Protein AF-A0A7S2IIT9-F1 (afdb_monomer_lite)

Organism: NCBI:txid1333877

Secondary structure (DSSP, 8-state):
------------EEEEEEETTEEPPSBGGG----B-HHHHHHHHHT-TT--EEEEETT-TTSEEEES----EE-TTEEEEEEEEE-TTSPBPTTS----TTHHHHTTSTTEEEEE-TTS-EEEEEEE-SPPPHHHHHHHHHHTTTSEEEEEB-STTTTB-TTSPBPTHHHHSSEEEE--S-GGGTS-TTSEEEE-BGGGG-----PPP-TTSPPSEEEEEE--S--GGGTT-SHHHHHTTHHHHHHHHIIIIIIS---EEEET-B-TTSS-B----GGGTTTEEE--S--HHHHHHHHHTEEEEEE--SS-SS-HHHHHHHHTT--EEEETT-SS-GGG-STTTEEEE-SHHHHHHHHHHHHHHTT--GGGS--HHHHHHHH-SHHHH-

Structure (mmCIF, N/CA/C/O backbone):
data_AF-A0A7S2IIT9-F1
#
_entry.id   AF-A0A7S2IIT9-F1
#
loop_
_atom_site.group_PDB
_atom_site.id
_atom_site.type_symbol
_atom_site.label_atom_id
_atom_site.label_alt_id
_atom_site.label_comp_id
_atom_site.label_asym_id
_atom_site.label_entity_id
_atom_site.label_seq_id
_atom_site.pdbx_PDB_ins_code
_atom_site.Cartn_x
_atom_site.Cartn_y
_atom_site.Cartn_z
_atom_site.occupancy
_atom_site.B_iso_or_equiv
_atom_site.auth_seq_id
_atom_site.auth_comp_id
_atom_site.auth_asym_id
_atom_site.auth_atom_id
_atom_site.pdbx_PDB_model_num
ATOM 1 N N . SER A 1 1 ? -24.174 9.683 -38.893 1.00 39.22 1 SER A N 1
ATOM 2 C CA . SER A 1 1 ? -22.983 9.583 -39.756 1.00 39.22 1 SER A CA 1
ATOM 3 C C . SER A 1 1 ? -21.878 8.967 -38.926 1.00 39.22 1 SER A C 1
ATOM 5 O O . SER A 1 1 ? -21.317 9.638 -38.073 1.00 39.22 1 SER A O 1
ATOM 7 N N . GLY A 1 2 ? -21.692 7.654 -39.062 1.00 36.53 2 GLY A N 1
ATOM 8 C CA . GLY A 1 2 ? -20.633 6.929 -38.368 1.00 36.53 2 GLY A CA 1
ATOM 9 C C . GLY A 1 2 ? -19.337 7.020 -39.160 1.00 36.53 2 GLY A C 1
ATOM 10 O O . GLY A 1 2 ? -19.338 6.726 -40.352 1.00 36.53 2 GLY A O 1
ATOM 11 N N . GLU A 1 3 ? -18.256 7.409 -38.496 1.00 32.22 3 GLU A N 1
ATOM 12 C CA . GLU A 1 3 ? -16.897 7.224 -38.994 1.00 32.22 3 GLU A CA 1
ATOM 13 C C . GLU A 1 3 ? -16.236 6.127 -38.164 1.00 32.22 3 GLU A C 1
ATOM 15 O O . GLU A 1 3 ? -15.821 6.315 -37.023 1.00 32.22 3 GLU A O 1
ATOM 20 N N . SER A 1 4 ? -16.200 4.936 -38.753 1.00 33.31 4 SER A N 1
ATOM 21 C CA . SER A 1 4 ? -15.340 3.835 -38.351 1.00 33.31 4 SER A CA 1
ATOM 22 C C . SER A 1 4 ? -13.895 4.194 -38.702 1.00 33.31 4 SER A C 1
ATOM 24 O O . SER A 1 4 ? -13.511 4.159 -39.873 1.00 33.31 4 SER A O 1
ATOM 26 N N . GLY A 1 5 ? -13.094 4.544 -37.697 1.00 30.80 5 GLY A N 1
ATOM 27 C CA . GLY A 1 5 ? -11.648 4.679 -37.841 1.00 30.80 5 GLY A CA 1
ATOM 28 C C . GLY A 1 5 ? -11.019 3.313 -38.110 1.00 30.80 5 GLY A C 1
ATOM 29 O O . GLY A 1 5 ? -10.906 2.487 -37.208 1.00 30.80 5 GLY A O 1
ATOM 30 N N . ALA A 1 6 ? -10.624 3.069 -39.358 1.00 33.31 6 ALA A N 1
ATOM 31 C CA . ALA A 1 6 ? -9.808 1.924 -39.728 1.00 33.31 6 ALA A CA 1
ATOM 32 C C . ALA A 1 6 ? -8.413 2.086 -39.103 1.00 33.31 6 ALA A C 1
ATOM 34 O O . ALA A 1 6 ? -7.610 2.912 -39.537 1.00 33.31 6 ALA A O 1
ATOM 35 N N . GLY A 1 7 ? -8.136 1.309 -38.056 1.00 33.00 7 GLY A N 1
ATOM 36 C CA . GLY A 1 7 ? -6.795 1.171 -37.504 1.00 33.00 7 GLY A CA 1
ATOM 37 C C . GLY A 1 7 ? -5.874 0.559 -38.555 1.00 33.00 7 GLY A C 1
ATOM 38 O O . GLY A 1 7 ? -6.031 -0.599 -38.931 1.00 33.00 7 GLY A O 1
ATOM 39 N N . SER A 1 8 ? -4.914 1.343 -39.039 1.00 34.72 8 SER A N 1
ATOM 40 C CA . SER A 1 8 ? -3.815 0.856 -39.869 1.00 34.72 8 SER A CA 1
ATOM 41 C C . SER A 1 8 ? -2.976 -0.130 -39.050 1.00 34.72 8 SER A C 1
ATOM 43 O O . SER A 1 8 ? -2.085 0.288 -38.309 1.00 34.72 8 SER A O 1
ATOM 45 N N . GLN A 1 9 ? -3.248 -1.433 -39.174 1.00 39.06 9 GLN A N 1
ATOM 46 C CA . GLN A 1 9 ? -2.370 -2.489 -38.671 1.00 39.06 9 GLN A CA 1
ATOM 47 C C . GLN A 1 9 ? -0.992 -2.313 -39.319 1.00 39.06 9 GLN A C 1
ATOM 49 O O . GLN A 1 9 ? -0.809 -2.557 -40.510 1.00 39.06 9 GLN A O 1
ATOM 54 N N . ARG A 1 10 ? -0.014 -1.831 -38.545 1.00 48.97 10 ARG A N 1
ATOM 55 C CA . ARG A 1 10 ? 1.387 -1.844 -38.970 1.00 48.97 10 ARG A CA 1
ATOM 56 C C . ARG A 1 10 ? 1.799 -3.307 -39.098 1.00 48.97 10 ARG A C 1
ATOM 58 O O . ARG A 1 10 ? 1.790 -4.026 -38.105 1.00 48.97 10 ARG A O 1
ATOM 65 N N . SER A 1 11 ? 2.149 -3.743 -40.304 1.00 51.38 11 SER A N 1
ATOM 66 C CA . SER A 1 11 ? 2.723 -5.067 -40.532 1.00 51.38 11 SER A CA 1
ATOM 67 C C . SER A 1 11 ? 4.097 -5.130 -39.860 1.00 51.38 11 SER A C 1
ATOM 69 O O . SER A 1 11 ? 5.071 -4.579 -40.375 1.00 51.38 11 SER A O 1
ATOM 71 N N . VAL A 1 12 ? 4.167 -5.751 -38.687 1.00 62.94 12 VAL A N 1
ATOM 72 C CA . VAL A 1 12 ? 5.432 -6.060 -38.016 1.00 62.94 12 VAL A CA 1
ATOM 73 C C . VAL A 1 12 ? 6.016 -7.293 -38.702 1.00 62.94 12 VAL A C 1
ATOM 75 O O . VAL A 1 12 ? 5.330 -8.303 -38.845 1.00 62.94 12 VAL A O 1
ATOM 78 N N . SER A 1 13 ? 7.258 -7.204 -39.179 1.00 80.81 13 SER A N 1
ATOM 79 C CA . SER A 1 13 ? 7.958 -8.357 -39.761 1.00 80.81 13 SER A CA 1
ATOM 80 C C . SER A 1 13 ? 8.847 -9.004 -38.703 1.00 80.81 13 SER A C 1
ATOM 82 O O . SER A 1 13 ? 9.400 -8.304 -37.863 1.00 80.81 13 SER A O 1
ATOM 84 N N . VAL A 1 14 ? 8.961 -10.333 -38.698 1.00 85.19 14 VAL A N 1
ATOM 85 C CA . VAL A 1 14 ? 9.677 -11.083 -37.651 1.00 85.19 14 VAL A CA 1
ATOM 86 C C . VAL A 1 14 ? 10.821 -11.880 -38.259 1.00 85.19 14 VAL A C 1
ATOM 88 O O . VAL A 1 14 ? 10.680 -12.486 -39.321 1.00 85.19 14 VAL A O 1
ATOM 91 N N . THR A 1 15 ? 11.956 -11.902 -37.566 1.00 90.19 15 THR A N 1
ATOM 92 C CA . THR A 1 15 ? 13.111 -12.749 -37.883 1.00 90.19 15 THR A CA 1
ATOM 93 C C . THR A 1 15 ? 13.515 -13.586 -36.677 1.00 90.19 15 THR A C 1
ATOM 95 O O . THR A 1 15 ? 13.170 -13.267 -35.542 1.00 90.19 15 THR A O 1
ATOM 98 N N . TRP A 1 16 ? 14.241 -14.675 -36.924 1.00 91.31 16 TRP A N 1
ATOM 99 C CA . TRP A 1 16 ? 14.645 -15.626 -35.890 1.00 91.31 16 TRP A CA 1
ATOM 100 C C . TRP A 1 16 ? 16.160 -15.684 -35.794 1.00 91.31 16 TRP A C 1
ATOM 102 O O . TRP A 1 16 ? 16.838 -16.061 -36.753 1.00 91.31 16 TRP A O 1
ATOM 112 N N . LYS A 1 17 ? 16.700 -15.315 -34.633 1.00 92.25 17 LYS A N 1
ATOM 113 C CA . LYS A 1 17 ? 18.136 -15.349 -34.370 1.00 92.25 17 LYS A CA 1
ATOM 114 C C . LYS A 1 17 ? 18.502 -16.629 -33.630 1.00 92.25 17 LYS A C 1
ATOM 116 O O . LYS A 1 17 ? 18.032 -16.867 -32.524 1.00 92.25 17 LYS A O 1
ATOM 121 N N . VAL A 1 18 ? 19.377 -17.431 -34.230 1.00 94.31 18 VAL A N 1
ATOM 122 C CA . VAL A 1 18 ? 19.814 -18.711 -33.657 1.00 94.31 18 VAL A CA 1
ATOM 123 C C . VAL A 1 18 ? 21.018 -18.515 -32.740 1.00 94.31 18 VAL A C 1
ATOM 125 O O . VAL A 1 18 ? 22.019 -17.908 -33.126 1.00 94.31 18 VAL A O 1
ATOM 128 N N . HIS A 1 19 ? 20.948 -19.096 -31.548 1.00 93.19 19 HIS A N 1
ATOM 129 C CA . HIS A 1 19 ? 22.005 -19.145 -30.548 1.00 93.19 19 HIS A CA 1
ATOM 130 C C . HIS A 1 19 ? 22.301 -20.609 -30.218 1.00 93.19 19 HIS A C 1
ATOM 132 O O . HIS A 1 19 ? 21.546 -21.260 -29.501 1.00 93.19 19 HIS A O 1
ATOM 138 N N . ARG A 1 20 ? 23.398 -21.138 -30.765 1.00 95.25 20 ARG A N 1
ATOM 139 C CA . ARG A 1 20 ? 23.754 -22.555 -30.607 1.00 95.25 20 ARG A CA 1
ATOM 140 C C . ARG A 1 20 ? 24.315 -22.870 -29.224 1.00 95.25 20 ARG A C 1
ATOM 142 O O . ARG A 1 20 ? 25.096 -22.076 -28.693 1.00 95.25 20 ARG A O 1
ATOM 149 N N . GLY A 1 21 ? 23.959 -24.031 -28.678 1.00 93.56 21 GLY A N 1
ATOM 150 C CA . GLY A 1 21 ? 24.374 -24.463 -27.338 1.00 93.56 21 GLY A CA 1
ATOM 151 C C . GLY A 1 21 ? 23.861 -23.534 -26.232 1.00 93.56 21 GLY A C 1
ATOM 152 O O . GLY A 1 21 ? 24.549 -23.300 -25.228 1.00 93.56 21 GLY A O 1
ATOM 153 N N . LYS A 1 22 ? 22.689 -22.933 -26.457 1.00 94.06 22 LYS A N 1
ATOM 154 C CA . LYS A 1 22 ? 22.029 -21.997 -25.552 1.00 94.06 22 LYS A CA 1
ATOM 155 C C . LYS A 1 22 ? 20.587 -22.410 -25.342 1.00 94.06 22 LYS A C 1
ATOM 157 O O . LYS A 1 22 ? 19.857 -22.608 -26.305 1.00 94.06 22 LYS A O 1
ATOM 162 N N . SER A 1 23 ? 20.163 -22.390 -24.086 1.00 91.44 23 SER A N 1
ATOM 163 C CA . SER A 1 23 ? 18.772 -22.606 -23.715 1.00 91.44 23 SER A CA 1
ATOM 164 C C . SER A 1 23 ? 18.020 -21.282 -23.565 1.00 91.44 23 SER A C 1
ATOM 166 O O . SER A 1 23 ? 18.549 -20.343 -22.962 1.00 91.44 23 SER A O 1
ATOM 168 N N . CYS A 1 24 ? 16.796 -21.220 -24.101 1.00 84.00 24 CYS A N 1
ATOM 169 C CA . CYS A 1 24 ? 15.788 -20.214 -23.757 1.00 84.00 24 CYS A CA 1
ATOM 170 C C . CYS A 1 24 ? 14.823 -20.842 -22.746 1.00 84.00 24 CYS A C 1
ATOM 172 O O . CYS A 1 24 ? 14.320 -21.941 -22.942 1.00 84.00 24 CYS A O 1
ATOM 174 N N . GLN A 1 25 ? 14.623 -20.186 -21.609 1.00 84.94 25 GLN A N 1
ATOM 175 C CA . GLN A 1 25 ? 14.023 -20.805 -20.424 1.00 84.94 25 GLN A CA 1
ATOM 176 C C . GLN A 1 25 ? 12.520 -20.514 -20.307 1.00 84.94 25 GLN A C 1
ATOM 178 O O . GLN A 1 25 ? 12.052 -19.448 -20.702 1.00 84.94 25 GLN A O 1
ATOM 183 N N . GLY A 1 26 ? 11.788 -21.432 -19.667 1.00 86.00 26 GLY A N 1
ATOM 184 C CA . GLY A 1 26 ? 10.365 -21.290 -19.329 1.00 86.00 26 GLY A CA 1
ATOM 185 C C . GLY A 1 26 ? 9.434 -21.506 -20.523 1.00 86.00 26 GLY A C 1
ATOM 186 O O . GLY A 1 26 ? 9.627 -20.895 -21.565 1.00 86.00 26 GLY A O 1
ATOM 187 N N . TYR A 1 27 ? 8.432 -22.376 -20.390 1.00 91.94 27 TYR A N 1
ATOM 188 C CA . TYR A 1 27 ? 7.437 -22.617 -21.443 1.00 91.94 27 TYR A CA 1
ATOM 189 C C . TYR A 1 27 ? 6.502 -21.410 -21.611 1.00 91.94 27 TYR A C 1
ATOM 191 O O . TYR A 1 27 ? 6.022 -20.875 -20.612 1.00 91.94 27 TYR A O 1
ATOM 199 N N . ALA A 1 28 ? 6.247 -20.991 -22.853 1.00 88.19 28 ALA A N 1
ATOM 200 C CA . ALA A 1 28 ? 5.294 -19.915 -23.156 1.00 88.19 28 ALA A CA 1
ATOM 201 C C . ALA A 1 28 ? 3.867 -20.362 -22.814 1.00 88.19 28 ALA A C 1
ATOM 203 O O . ALA A 1 28 ? 3.408 -21.363 -23.353 1.00 88.19 28 ALA A O 1
ATOM 204 N N . ASP A 1 29 ? 3.195 -19.678 -21.882 1.00 87.44 29 ASP A N 1
ATOM 205 C CA . ASP A 1 29 ? 1.868 -20.054 -21.354 1.00 87.44 29 ASP A CA 1
ATOM 206 C C . ASP A 1 29 ? 1.747 -21.527 -20.917 1.00 87.44 29 ASP A C 1
ATOM 208 O O . ASP A 1 29 ? 0.698 -22.158 -21.026 1.00 87.44 29 ASP A O 1
ATOM 212 N N . GLY A 1 30 ? 2.850 -22.108 -20.428 1.00 87.75 30 GLY A N 1
ATOM 213 C CA . GLY A 1 30 ? 2.897 -23.521 -20.041 1.00 87.75 30 GLY A CA 1
ATOM 214 C C . GLY A 1 30 ? 2.878 -24.510 -21.214 1.00 87.75 30 GLY A C 1
ATOM 215 O O . GLY A 1 30 ? 2.828 -25.717 -20.979 1.00 87.75 30 GLY A O 1
ATOM 216 N N . ASP A 1 31 ? 2.957 -24.039 -22.461 1.00 91.25 31 ASP A N 1
ATOM 217 C CA . ASP A 1 31 ? 2.977 -24.884 -23.651 1.00 91.25 31 ASP A CA 1
ATOM 218 C C . ASP A 1 31 ? 4.313 -25.625 -23.800 1.00 91.25 31 ASP A C 1
ATOM 220 O O . ASP A 1 31 ? 5.301 -25.109 -24.329 1.00 91.25 31 ASP A O 1
ATOM 224 N N . ALA A 1 32 ? 4.315 -26.875 -23.341 1.00 94.06 32 ALA A N 1
ATOM 225 C CA . ALA A 1 32 ? 5.429 -27.808 -23.466 1.00 94.06 32 ALA A CA 1
ATOM 226 C C . ALA A 1 32 ? 5.328 -28.737 -24.685 1.00 94.06 32 ALA A C 1
ATOM 228 O O . ALA A 1 32 ? 6.062 -29.719 -24.769 1.00 94.06 32 ALA A O 1
ATOM 229 N N . THR A 1 33 ? 4.419 -28.458 -25.620 1.00 96.50 33 THR A N 1
ATOM 230 C CA . THR A 1 33 ? 4.207 -29.317 -26.786 1.00 96.50 33 THR A CA 1
ATOM 231 C C . THR A 1 33 ? 5.420 -29.261 -27.710 1.00 96.50 33 THR A C 1
ATOM 233 O O . THR A 1 33 ? 5.814 -28.187 -28.174 1.00 96.50 33 THR A O 1
ATOM 236 N N . GLU A 1 34 ? 5.988 -30.425 -28.017 1.00 96.38 34 GLU A N 1
ATOM 237 C CA . GLU A 1 34 ? 7.067 -30.548 -28.993 1.00 96.38 34 GLU A CA 1
ATOM 238 C C . GLU A 1 34 ? 6.521 -30.484 -30.419 1.00 96.38 34 GLU A C 1
ATOM 240 O O . GLU A 1 34 ? 5.543 -31.145 -30.777 1.00 96.38 34 GLU A O 1
ATOM 245 N N . ARG A 1 35 ? 7.161 -29.662 -31.248 1.00 97.19 35 ARG A N 1
ATOM 246 C CA . ARG A 1 35 ? 6.818 -29.458 -32.656 1.00 97.19 35 ARG A CA 1
ATOM 247 C C . ARG A 1 35 ? 8.090 -29.360 -33.489 1.00 97.19 35 ARG A C 1
ATOM 249 O O . ARG A 1 35 ? 9.187 -29.208 -32.957 1.00 97.19 35 ARG A O 1
ATOM 256 N N . THR A 1 36 ? 7.948 -29.382 -34.809 1.00 97.81 36 THR A N 1
ATOM 257 C CA . THR A 1 36 ? 9.045 -28.954 -35.686 1.00 97.81 36 THR A CA 1
ATOM 258 C C . THR A 1 36 ? 9.337 -27.468 -35.481 1.00 97.81 36 THR A C 1
ATOM 260 O O . THR A 1 36 ? 8.460 -26.722 -35.049 1.00 97.81 36 THR A O 1
ATOM 263 N N . LEU A 1 37 ? 10.541 -27.011 -35.825 1.00 96.94 37 LEU A N 1
ATOM 264 C CA . LEU A 1 37 ? 10.923 -25.604 -35.731 1.00 96.94 37 LEU A CA 1
ATOM 265 C C . LEU A 1 37 ? 9.920 -24.713 -36.469 1.00 96.94 37 LEU A C 1
ATOM 267 O O . LEU A 1 37 ? 9.484 -23.713 -35.912 1.00 96.94 37 LEU A O 1
ATOM 271 N N . GLU A 1 38 ? 9.479 -25.108 -37.665 1.00 96.81 38 GLU A N 1
ATOM 272 C CA . GLU A 1 38 ? 8.562 -24.277 -38.455 1.00 96.81 38 GLU A CA 1
ATOM 273 C C . GLU A 1 38 ? 7.149 -24.248 -37.881 1.00 96.81 38 GLU A C 1
ATOM 275 O O . GLU A 1 38 ? 6.517 -23.192 -37.864 1.00 96.81 38 GLU A O 1
ATOM 280 N N . ALA A 1 39 ? 6.682 -25.363 -37.315 1.00 96.75 39 ALA A N 1
ATOM 281 C CA . ALA A 1 39 ? 5.427 -25.385 -36.574 1.00 96.75 39 ALA A CA 1
ATOM 282 C C . ALA A 1 39 ? 5.524 -24.577 -35.269 1.00 96.75 39 ALA A C 1
ATOM 284 O O . ALA A 1 39 ? 4.575 -23.886 -34.912 1.00 96.75 39 ALA A O 1
ATOM 285 N N . SER A 1 40 ? 6.669 -24.606 -34.583 1.00 97.38 40 SER A N 1
ATOM 286 C CA . SER A 1 40 ? 6.926 -23.772 -33.407 1.00 97.38 40 SER A CA 1
ATOM 287 C C . SER A 1 40 ? 7.010 -22.289 -33.761 1.00 97.38 40 SER A C 1
ATOM 289 O O . SER A 1 40 ? 6.484 -21.476 -33.014 1.00 97.38 40 SER A O 1
ATOM 291 N N . LYS A 1 41 ? 7.597 -21.906 -34.903 1.00 96.19 41 LYS A N 1
ATOM 292 C CA . LYS A 1 41 ? 7.591 -20.509 -35.371 1.00 96.19 41 LYS A CA 1
ATOM 293 C C . LYS A 1 41 ? 6.172 -20.022 -35.608 1.00 96.19 41 LYS A C 1
ATOM 295 O O . LYS A 1 41 ? 5.834 -18.954 -35.115 1.00 96.19 41 LYS A O 1
ATOM 300 N N . ALA A 1 42 ? 5.347 -20.810 -36.298 1.00 95.38 42 ALA A N 1
ATOM 301 C CA . ALA A 1 42 ? 3.937 -20.483 -36.497 1.00 95.38 42 ALA A CA 1
ATOM 302 C C . ALA A 1 42 ? 3.192 -20.371 -35.155 1.00 95.38 42 ALA A C 1
ATOM 304 O O . ALA A 1 42 ? 2.608 -19.334 -34.869 1.00 95.38 42 ALA A O 1
ATOM 305 N N . ALA A 1 43 ? 3.315 -21.376 -34.284 1.00 94.81 43 ALA A N 1
ATOM 306 C CA . ALA A 1 43 ? 2.659 -21.376 -32.976 1.00 94.81 43 ALA A CA 1
ATOM 307 C C . ALA A 1 43 ? 3.126 -20.224 -32.068 1.00 94.81 43 ALA A C 1
ATOM 309 O O . ALA A 1 43 ? 2.336 -19.688 -31.302 1.00 94.81 43 ALA A O 1
ATOM 310 N N . CYS A 1 44 ? 4.392 -19.811 -32.166 1.00 92.88 44 CYS A N 1
ATOM 311 C CA . CYS A 1 44 ? 4.915 -18.661 -31.434 1.00 92.88 44 CYS A CA 1
ATOM 312 C C . CYS A 1 44 ? 4.335 -17.330 -31.926 1.00 92.88 44 CYS A C 1
ATOM 314 O O . CYS A 1 44 ? 4.194 -16.399 -31.142 1.00 92.88 44 CYS A O 1
ATOM 316 N N . MET A 1 45 ? 4.001 -17.218 -33.216 1.00 90.25 45 MET A N 1
ATOM 317 C CA . MET A 1 45 ? 3.331 -16.025 -33.743 1.00 90.25 45 MET A CA 1
ATOM 318 C C . MET A 1 45 ? 1.898 -15.894 -33.215 1.00 90.25 45 MET A C 1
ATOM 320 O O . MET A 1 45 ? 1.425 -14.772 -33.056 1.00 90.25 45 MET A O 1
ATOM 324 N N . ASP A 1 46 ? 1.259 -17.022 -32.896 1.00 90.62 46 ASP A N 1
ATOM 325 C CA . ASP A 1 46 ? -0.096 -17.095 -32.339 1.00 90.62 46 ASP A CA 1
ATOM 326 C C . ASP A 1 46 ? -0.121 -17.098 -30.795 1.00 90.62 46 ASP A C 1
ATOM 328 O O . ASP A 1 46 ? -1.192 -17.119 -30.189 1.00 90.62 46 ASP A O 1
ATOM 332 N N . ASN A 1 47 ? 1.047 -17.087 -30.144 1.00 83.38 47 ASN A N 1
ATOM 333 C CA . ASN A 1 47 ? 1.199 -17.108 -28.691 1.00 83.38 47 ASN A CA 1
ATOM 334 C C . ASN A 1 47 ? 1.917 -15.833 -28.224 1.00 83.38 47 ASN A C 1
ATOM 336 O O . ASN A 1 47 ? 3.126 -15.686 -28.401 1.00 83.38 47 ASN A O 1
ATOM 340 N N . GLU A 1 48 ? 1.180 -14.913 -27.598 1.00 81.62 48 GLU A N 1
ATOM 341 C CA . GLU A 1 48 ? 1.718 -13.618 -27.153 1.00 81.62 48 GLU A CA 1
ATOM 342 C C . GLU A 1 48 ? 2.802 -13.741 -26.068 1.00 81.62 48 GLU A C 1
ATOM 344 O O . GLU A 1 48 ? 3.660 -12.865 -25.949 1.00 81.62 48 GLU A O 1
ATOM 349 N N . ALA A 1 49 ? 2.818 -14.832 -25.296 1.00 80.75 49 ALA A N 1
ATOM 350 C CA . ALA A 1 49 ? 3.871 -15.101 -24.321 1.00 80.75 49 ALA A CA 1
ATOM 351 C C . ALA A 1 49 ? 5.157 -15.646 -24.959 1.00 80.75 49 ALA A C 1
ATOM 353 O O . ALA A 1 49 ? 6.192 -15.701 -24.292 1.00 80.75 49 ALA A O 1
ATOM 354 N N . CYS A 1 50 ? 5.128 -16.060 -26.225 1.00 88.56 50 CYS A N 1
ATOM 355 C CA . CYS A 1 50 ? 6.265 -16.681 -26.878 1.00 88.56 50 CYS A CA 1
ATOM 356 C C . CYS A 1 50 ? 7.246 -15.650 -27.463 1.00 88.56 50 CYS A C 1
ATOM 358 O O . CYS A 1 50 ? 6.931 -14.874 -28.366 1.00 88.56 50 CYS A O 1
ATOM 360 N N . VAL A 1 51 ? 8.487 -15.695 -26.973 1.00 86.94 51 VAL A N 1
ATOM 361 C CA . VAL A 1 51 ? 9.595 -14.808 -27.394 1.00 86.94 51 VAL A CA 1
ATOM 362 C C . VAL A 1 51 ? 10.823 -15.567 -27.884 1.00 86.94 51 VAL A C 1
ATOM 364 O O . VAL A 1 51 ? 11.767 -14.976 -28.410 1.00 86.94 51 VAL A O 1
ATOM 367 N N . ALA A 1 52 ? 10.842 -16.885 -27.716 1.00 92.50 52 ALA A N 1
ATOM 368 C CA . ALA A 1 52 ? 11.878 -17.744 -28.257 1.00 92.50 52 ALA A CA 1
ATOM 369 C C . ALA A 1 52 ? 11.342 -19.161 -28.479 1.00 92.50 52 ALA A C 1
ATOM 371 O O . ALA A 1 52 ? 10.280 -19.533 -27.984 1.00 92.50 52 ALA A O 1
ATOM 372 N N . ILE A 1 53 ? 12.096 -19.961 -29.220 1.00 96.31 53 ILE A N 1
ATOM 373 C CA . ILE A 1 53 ? 11.849 -21.386 -29.419 1.00 96.31 53 ILE A CA 1
ATOM 374 C C . ILE A 1 53 ? 13.113 -22.124 -29.020 1.00 96.31 53 ILE A C 1
ATOM 376 O O . ILE A 1 53 ? 14.208 -21.768 -29.455 1.00 96.31 53 ILE A O 1
ATOM 380 N N . GLU A 1 54 ? 12.968 -23.160 -28.210 1.00 96.75 54 GLU A N 1
ATOM 381 C CA . GLU A 1 54 ? 14.077 -24.045 -27.884 1.00 96.75 54 GLU A CA 1
ATOM 382 C C . GLU A 1 54 ? 13.942 -25.341 -28.658 1.00 96.75 54 GLU A C 1
ATOM 384 O O . GLU A 1 54 ? 12.896 -25.979 -28.581 1.00 96.75 54 GLU A O 1
ATOM 389 N N . CYS A 1 55 ? 15.006 -25.744 -29.342 1.00 97.38 55 CYS A N 1
ATOM 390 C CA . CYS A 1 55 ? 15.102 -27.033 -30.014 1.00 97.38 55 CYS A CA 1
ATOM 391 C C . CYS A 1 55 ? 16.285 -27.825 -29.462 1.00 97.38 55 CYS A C 1
ATOM 393 O O . CYS A 1 55 ? 17.270 -27.237 -29.012 1.00 97.38 55 CYS A O 1
ATOM 395 N N . ALA A 1 56 ? 16.239 -29.153 -29.547 1.00 94.81 56 ALA A N 1
ATOM 396 C CA . ALA A 1 56 ? 17.441 -29.955 -29.335 1.00 94.81 56 ALA A CA 1
ATOM 397 C C . ALA A 1 56 ? 18.539 -29.549 -30.343 1.00 94.81 56 ALA A C 1
ATOM 399 O O . ALA A 1 56 ? 18.266 -29.255 -31.509 1.00 94.81 56 ALA A O 1
ATOM 400 N N . THR A 1 57 ? 19.793 -29.490 -29.893 1.00 91.19 57 THR A N 1
ATOM 401 C CA . THR A 1 57 ? 20.911 -29.040 -30.730 1.00 91.19 57 THR A CA 1
ATOM 402 C C . THR A 1 57 ? 21.036 -29.926 -31.967 1.00 91.19 57 THR A C 1
ATOM 404 O O . THR A 1 57 ? 21.068 -31.152 -31.873 1.00 91.19 57 THR A O 1
ATOM 407 N N . HIS A 1 58 ? 21.093 -29.289 -33.139 1.00 84.38 58 HIS A N 1
ATOM 408 C CA . HIS A 1 58 ? 21.072 -29.944 -34.456 1.00 84.38 58 HIS A CA 1
ATOM 409 C C . HIS A 1 58 ? 19.792 -30.735 -34.801 1.00 84.38 58 HIS A C 1
ATOM 411 O O . HIS A 1 58 ? 19.799 -31.485 -35.777 1.00 84.38 58 HIS A O 1
ATOM 417 N N . ALA A 1 59 ? 18.693 -30.552 -34.063 1.00 90.31 59 ALA A N 1
ATOM 418 C CA . ALA A 1 59 ? 17.423 -31.232 -34.303 1.00 90.31 59 ALA A CA 1
ATOM 419 C C . ALA A 1 59 ? 16.254 -30.234 -34.358 1.00 90.31 59 ALA A C 1
ATOM 421 O O . ALA A 1 59 ? 15.783 -29.728 -33.346 1.00 90.31 59 ALA A O 1
ATOM 422 N N . GLU A 1 60 ? 15.745 -29.978 -35.564 1.00 91.69 60 GLU A N 1
ATOM 423 C CA . GLU A 1 60 ? 14.630 -29.045 -35.807 1.00 91.69 60 GLU A CA 1
ATOM 424 C C . GLU A 1 60 ? 13.251 -29.723 -35.759 1.00 91.69 60 GLU A C 1
ATOM 426 O O . GLU A 1 60 ? 12.247 -29.141 -36.155 1.00 91.69 60 GLU A O 1
ATOM 431 N N . ASN A 1 61 ? 13.174 -30.974 -35.307 1.00 94.69 61 ASN A N 1
ATOM 432 C CA . ASN A 1 61 ? 11.933 -31.746 -35.206 1.00 94.69 61 ASN A CA 1
ATOM 433 C C . ASN A 1 61 ? 11.367 -31.825 -33.779 1.00 94.69 61 ASN A C 1
ATOM 435 O O . ASN A 1 61 ? 10.275 -32.357 -33.608 1.00 94.69 61 ASN A O 1
ATOM 439 N N . SER A 1 62 ? 12.096 -31.310 -32.786 1.00 94.25 62 SER A N 1
ATOM 440 C CA . SER A 1 62 ? 11.752 -31.396 -31.365 1.00 94.25 62 SER A CA 1
ATOM 441 C C . SER A 1 62 ? 11.994 -30.047 -30.695 1.00 94.25 62 SER A C 1
ATOM 443 O O . SER A 1 62 ? 13.039 -29.809 -30.087 1.00 94.25 62 SER A O 1
ATOM 445 N N . CYS A 1 63 ? 11.042 -29.137 -30.883 1.00 97.44 63 CYS A N 1
ATOM 446 C CA . CYS A 1 63 ? 11.115 -27.752 -30.443 1.00 97.44 63 CYS A CA 1
ATOM 447 C C . CYS A 1 63 ? 9.903 -27.368 -29.589 1.00 97.44 63 CYS A C 1
ATOM 449 O O . CYS A 1 63 ? 8.787 -27.781 -29.890 1.00 97.44 63 CYS A O 1
ATOM 451 N N . SER A 1 64 ? 10.093 -26.513 -28.587 1.00 96.62 64 SER A N 1
ATOM 452 C CA . SER A 1 64 ? 9.022 -26.005 -27.716 1.00 96.62 64 SER A CA 1
ATOM 453 C C . SER A 1 64 ? 9.063 -24.480 -27.600 1.00 96.62 64 SER A C 1
ATOM 455 O O . SER A 1 64 ? 10.104 -23.857 -27.830 1.00 96.62 64 SER A O 1
ATOM 457 N N . LEU A 1 65 ? 7.921 -23.870 -27.273 1.00 95.88 65 LEU A N 1
ATOM 458 C CA . LEU A 1 65 ? 7.788 -22.416 -27.162 1.00 95.88 65 LEU A CA 1
ATOM 459 C C . LEU A 1 65 ? 8.339 -21.923 -25.826 1.00 95.88 65 LEU A C 1
ATOM 461 O O . LEU A 1 65 ? 8.116 -22.545 -24.784 1.00 95.88 65 LEU A O 1
ATOM 465 N N . ARG A 1 66 ? 9.034 -20.785 -25.840 1.00 92.50 66 ARG A N 1
ATOM 466 C CA . ARG A 1 66 ? 9.685 -20.225 -24.656 1.00 92.50 66 ARG A CA 1
ATOM 467 C C . ARG A 1 66 ? 9.218 -18.813 -24.339 1.00 92.50 66 ARG A C 1
ATOM 469 O O . ARG A 1 66 ? 9.172 -17.946 -25.210 1.00 92.50 66 ARG A O 1
ATOM 476 N N . ALA A 1 67 ? 8.943 -18.597 -23.056 1.00 84.56 67 ALA A N 1
ATOM 477 C CA . ALA A 1 67 ? 8.542 -17.319 -22.483 1.00 84.56 67 ALA A CA 1
ATOM 478 C C . ALA A 1 67 ? 9.721 -16.376 -22.223 1.00 84.56 67 ALA A C 1
ATOM 480 O O . ALA A 1 67 ? 9.508 -15.211 -21.921 1.00 84.56 67 ALA A O 1
ATOM 481 N N . ASN A 1 68 ? 10.968 -16.853 -22.301 1.00 77.81 68 ASN A N 1
ATOM 482 C CA . ASN A 1 68 ? 12.143 -16.013 -22.087 1.00 77.81 68 ASN A CA 1
ATOM 483 C C . ASN A 1 68 ? 13.215 -16.287 -23.137 1.00 77.81 68 ASN A C 1
ATOM 485 O O . ASN A 1 68 ? 13.570 -17.437 -23.381 1.00 77.81 68 ASN A O 1
ATOM 489 N N . SER A 1 69 ? 13.844 -15.231 -23.648 1.00 78.50 69 SER A N 1
ATOM 490 C CA . SER A 1 69 ? 15.062 -15.319 -24.465 1.00 78.50 69 SER A CA 1
ATOM 491 C C . SER A 1 69 ? 16.350 -15.222 -23.629 1.00 78.50 69 SER A C 1
ATOM 493 O O . SER A 1 69 ? 17.431 -14.962 -24.155 1.00 78.50 69 SER A O 1
ATOM 495 N N . ASN A 1 70 ? 16.271 -15.457 -22.312 1.00 76.88 70 ASN A N 1
ATOM 496 C CA . ASN A 1 70 ? 17.434 -15.487 -21.421 1.00 76.88 70 ASN A CA 1
ATOM 497 C C . ASN A 1 70 ? 18.382 -16.630 -21.811 1.00 76.88 70 ASN A C 1
ATOM 499 O O . ASN A 1 70 ? 18.129 -17.788 -21.495 1.00 76.88 70 ASN A O 1
ATOM 503 N N . LEU A 1 71 ? 19.482 -16.288 -22.485 1.00 82.62 71 LEU A N 1
ATOM 504 C CA . LEU A 1 71 ? 20.426 -17.247 -23.060 1.00 82.62 71 LEU A CA 1
ATOM 505 C C . LEU A 1 71 ? 21.324 -17.885 -21.992 1.00 82.62 71 LEU A C 1
ATOM 507 O O . LEU A 1 71 ? 22.390 -17.355 -21.656 1.00 82.62 71 LEU A O 1
ATOM 511 N N . VAL A 1 72 ? 20.939 -19.062 -21.507 1.00 84.31 72 VAL A N 1
ATOM 512 C CA . VAL A 1 72 ? 21.757 -19.872 -20.589 1.00 84.31 72 VAL A CA 1
ATOM 513 C C . VAL A 1 72 ? 22.686 -20.778 -21.395 1.00 84.31 72 VAL A C 1
ATOM 515 O O . VAL A 1 72 ? 22.277 -21.334 -22.406 1.00 84.31 72 VAL A O 1
ATOM 518 N N . GLN A 1 73 ? 23.949 -20.930 -20.979 1.00 91.00 73 GLN A N 1
ATOM 519 C CA . GLN A 1 73 ? 24.848 -21.920 -21.591 1.00 91.00 73 GLN A CA 1
ATOM 520 C C . GLN A 1 73 ? 24.300 -23.331 -21.354 1.00 91.00 73 GLN A C 1
ATOM 522 O O . GLN A 1 73 ? 24.260 -23.779 -20.210 1.00 91.00 73 GLN A O 1
ATOM 527 N N . TYR A 1 74 ? 23.899 -24.023 -22.419 1.00 92.88 74 TYR A N 1
ATOM 528 C CA . TYR A 1 74 ? 23.366 -25.378 -22.338 1.00 92.88 74 TYR A CA 1
ATOM 529 C C . TYR A 1 74 ? 23.573 -26.092 -23.677 1.00 92.88 74 TYR A C 1
ATOM 531 O O . TYR A 1 74 ? 22.828 -25.893 -24.627 1.00 92.88 74 TYR A O 1
ATOM 539 N N . GLN A 1 75 ? 24.631 -26.903 -23.756 1.00 92.88 75 GLN A N 1
ATOM 540 C CA . GLN A 1 75 ? 25.057 -27.578 -24.991 1.00 92.88 75 GLN A CA 1
ATOM 541 C C . GLN A 1 75 ? 23.999 -28.473 -25.667 1.00 92.88 75 GLN A C 1
ATOM 543 O O . GLN A 1 75 ? 24.088 -28.612 -26.880 1.00 92.88 75 GLN A O 1
ATOM 548 N N . PRO A 1 76 ? 23.040 -29.095 -24.951 1.00 95.94 76 PRO A N 1
ATOM 549 C CA . PRO A 1 76 ? 22.038 -29.945 -25.596 1.00 95.94 76 PRO A CA 1
ATOM 550 C C . PRO A 1 76 ? 20.944 -29.221 -26.391 1.00 95.94 76 PRO A C 1
ATOM 552 O O . PRO A 1 76 ? 20.194 -29.907 -27.086 1.00 95.94 76 PRO A O 1
ATOM 555 N N . THR A 1 77 ? 20.794 -27.895 -26.276 1.00 95.50 77 THR A N 1
ATOM 556 C CA . THR A 1 77 ? 19.745 -27.153 -26.997 1.00 95.50 77 THR A CA 1
ATOM 557 C C . THR A 1 77 ? 20.263 -25.925 -27.741 1.00 95.50 77 THR A C 1
ATOM 559 O O . THR A 1 77 ? 21.270 -25.310 -27.380 1.00 95.50 77 THR A O 1
ATOM 562 N N . ASP A 1 78 ? 19.547 -25.565 -28.805 1.00 96.06 78 ASP A N 1
ATOM 563 C CA . ASP A 1 78 ? 19.720 -24.329 -29.557 1.00 96.06 78 ASP A CA 1
ATOM 564 C C . ASP A 1 78 ? 18.496 -23.424 -29.319 1.00 96.06 78 ASP A C 1
ATOM 566 O O . ASP A 1 78 ? 17.345 -23.867 -29.373 1.00 96.06 78 ASP A O 1
ATOM 570 N N . CYS A 1 79 ? 18.749 -22.139 -29.064 1.00 94.56 79 CYS A N 1
ATOM 571 C CA . CYS A 1 79 ? 17.726 -21.126 -28.823 1.00 94.56 79 CYS A CA 1
ATOM 572 C C . CYS A 1 79 ? 17.498 -20.296 -30.088 1.00 94.56 79 CYS A C 1
ATOM 574 O O . CYS A 1 79 ? 18.430 -19.697 -30.623 1.00 94.56 79 CYS A O 1
ATOM 576 N N . TYR A 1 80 ? 16.252 -20.219 -30.535 1.00 94.62 80 TYR A N 1
ATOM 577 C CA . TYR A 1 80 ? 15.800 -19.394 -31.645 1.00 94.62 80 TYR A CA 1
ATOM 578 C C . TYR A 1 80 ? 15.033 -18.210 -31.059 1.00 94.62 80 TYR A C 1
ATOM 580 O O . TYR A 1 80 ? 13.859 -18.316 -30.722 1.00 94.62 80 TYR A O 1
ATOM 588 N N . GLU A 1 81 ? 15.715 -17.085 -30.894 1.00 91.12 81 GLU A N 1
ATOM 589 C CA . GLU A 1 81 ? 15.148 -15.850 -30.355 1.00 91.12 81 GLU A CA 1
ATOM 590 C C . GLU A 1 81 ? 14.297 -15.149 -31.417 1.00 91.12 81 GLU A C 1
ATOM 592 O O . GLU A 1 81 ? 14.748 -14.956 -32.553 1.00 91.12 81 GLU A O 1
ATOM 597 N N . ARG A 1 82 ? 13.082 -14.749 -31.039 1.00 88.38 82 ARG A N 1
ATOM 598 C CA . ARG A 1 82 ? 12.203 -13.934 -31.874 1.00 88.38 82 ARG A CA 1
ATOM 599 C C . ARG A 1 82 ? 12.711 -12.491 -31.885 1.00 88.38 82 ARG A C 1
ATOM 601 O O . ARG A 1 82 ? 12.921 -11.889 -30.836 1.00 88.38 82 ARG A O 1
ATOM 608 N N . VAL A 1 83 ? 12.908 -11.936 -33.078 1.00 84.62 83 VAL A N 1
ATOM 609 C CA . VAL A 1 83 ? 13.359 -10.557 -33.290 1.00 84.62 83 VAL A CA 1
ATOM 610 C C . VAL A 1 83 ? 12.369 -9.858 -34.209 1.00 84.62 83 VAL A C 1
ATOM 612 O O . VAL A 1 83 ? 12.378 -10.081 -35.424 1.00 84.62 83 VAL A O 1
ATOM 615 N N . ASP A 1 84 ? 11.519 -9.006 -33.644 1.00 80.75 84 ASP A N 1
ATOM 616 C CA . ASP A 1 84 ? 10.601 -8.202 -34.447 1.00 80.75 84 ASP A CA 1
ATOM 617 C C . ASP A 1 84 ? 11.347 -7.022 -35.092 1.00 80.75 84 ASP A C 1
ATOM 619 O O . ASP A 1 84 ? 12.233 -6.411 -34.489 1.00 80.75 84 ASP A O 1
ATOM 623 N N . LEU A 1 85 ? 10.992 -6.686 -36.327 1.00 77.88 85 LEU A N 1
ATOM 624 C CA . LEU A 1 85 ? 11.595 -5.628 -37.130 1.00 77.88 85 LEU A CA 1
ATOM 625 C C . LEU A 1 85 ? 10.601 -4.483 -37.362 1.00 77.88 85 LEU A C 1
ATOM 627 O O . LEU A 1 85 ? 9.399 -4.702 -37.537 1.00 77.88 85 LEU A O 1
ATOM 631 N N . ASP A 1 86 ? 11.115 -3.255 -37.418 1.00 74.31 86 ASP A N 1
ATOM 632 C CA . ASP A 1 86 ? 10.332 -2.073 -37.765 1.00 74.31 86 ASP A CA 1
ATOM 633 C C . ASP A 1 86 ? 10.053 -2.004 -39.276 1.00 74.31 86 ASP A C 1
ATOM 635 O O . ASP A 1 86 ? 10.519 -2.823 -40.071 1.00 74.31 86 ASP A O 1
ATOM 639 N N . ALA A 1 87 ? 9.306 -0.980 -39.696 1.00 75.44 87 ALA A N 1
ATOM 640 C CA . ALA A 1 87 ? 8.989 -0.740 -41.105 1.00 75.44 87 ALA A CA 1
ATOM 641 C C . ALA A 1 87 ? 10.230 -0.485 -41.992 1.00 75.44 87 ALA A C 1
ATOM 643 O O . ALA A 1 87 ? 10.121 -0.533 -43.214 1.00 75.44 87 ALA A O 1
ATOM 644 N N . SER A 1 88 ? 11.399 -0.213 -41.400 1.00 77.69 88 SER A N 1
ATOM 645 C CA . SER A 1 88 ? 12.680 -0.058 -42.099 1.00 77.69 88 SER A CA 1
ATOM 646 C C . SER A 1 88 ? 13.524 -1.341 -42.115 1.00 77.69 88 SER A C 1
ATOM 648 O O . SER A 1 88 ? 14.643 -1.332 -42.626 1.00 77.69 88 SER A O 1
ATOM 650 N N . GLY A 1 89 ? 12.999 -2.444 -41.566 1.00 74.56 89 GLY A N 1
ATOM 651 C CA . GLY A 1 89 ? 13.691 -3.727 -41.455 1.00 74.56 89 GLY A CA 1
ATOM 652 C C . GLY A 1 89 ? 14.747 -3.771 -40.348 1.00 74.56 89 GLY A C 1
ATOM 653 O O . GLY A 1 89 ? 15.559 -4.696 -40.320 1.00 74.56 89 GLY A O 1
ATOM 654 N N . LYS A 1 90 ? 14.776 -2.788 -39.439 1.00 73.00 90 LYS A N 1
ATOM 655 C CA . LYS A 1 90 ? 15.700 -2.790 -38.299 1.00 73.00 90 LYS A CA 1
ATOM 656 C C . LYS A 1 90 ? 15.086 -3.536 -37.118 1.00 73.00 90 LYS A C 1
ATOM 658 O O . LYS A 1 90 ? 13.892 -3.369 -36.878 1.00 73.00 90 LYS A O 1
ATOM 663 N N . PRO A 1 91 ? 15.878 -4.305 -36.344 1.00 64.25 91 PRO A N 1
ATOM 664 C CA . PRO A 1 91 ? 15.414 -4.894 -35.096 1.00 64.25 91 PRO A CA 1
ATOM 665 C C . PRO A 1 91 ? 14.785 -3.835 -34.196 1.00 64.25 91 PRO A C 1
ATOM 667 O O . PRO A 1 91 ? 15.440 -2.876 -33.786 1.00 64.25 91 PRO A O 1
ATOM 670 N N . THR A 1 92 ? 13.507 -4.015 -33.900 1.00 59.50 92 THR A N 1
ATOM 671 C CA . THR A 1 92 ? 12.846 -3.305 -32.812 1.00 59.50 92 THR A CA 1
ATOM 672 C C . THR A 1 92 ? 13.309 -3.934 -31.506 1.00 59.50 92 THR A C 1
ATOM 674 O O . THR A 1 92 ? 13.610 -5.127 -31.448 1.00 59.50 92 THR A O 1
ATOM 677 N N . ALA A 1 93 ? 13.344 -3.159 -30.426 1.00 54.25 93 ALA A N 1
ATOM 678 C CA . ALA A 1 93 ? 13.625 -3.664 -29.079 1.00 54.25 93 ALA A CA 1
ATOM 679 C C . ALA A 1 93 ? 12.495 -4.571 -28.520 1.00 54.25 93 ALA A C 1
ATOM 681 O O . ALA A 1 93 ? 12.272 -4.613 -27.315 1.00 54.25 93 ALA A O 1
ATOM 682 N N . SER A 1 94 ? 11.762 -5.254 -29.403 1.00 46.97 94 SER A N 1
ATOM 683 C CA . SER A 1 94 ? 10.587 -6.083 -29.132 1.00 46.97 94 SER A CA 1
ATOM 684 C C . SER A 1 94 ? 10.944 -7.554 -28.862 1.00 46.97 94 SER A C 1
ATOM 686 O O . SER A 1 94 ? 10.136 -8.296 -28.323 1.00 46.97 94 SER A O 1
ATOM 688 N N . GLY A 1 95 ? 12.198 -7.961 -29.094 1.00 50.66 95 GLY A N 1
ATOM 689 C CA . GLY A 1 95 ? 12.792 -9.080 -28.359 1.00 50.66 95 GLY A CA 1
ATOM 690 C C . GLY A 1 95 ? 13.384 -8.533 -27.063 1.00 50.66 95 GLY A C 1
ATOM 691 O O . GLY A 1 95 ? 14.504 -8.024 -27.078 1.00 50.66 95 GLY A O 1
ATOM 692 N N . THR A 1 96 ? 12.621 -8.549 -25.968 1.00 55.66 96 THR A N 1
ATOM 693 C CA . THR A 1 96 ? 12.930 -7.977 -24.640 1.00 55.66 96 THR A CA 1
ATOM 694 C C . THR A 1 96 ? 14.123 -8.657 -23.968 1.00 55.66 96 THR A C 1
ATOM 696 O O . THR A 1 96 ? 14.028 -9.262 -22.901 1.00 55.66 96 THR A O 1
ATOM 699 N N . ARG A 1 97 ? 15.318 -8.521 -24.547 1.00 64.94 97 ARG A N 1
ATOM 700 C CA . ARG A 1 97 ? 16.537 -8.798 -23.804 1.00 64.94 97 ARG A CA 1
ATOM 701 C C . ARG A 1 97 ? 16.689 -7.701 -22.760 1.00 64.94 97 ARG A C 1
ATOM 703 O O . ARG A 1 97 ? 17.135 -6.588 -23.054 1.00 64.94 97 ARG A O 1
ATOM 710 N N . VAL A 1 98 ? 16.303 -8.026 -21.531 1.00 80.38 98 VAL A N 1
ATOM 711 C CA . VAL A 1 98 ? 16.599 -7.183 -20.378 1.00 80.38 98 VAL A CA 1
ATOM 712 C C . VAL A 1 98 ? 18.096 -6.899 -20.335 1.00 80.38 98 VAL A C 1
ATOM 714 O O . VAL A 1 98 ? 18.936 -7.756 -20.638 1.00 80.38 98 VAL A O 1
ATOM 717 N N . HIS A 1 99 ? 18.435 -5.661 -20.001 1.00 86.25 99 HIS A N 1
ATOM 718 C CA . HIS A 1 99 ? 19.805 -5.207 -19.903 1.00 86.25 99 HIS A CA 1
ATOM 719 C C . HIS A 1 99 ? 20.582 -6.158 -18.969 1.00 86.25 99 HIS A C 1
ATOM 721 O O . HIS A 1 99 ? 20.048 -6.538 -17.924 1.00 86.25 99 HIS A O 1
ATOM 727 N N . PRO A 1 100 ? 21.841 -6.543 -19.266 1.00 86.56 100 PRO A N 1
ATOM 728 C CA . PRO A 1 100 ? 22.562 -7.557 -18.485 1.00 86.56 100 PRO A CA 1
ATOM 729 C C . PRO A 1 100 ? 22.679 -7.259 -16.982 1.00 86.56 100 PRO A C 1
ATOM 731 O O . PRO A 1 100 ? 22.882 -8.163 -16.177 1.00 86.56 100 PRO A O 1
ATOM 734 N N . MET A 1 101 ? 22.557 -5.987 -16.597 1.00 91.19 101 MET A N 1
ATOM 735 C CA . MET A 1 101 ? 22.602 -5.550 -15.200 1.00 91.19 101 MET A CA 1
ATOM 736 C C . MET A 1 101 ? 21.240 -5.539 -14.501 1.00 91.19 101 MET A C 1
ATOM 738 O O . MET A 1 101 ? 21.209 -5.352 -13.288 1.00 91.19 101 MET A O 1
ATOM 742 N N . TYR A 1 102 ? 20.136 -5.751 -15.221 1.00 90.69 102 TYR A N 1
ATOM 743 C CA . TYR A 1 102 ? 18.772 -5.637 -14.701 1.00 90.69 102 TYR A CA 1
ATOM 744 C C . TYR A 1 102 ? 18.559 -6.516 -13.466 1.00 90.69 102 TYR A C 1
ATOM 746 O O . TYR A 1 102 ? 18.209 -6.013 -12.401 1.00 90.69 102 TYR A O 1
ATOM 754 N N . THR A 1 103 ? 18.900 -7.806 -13.560 1.00 89.06 103 THR A N 1
ATOM 755 C CA . THR A 1 103 ? 18.769 -8.765 -12.451 1.00 89.06 103 THR A CA 1
ATOM 756 C C . THR A 1 103 ? 19.582 -8.364 -11.221 1.00 89.06 103 THR A C 1
ATOM 758 O O . THR A 1 103 ? 19.164 -8.632 -10.101 1.00 89.06 103 THR A O 1
ATOM 761 N N . LYS A 1 104 ? 20.733 -7.703 -11.404 1.00 92.94 104 LYS A N 1
ATOM 762 C CA . LYS A 1 104 ? 21.534 -7.198 -10.283 1.00 92.94 104 LYS A CA 1
ATOM 763 C C . LYS A 1 104 ? 20.902 -5.953 -9.663 1.00 92.94 104 LYS A C 1
ATOM 765 O O . LYS A 1 104 ? 20.917 -5.812 -8.449 1.00 92.94 104 LYS A O 1
ATOM 770 N N . LEU A 1 105 ? 20.357 -5.055 -10.482 1.00 96.50 105 LEU A N 1
ATOM 771 C CA . LEU A 1 105 ? 19.724 -3.826 -10.003 1.00 96.50 105 LEU A CA 1
ATOM 772 C C . LEU A 1 105 ? 18.502 -4.140 -9.140 1.00 96.50 105 LEU A C 1
ATOM 774 O O . LEU A 1 105 ? 18.399 -3.619 -8.039 1.00 96.50 105 LEU A O 1
ATOM 778 N N . ILE A 1 106 ? 17.627 -5.049 -9.565 1.00 96.19 106 ILE A N 1
ATOM 779 C CA . ILE A 1 106 ? 16.404 -5.383 -8.812 1.00 96.19 106 ILE A CA 1
ATOM 780 C C . ILE A 1 106 ? 16.655 -6.134 -7.486 1.00 96.19 106 ILE A C 1
ATOM 782 O O . ILE A 1 106 ? 15.709 -6.430 -6.762 1.00 96.19 106 ILE A O 1
ATOM 786 N N . GLN A 1 107 ? 17.914 -6.451 -7.153 1.00 95.38 107 GLN A N 1
ATOM 787 C CA . GLN A 1 107 ? 18.301 -6.923 -5.815 1.00 95.38 107 GLN A CA 1
ATOM 788 C C . GLN A 1 107 ? 18.413 -5.769 -4.805 1.00 95.38 107 GLN A C 1
ATOM 790 O O . GLN A 1 107 ? 18.385 -6.000 -3.597 1.00 95.38 107 GLN A O 1
ATOM 795 N N . GLU A 1 108 ? 18.529 -4.528 -5.281 1.00 97.81 108 GLU A N 1
ATOM 796 C CA . GLU A 1 108 ? 18.549 -3.331 -4.447 1.00 97.81 108 GLU A CA 1
ATOM 797 C C . GLU A 1 108 ? 17.131 -2.964 -4.002 1.00 97.81 108 GLU A C 1
ATOM 799 O O . GLU A 1 108 ? 16.216 -2.851 -4.815 1.00 97.81 108 GLU A O 1
ATOM 804 N N . TYR A 1 109 ? 16.955 -2.695 -2.706 1.00 96.19 109 TYR A N 1
ATOM 805 C CA . TYR A 1 109 ? 15.645 -2.392 -2.116 1.00 96.19 109 TYR A CA 1
ATOM 806 C C . TYR A 1 109 ? 14.805 -1.334 -2.872 1.00 96.19 109 TYR A C 1
ATOM 808 O O . TYR A 1 109 ? 13.597 -1.548 -3.012 1.00 96.19 109 TYR A O 1
ATOM 816 N N . PRO A 1 110 ? 15.374 -0.209 -3.363 1.00 97.75 110 PRO A N 1
ATOM 817 C CA . PRO A 1 110 ? 14.592 0.804 -4.065 1.00 97.75 110 PRO A CA 1
ATOM 818 C C . PRO A 1 110 ? 14.093 0.367 -5.443 1.00 97.75 110 PRO A C 1
ATOM 820 O O . PRO A 1 110 ? 13.123 0.941 -5.923 1.00 97.75 110 PRO A O 1
ATOM 823 N N . PHE A 1 111 ? 14.742 -0.596 -6.097 1.00 98.00 111 PHE A N 1
ATOM 824 C CA . PHE A 1 111 ? 14.490 -0.941 -7.494 1.00 98.00 111 PHE A CA 1
ATOM 825 C C . PHE A 1 111 ? 13.533 -2.121 -7.566 1.00 98.00 111 PHE A C 1
ATOM 827 O O . PHE A 1 111 ? 13.849 -3.202 -7.078 1.00 98.00 111 PHE A O 1
ATOM 834 N N . GLN A 1 112 ? 12.338 -1.926 -8.124 1.00 96.25 112 GLN A N 1
ATOM 835 C CA . GLN A 1 112 ? 11.387 -3.021 -8.325 1.00 96.25 112 GLN A CA 1
ATOM 836 C C . GLN A 1 112 ? 11.209 -3.313 -9.814 1.00 96.25 112 GLN A C 1
ATOM 838 O O . GLN A 1 112 ? 11.186 -2.378 -10.623 1.00 96.25 112 GLN A O 1
ATOM 843 N N . PRO A 1 113 ? 11.102 -4.601 -10.173 1.00 94.69 113 PRO A N 1
ATOM 844 C CA . PRO A 1 113 ? 10.905 -4.996 -11.552 1.00 94.69 113 PRO A CA 1
ATOM 845 C C . PRO A 1 113 ? 9.501 -4.636 -12.039 1.00 94.69 113 PRO A C 1
ATOM 847 O O . PRO A 1 113 ? 8.552 -4.586 -11.255 1.00 94.69 113 PRO A O 1
ATOM 850 N N . VAL A 1 114 ? 9.383 -4.463 -13.351 1.00 92.12 114 VAL A N 1
ATOM 851 C CA . VAL A 1 114 ? 8.109 -4.392 -14.072 1.00 92.12 114 VAL A CA 1
ATOM 852 C C . VAL A 1 114 ? 8.031 -5.604 -14.989 1.00 92.12 114 VAL A C 1
ATOM 854 O O . VAL A 1 114 ? 9.035 -5.981 -15.603 1.00 92.12 114 VAL A O 1
ATOM 857 N N . HIS A 1 115 ? 6.849 -6.212 -15.061 1.00 86.00 115 HIS A N 1
ATOM 858 C CA . HIS A 1 115 ? 6.596 -7.373 -15.901 1.00 86.00 115 HIS A CA 1
ATOM 859 C C . HIS A 1 115 ? 5.502 -7.065 -16.925 1.00 86.00 115 HIS A C 1
ATOM 861 O O . HIS A 1 115 ? 4.637 -6.230 -16.678 1.00 86.00 115 HIS A O 1
ATOM 867 N N . THR A 1 116 ? 5.551 -7.737 -18.071 1.00 81.25 116 THR A N 1
ATOM 868 C CA . THR A 1 116 ? 4.435 -7.810 -19.018 1.00 81.25 116 THR A CA 1
ATOM 869 C C . THR A 1 116 ? 3.291 -8.644 -18.435 1.00 81.25 116 THR A C 1
ATOM 871 O O . THR A 1 116 ? 3.462 -9.344 -17.435 1.00 81.25 116 THR A O 1
ATOM 874 N N . GLN A 1 117 ? 2.145 -8.654 -19.120 1.00 72.88 117 GLN A N 1
ATOM 875 C CA . GLN A 1 117 ? 1.020 -9.541 -18.796 1.00 72.88 117 GLN A CA 1
ATOM 876 C C . GLN A 1 117 ? 1.410 -11.030 -18.822 1.00 72.88 117 GLN A C 1
ATOM 878 O O . GLN A 1 117 ? 0.929 -11.806 -18.005 1.00 72.88 117 GLN A O 1
ATOM 883 N N . SER A 1 118 ? 2.345 -11.414 -19.697 1.00 70.19 118 SER A N 1
ATOM 884 C CA . SER A 1 118 ? 2.918 -12.766 -19.767 1.00 70.19 118 SER A CA 1
ATOM 885 C C . SER A 1 118 ? 3.980 -13.058 -18.691 1.00 70.19 118 SER A C 1
ATOM 887 O O . SER A 1 118 ? 4.597 -14.122 -18.697 1.00 70.19 118 SER A O 1
ATOM 889 N N . GLY A 1 119 ? 4.228 -12.125 -17.764 1.00 70.69 119 GLY A N 1
ATOM 890 C CA . GLY A 1 119 ? 5.190 -12.280 -16.669 1.00 70.69 119 GLY A CA 1
ATOM 891 C C . GLY A 1 119 ? 6.650 -12.024 -17.054 1.00 70.69 119 GLY A C 1
ATOM 892 O O . GLY A 1 119 ? 7.548 -12.285 -16.252 1.00 70.69 119 GLY A O 1
ATOM 893 N N . GLN A 1 120 ? 6.921 -11.500 -18.252 1.00 74.25 120 GLN A N 1
ATOM 894 C CA . GLN A 1 120 ? 8.283 -11.229 -18.715 1.00 74.25 120 GLN A CA 1
ATOM 895 C C . GLN A 1 120 ? 8.806 -9.907 -18.171 1.00 74.25 120 GLN A C 1
ATOM 897 O O . GLN A 1 120 ? 8.107 -8.900 -18.192 1.00 74.25 120 GLN A O 1
ATOM 902 N N . GLN A 1 121 ? 10.063 -9.879 -17.736 1.00 83.94 121 GLN A N 1
ATOM 903 C CA . GLN A 1 121 ? 10.709 -8.634 -17.321 1.00 83.94 121 GLN A CA 1
ATOM 904 C C . GLN A 1 121 ? 10.979 -7.720 -18.519 1.00 83.94 121 GLN A C 1
ATOM 906 O O . GLN A 1 121 ? 11.386 -8.173 -19.588 1.00 83.94 121 GLN A O 1
ATOM 911 N N . VAL A 1 122 ? 10.815 -6.416 -18.307 1.00 88.25 122 VAL A N 1
ATOM 912 C CA . VAL A 1 122 ? 11.108 -5.375 -19.303 1.00 88.25 122 VAL A CA 1
ATOM 913 C C . VAL A 1 122 ? 12.186 -4.422 -18.787 1.00 88.25 122 VAL A C 1
ATOM 915 O O . VAL A 1 122 ? 12.421 -4.354 -17.584 1.00 88.25 122 VAL A O 1
ATOM 918 N N . ASN A 1 123 ? 12.830 -3.643 -19.667 1.00 91.50 123 ASN A N 1
ATOM 919 C CA . ASN A 1 123 ? 13.831 -2.620 -19.299 1.00 91.50 123 ASN A CA 1
ATOM 920 C C . ASN A 1 123 ? 13.207 -1.377 -18.635 1.00 91.50 123 ASN A C 1
ATOM 922 O O . ASN A 1 123 ? 13.524 -0.241 -18.981 1.00 91.50 123 ASN A O 1
ATOM 926 N N . ILE A 1 124 ? 12.317 -1.607 -17.671 1.00 95.25 124 ILE A N 1
ATOM 927 C CA . ILE A 1 124 ? 11.682 -0.602 -16.830 1.00 95.25 124 ILE A CA 1
ATOM 928 C C . ILE A 1 124 ? 11.902 -1.007 -15.372 1.00 95.25 124 ILE A C 1
ATOM 930 O O . ILE A 1 124 ? 11.665 -2.158 -14.998 1.00 95.25 124 ILE A O 1
ATOM 934 N N . ILE A 1 125 ? 12.364 -0.068 -14.552 1.00 97.75 125 ILE A N 1
ATOM 935 C CA . ILE A 1 125 ? 12.499 -0.221 -13.102 1.00 97.75 125 ILE A CA 1
ATOM 936 C C . ILE A 1 125 ? 11.695 0.886 -12.429 1.00 97.75 125 ILE A C 1
ATOM 938 O O . ILE A 1 125 ? 11.900 2.070 -12.695 1.00 97.75 125 ILE A O 1
ATOM 942 N N . VAL A 1 126 ? 10.812 0.510 -11.508 1.00 97.44 126 VAL A N 1
ATOM 943 C CA . VAL A 1 126 ? 10.141 1.476 -10.629 1.00 97.44 126 VAL A CA 1
ATOM 944 C C . VAL A 1 126 ? 10.980 1.704 -9.363 1.00 97.44 126 VAL A C 1
ATOM 946 O O . VAL A 1 126 ? 11.452 0.756 -8.728 1.00 97.44 126 VAL A O 1
ATOM 949 N N . VAL A 1 127 ? 11.176 2.964 -8.977 1.00 98.25 127 VAL A N 1
ATOM 950 C CA . VAL A 1 127 ? 11.955 3.368 -7.800 1.00 98.25 127 VAL A CA 1
ATOM 951 C C . VAL A 1 127 ? 11.006 3.705 -6.653 1.00 98.25 127 VAL A C 1
ATOM 953 O O . VAL A 1 127 ? 10.272 4.687 -6.719 1.00 98.25 127 VAL A O 1
ATOM 956 N N . ARG A 1 128 ? 10.997 2.873 -5.605 1.00 96.62 128 ARG A N 1
ATOM 957 C CA . ARG A 1 128 ? 9.988 2.903 -4.521 1.00 96.62 128 ARG A CA 1
ATOM 958 C C . ARG A 1 128 ? 10.415 3.628 -3.241 1.00 96.62 128 ARG A C 1
ATOM 960 O O . ARG A 1 128 ? 9.636 3.732 -2.294 1.00 96.62 128 ARG A O 1
ATOM 967 N N . SER A 1 129 ? 11.674 4.039 -3.148 1.00 96.81 129 SER A N 1
ATOM 968 C CA . SER A 1 129 ? 12.230 4.660 -1.945 1.00 96.81 129 SER A CA 1
ATOM 969 C C . SER A 1 129 ? 13.423 5.552 -2.281 1.00 96.81 129 SER A C 1
ATOM 971 O O . SER A 1 129 ? 13.995 5.422 -3.367 1.00 96.81 129 SER A O 1
ATOM 973 N N . PRO A 1 130 ? 13.870 6.406 -1.341 1.00 96.81 130 PRO A N 1
ATOM 974 C CA . PRO A 1 130 ? 15.136 7.106 -1.485 1.00 96.81 130 PRO A CA 1
ATOM 975 C C . PRO A 1 130 ? 16.292 6.136 -1.753 1.00 96.81 130 PRO A C 1
ATOM 977 O O . PRO A 1 130 ? 16.359 5.050 -1.171 1.00 96.81 130 PRO A O 1
ATOM 980 N N . MET A 1 131 ? 17.201 6.546 -2.633 1.00 97.38 131 MET A N 1
ATOM 981 C CA . MET A 1 131 ? 18.418 5.808 -2.962 1.00 97.38 131 MET A CA 1
ATOM 982 C C . MET A 1 131 ? 19.584 6.260 -2.079 1.00 97.38 131 MET A C 1
ATOM 984 O O . MET A 1 131 ? 19.800 7.458 -1.893 1.00 97.38 131 MET A O 1
ATOM 988 N N . SER A 1 132 ? 20.380 5.306 -1.599 1.00 97.06 132 SER A N 1
ATOM 989 C CA . SER A 1 132 ? 21.707 5.580 -1.038 1.00 97.06 132 SER A CA 1
ATOM 990 C C . SER A 1 132 ? 22.670 6.101 -2.112 1.00 97.06 132 SER A C 1
ATOM 992 O O . SER A 1 132 ? 22.434 5.933 -3.309 1.00 97.06 132 SER A O 1
ATOM 994 N N . ALA A 1 133 ? 23.815 6.657 -1.706 1.00 97.25 133 ALA A N 1
ATOM 995 C CA . ALA A 1 133 ? 24.834 7.132 -2.646 1.00 97.25 133 ALA A CA 1
ATOM 996 C C . ALA A 1 133 ? 25.320 6.038 -3.622 1.00 97.25 133 ALA A C 1
ATOM 998 O O . ALA A 1 133 ? 25.622 6.323 -4.779 1.00 97.25 133 ALA A O 1
ATOM 999 N N . GLY A 1 134 ? 25.384 4.776 -3.177 1.00 97.81 134 GLY A N 1
ATOM 1000 C CA . GLY A 1 134 ? 25.735 3.646 -4.043 1.00 97.81 134 GLY A CA 1
ATOM 1001 C C . GLY A 1 134 ? 24.662 3.369 -5.097 1.00 97.81 134 GLY A C 1
ATOM 1002 O O . GLY A 1 134 ? 24.980 3.228 -6.274 1.00 97.81 134 GLY A O 1
ATOM 1003 N N . GLN A 1 135 ? 23.394 3.365 -4.689 1.00 98.00 135 GLN A N 1
ATOM 1004 C CA . GLN A 1 135 ? 22.251 3.137 -5.580 1.00 98.00 135 GLN A CA 1
ATOM 1005 C C . GLN A 1 135 ? 22.055 4.291 -6.570 1.00 98.00 135 GLN A C 1
ATOM 1007 O O . GLN A 1 135 ? 21.774 4.039 -7.736 1.00 98.00 135 GLN A O 1
ATOM 1012 N N . GLN A 1 136 ? 22.307 5.540 -6.160 1.00 97.81 136 GLN A N 1
ATOM 1013 C CA . GLN A 1 136 ? 22.314 6.688 -7.074 1.00 97.81 136 GLN A CA 1
ATOM 1014 C C . GLN A 1 136 ? 23.366 6.525 -8.176 1.00 97.81 136 GLN A C 1
ATOM 1016 O O . GLN A 1 136 ? 23.059 6.724 -9.344 1.00 97.81 136 GLN A O 1
ATOM 1021 N N . LYS A 1 137 ? 24.584 6.075 -7.840 1.00 98.06 137 LYS A N 1
ATOM 1022 C CA . LYS A 1 137 ? 25.610 5.775 -8.856 1.00 98.06 137 LYS A CA 1
ATOM 1023 C C . LYS A 1 137 ? 25.177 4.667 -9.816 1.00 98.06 137 LYS A C 1
ATOM 1025 O O . LYS A 1 137 ? 25.565 4.696 -10.980 1.00 98.06 137 LYS A O 1
ATOM 1030 N N . MET A 1 138 ? 24.410 3.681 -9.342 1.00 97.88 138 MET A N 1
ATOM 1031 C CA . MET A 1 138 ? 23.852 2.649 -10.219 1.00 97.88 138 MET A CA 1
ATOM 1032 C C . MET A 1 138 ? 22.801 3.231 -11.163 1.00 97.88 138 MET A C 1
ATOM 1034 O O . MET A 1 138 ? 22.879 2.974 -12.359 1.00 97.88 138 MET A O 1
ATOM 1038 N N . TYR A 1 139 ? 21.870 4.034 -10.642 1.00 97.81 139 TYR A N 1
ATOM 1039 C CA . TYR A 1 139 ? 20.880 4.749 -11.446 1.00 97.81 139 TYR A CA 1
ATOM 1040 C C . TYR A 1 139 ? 21.559 5.593 -12.532 1.00 97.81 139 TYR A C 1
ATOM 1042 O O . TYR A 1 139 ? 21.325 5.357 -13.712 1.00 97.81 139 TYR A O 1
ATOM 1050 N N . GLU A 1 140 ? 22.480 6.484 -12.156 1.00 97.94 140 GLU A N 1
ATOM 1051 C CA . GLU A 1 140 ? 23.164 7.373 -13.106 1.00 97.94 140 GLU A CA 1
ATOM 1052 C C . GLU A 1 140 ? 23.905 6.612 -14.205 1.00 97.94 140 GLU A C 1
ATOM 1054 O O . GLU A 1 140 ? 23.967 7.059 -15.346 1.00 97.94 140 GLU A O 1
ATOM 1059 N N . LYS A 1 141 ? 24.452 5.438 -13.877 1.00 98.12 141 LYS A N 1
ATOM 1060 C CA . LYS A 1 141 ? 25.175 4.611 -14.839 1.00 98.12 141 LYS A CA 1
ATOM 1061 C C . LYS A 1 141 ? 24.263 3.949 -15.880 1.00 98.12 141 LYS A C 1
ATOM 1063 O O . LYS A 1 141 ? 24.737 3.706 -16.982 1.00 98.12 141 LYS A O 1
ATOM 1068 N N . TYR A 1 142 ? 23.022 3.605 -15.530 1.00 97.31 142 TYR A N 1
ATOM 1069 C CA . TYR A 1 142 ? 22.145 2.782 -16.381 1.00 97.31 142 TYR A CA 1
ATOM 1070 C C . TYR A 1 142 ? 20.852 3.479 -16.818 1.00 97.31 142 TYR A C 1
ATOM 1072 O O . TYR A 1 142 ? 20.071 2.875 -17.546 1.00 97.31 142 TYR A O 1
ATOM 1080 N N . LYS A 1 143 ? 20.603 4.723 -16.396 1.00 95.25 143 LYS A N 1
ATOM 1081 C CA . LYS A 1 143 ? 19.369 5.468 -16.704 1.00 95.25 143 LYS A CA 1
ATOM 1082 C C . LYS A 1 143 ? 19.119 5.708 -18.197 1.00 95.25 143 LYS A C 1
ATOM 1084 O O . LYS A 1 143 ? 17.983 5.965 -18.575 1.00 95.25 143 LYS A O 1
ATOM 1089 N N . ASP A 1 144 ? 20.164 5.635 -19.020 1.00 93.06 144 ASP A N 1
ATOM 1090 C CA . ASP A 1 144 ? 20.058 5.822 -20.470 1.00 93.06 144 ASP A CA 1
ATOM 1091 C C . ASP A 1 144 ? 19.768 4.488 -21.203 1.00 93.06 144 ASP A C 1
ATOM 1093 O O . ASP A 1 144 ? 19.290 4.506 -22.335 1.00 93.06 144 ASP A O 1
ATOM 1097 N N . ASP A 1 145 ? 19.987 3.339 -20.542 1.00 91.62 145 ASP A N 1
ATOM 1098 C CA . ASP A 1 145 ? 19.745 1.984 -21.077 1.00 91.62 145 ASP A CA 1
ATOM 1099 C C . ASP A 1 145 ? 18.481 1.318 -20.496 1.00 91.62 145 ASP A C 1
ATOM 1101 O O . ASP A 1 145 ? 17.902 0.411 -21.098 1.00 91.62 145 ASP A O 1
ATOM 1105 N N . ILE A 1 146 ? 18.073 1.727 -19.292 1.00 95.25 146 ILE A N 1
ATOM 1106 C CA . ILE A 1 146 ? 16.918 1.211 -18.551 1.00 95.25 146 ILE A CA 1
ATOM 1107 C C . ILE A 1 146 ? 16.052 2.401 -18.154 1.00 95.25 146 ILE A C 1
ATOM 1109 O O . ILE A 1 146 ? 16.538 3.349 -17.538 1.00 95.25 146 ILE A O 1
ATOM 1113 N N . LEU A 1 147 ? 14.754 2.331 -18.440 1.00 96.69 147 LEU A N 1
ATOM 1114 C CA . LEU A 1 147 ? 13.815 3.364 -18.025 1.00 96.69 147 LEU A CA 1
ATOM 1115 C C . LEU A 1 147 ? 13.548 3.253 -16.521 1.00 96.69 147 LEU A C 1
ATOM 1117 O O . LEU A 1 147 ? 12.916 2.305 -16.058 1.00 96.69 147 LEU A O 1
ATOM 1121 N N . PHE A 1 148 ? 13.983 4.247 -15.754 1.00 98.38 148 PHE A N 1
ATOM 1122 C CA . PHE A 1 148 ? 13.594 4.381 -14.353 1.00 98.38 148 PHE A CA 1
ATOM 1123 C C . PHE A 1 148 ? 12.415 5.341 -14.225 1.00 98.38 148 PHE A C 1
ATOM 1125 O O . PHE A 1 148 ? 12.460 6.456 -14.743 1.00 98.38 148 PHE A O 1
ATOM 1132 N N . ILE A 1 149 ? 11.384 4.931 -13.492 1.00 98.19 149 ILE A N 1
ATOM 1133 C CA . ILE A 1 149 ? 10.258 5.790 -13.100 1.00 98.19 149 ILE A CA 1
ATOM 1134 C C . ILE A 1 149 ? 10.062 5.721 -11.587 1.00 98.19 149 ILE A C 1
ATOM 1136 O O . ILE A 1 149 ? 10.411 4.726 -10.959 1.00 98.19 149 ILE A O 1
ATOM 1140 N N . GLY A 1 150 ? 9.523 6.766 -10.970 1.00 97.94 150 GLY A N 1
ATOM 1141 C CA . GLY A 1 150 ? 9.257 6.755 -9.531 1.00 97.94 150 GLY A CA 1
ATOM 1142 C C . GLY A 1 150 ? 7.907 6.127 -9.176 1.00 97.94 150 GLY A C 1
ATOM 1143 O O . GLY A 1 150 ? 6.977 6.157 -9.980 1.00 97.94 150 GLY A O 1
ATOM 1144 N N . ILE A 1 151 ? 7.783 5.577 -7.964 1.00 97.38 151 ILE A N 1
ATOM 1145 C CA . ILE A 1 151 ? 6.504 5.112 -7.403 1.00 97.38 151 ILE A CA 1
ATOM 1146 C C . ILE A 1 151 ? 6.378 5.441 -5.911 1.00 97.38 151 ILE A C 1
ATOM 1148 O O . ILE A 1 151 ? 7.274 5.158 -5.113 1.00 97.38 151 ILE A O 1
ATOM 1152 N N . SER A 1 152 ? 5.236 5.999 -5.506 1.00 95.19 152 SER A N 1
ATOM 1153 C CA . SER A 1 152 ? 4.893 6.209 -4.096 1.00 95.19 152 SER A CA 1
ATOM 1154 C C . SER A 1 152 ? 4.786 4.865 -3.364 1.00 95.19 152 SER A C 1
ATOM 1156 O O . SER A 1 152 ? 4.012 3.987 -3.755 1.00 95.19 152 SER A O 1
ATOM 1158 N N . SER A 1 153 ? 5.576 4.691 -2.297 1.00 92.69 153 SER A N 1
ATOM 1159 C CA . SER A 1 153 ? 5.627 3.438 -1.527 1.00 92.69 153 SER A CA 1
ATOM 1160 C C . SER A 1 153 ? 6.128 3.622 -0.093 1.00 92.69 153 SER A C 1
ATOM 1162 O O . SER A 1 153 ? 5.438 3.249 0.853 1.00 92.69 153 SER A O 1
ATOM 1164 N N . PHE A 1 154 ? 7.322 4.191 0.089 1.00 91.56 154 PHE A N 1
ATOM 1165 C CA . PHE A 1 154 ? 7.990 4.246 1.391 1.00 91.56 154 PHE A CA 1
ATOM 1166 C C . PHE A 1 154 ? 7.723 5.555 2.152 1.00 91.56 154 PHE A C 1
ATOM 1168 O O . PHE A 1 154 ? 8.255 6.595 1.769 1.00 91.56 154 PHE A O 1
ATOM 1175 N N . ASN A 1 155 ? 6.989 5.494 3.272 1.00 92.31 155 ASN A N 1
ATOM 1176 C CA . ASN A 1 155 ? 6.638 6.657 4.106 1.00 92.31 155 ASN A CA 1
ATOM 1177 C C . ASN A 1 155 ? 6.145 7.831 3.246 1.00 92.31 155 ASN A C 1
ATOM 1179 O O . ASN A 1 155 ? 5.186 7.656 2.512 1.00 92.31 155 ASN A O 1
ATOM 1183 N N . ASP A 1 156 ? 6.803 8.990 3.287 1.00 93.94 156 ASP A N 1
ATOM 1184 C CA . ASP A 1 156 ? 6.429 10.188 2.530 1.00 93.94 156 ASP A CA 1
ATOM 1185 C C . ASP A 1 156 ? 7.000 10.240 1.098 1.00 93.94 156 ASP A C 1
ATOM 1187 O O . ASP A 1 156 ? 6.728 11.187 0.368 1.00 93.94 156 ASP A O 1
ATOM 1191 N N . TYR A 1 157 ? 7.776 9.240 0.656 1.00 95.25 157 TYR A N 1
ATOM 1192 C CA . TYR A 1 157 ? 8.438 9.256 -0.654 1.00 95.25 157 TYR A CA 1
ATOM 1193 C C . TYR A 1 157 ? 7.443 9.484 -1.817 1.00 95.25 157 TYR A C 1
ATOM 1195 O O . TYR A 1 157 ? 6.441 8.761 -1.918 1.00 95.25 157 TYR A O 1
ATOM 1203 N N . PRO A 1 158 ? 7.721 10.436 -2.736 1.00 95.56 158 PRO A N 1
ATOM 1204 C CA . PRO A 1 158 ? 8.990 11.156 -2.959 1.00 95.56 158 PRO A CA 1
ATOM 1205 C C . PRO A 1 158 ? 9.142 12.494 -2.216 1.00 95.56 158 PRO A C 1
ATOM 1207 O O . PRO A 1 158 ? 10.088 13.234 -2.493 1.00 95.56 158 PRO A O 1
ATOM 1210 N N . LEU A 1 159 ? 8.225 12.831 -1.318 1.00 95.00 159 LEU A N 1
ATOM 1211 C CA . LEU A 1 159 ? 8.289 14.034 -0.494 1.00 95.00 159 LEU A CA 1
ATOM 1212 C C . LEU A 1 159 ? 9.134 13.792 0.760 1.00 95.00 159 LEU A C 1
ATOM 1214 O O . LEU A 1 159 ? 9.555 12.669 1.058 1.00 95.00 159 LEU A O 1
ATOM 1218 N N . ASP A 1 160 ? 9.393 14.869 1.492 1.00 92.50 160 ASP A N 1
ATOM 1219 C CA . ASP A 1 160 ? 9.887 14.784 2.860 1.00 92.50 160 ASP A CA 1
ATOM 1220 C C . ASP A 1 160 ? 8.735 14.678 3.882 1.00 92.50 160 ASP A C 1
ATOM 1222 O O . ASP A 1 160 ? 7.551 14.737 3.549 1.00 92.50 160 ASP A O 1
ATOM 1226 N N . ALA A 1 161 ? 9.085 14.551 5.163 1.00 88.69 161 ALA A N 1
ATOM 1227 C CA . ALA A 1 161 ? 8.122 14.464 6.264 1.00 88.69 161 ALA A CA 1
ATOM 1228 C C . ALA A 1 161 ? 7.228 15.712 6.430 1.00 88.69 161 ALA A C 1
ATOM 1230 O O . ALA A 1 161 ? 6.234 15.660 7.153 1.00 88.69 161 ALA A O 1
ATOM 1231 N N . LYS A 1 162 ? 7.580 16.840 5.802 1.00 89.19 162 LYS A N 1
ATOM 1232 C CA . LYS A 1 162 ? 6.788 18.077 5.783 1.00 89.19 162 LYS A CA 1
ATOM 1233 C C . LYS A 1 162 ? 5.919 18.177 4.529 1.00 89.19 162 LYS A C 1
ATOM 1235 O O . LYS A 1 162 ? 5.239 19.179 4.347 1.00 89.19 162 LYS A O 1
ATOM 1240 N N . SER A 1 163 ? 5.876 17.122 3.712 1.00 88.75 163 SER A N 1
ATOM 1241 C CA . SER A 1 163 ? 5.194 17.089 2.416 1.00 88.75 163 SER A CA 1
ATOM 1242 C C . SER A 1 163 ? 5.792 18.057 1.392 1.00 88.75 163 SER A C 1
ATOM 1244 O O . SER A 1 163 ? 5.091 18.499 0.475 1.00 88.75 163 SER A O 1
ATOM 1246 N N . GLU A 1 164 ? 7.077 18.389 1.521 1.00 92.81 164 GLU A N 1
ATOM 1247 C CA . GLU A 1 164 ? 7.781 19.233 0.560 1.00 92.81 164 GLU A CA 1
ATOM 1248 C C . GLU A 1 164 ? 8.447 18.396 -0.543 1.00 92.81 164 GLU A C 1
ATOM 1250 O O . GLU A 1 164 ? 8.949 17.296 -0.271 1.00 92.81 164 GLU A O 1
ATOM 1255 N N . PRO A 1 165 ? 8.448 18.877 -1.804 1.00 94.38 165 PRO A N 1
ATOM 1256 C CA . PRO A 1 165 ? 9.117 18.191 -2.901 1.00 94.38 165 PRO A CA 1
ATOM 1257 C C . PRO A 1 165 ? 10.606 17.996 -2.627 1.00 94.38 165 PRO A C 1
ATOM 1259 O O . PRO A 1 165 ? 11.324 18.927 -2.264 1.00 94.38 165 PRO A O 1
ATOM 1262 N N . THR A 1 166 ? 11.094 16.784 -2.870 1.00 96.12 166 THR A N 1
ATOM 1263 C CA . THR A 1 166 ? 12.532 16.497 -2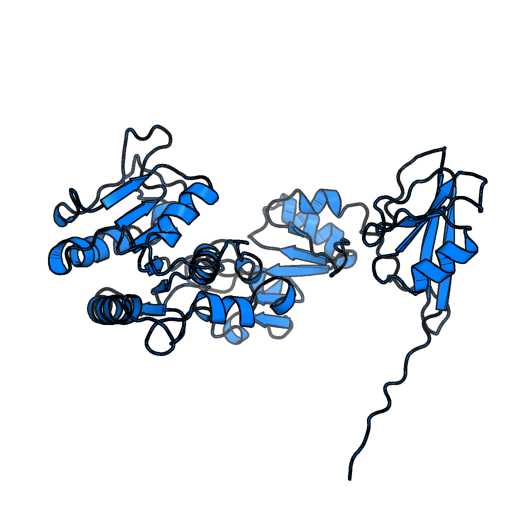.887 1.00 96.12 166 THR A CA 1
ATOM 1264 C C . THR A 1 166 ? 13.040 16.407 -4.325 1.00 96.12 166 THR A C 1
ATOM 1266 O O . THR A 1 166 ? 12.257 16.369 -5.277 1.00 96.12 166 THR A O 1
ATOM 1269 N N . HIS A 1 167 ? 14.360 16.291 -4.506 1.00 95.62 167 HIS A N 1
ATOM 1270 C CA . HIS A 1 167 ? 14.955 16.077 -5.831 1.00 95.62 167 HIS A CA 1
ATOM 1271 C C . HIS A 1 167 ? 14.385 14.846 -6.567 1.00 95.62 167 HIS A C 1
ATOM 1273 O O . HIS A 1 167 ? 14.350 14.845 -7.794 1.00 95.62 167 HIS A O 1
ATOM 1279 N N . PHE A 1 168 ? 13.869 13.834 -5.850 1.00 96.88 168 PHE A N 1
ATOM 1280 C CA . PHE A 1 168 ? 13.236 12.658 -6.461 1.00 96.88 168 PHE A CA 1
ATOM 1281 C C . PHE A 1 168 ? 11.975 12.992 -7.266 1.00 96.88 168 PHE A C 1
ATOM 1283 O O . PHE A 1 168 ? 11.641 12.243 -8.180 1.00 96.88 168 PHE A O 1
ATOM 1290 N N . CYS A 1 169 ? 11.298 14.109 -6.975 1.00 96.38 169 CYS A N 1
ATOM 1291 C CA . CYS A 1 169 ? 10.127 14.538 -7.742 1.00 96.38 169 CYS A CA 1
ATOM 1292 C C . CYS A 1 169 ? 10.491 14.931 -9.179 1.00 96.38 169 CYS A C 1
ATOM 1294 O O . CYS A 1 169 ? 9.665 14.780 -10.062 1.00 96.38 169 CYS A O 1
ATOM 1296 N N . GLY A 1 170 ? 11.711 15.418 -9.430 1.00 96.69 170 GLY A N 1
ATOM 1297 C CA . GLY A 1 170 ? 12.168 15.816 -10.769 1.00 96.69 170 GLY A CA 1
ATOM 1298 C C . GLY A 1 170 ? 13.160 14.853 -11.418 1.00 96.69 170 GLY A C 1
ATOM 1299 O O . GLY A 1 170 ? 13.574 15.102 -12.549 1.00 96.69 170 GLY A O 1
ATOM 1300 N N . LEU A 1 171 ? 13.569 13.799 -10.700 1.00 97.31 171 LEU A N 1
ATOM 1301 C CA . LEU A 1 171 ? 14.673 12.923 -11.100 1.00 97.31 171 LEU A CA 1
ATOM 1302 C C . LEU A 1 171 ? 14.314 12.000 -12.269 1.00 97.31 171 LEU A C 1
ATOM 1304 O O . LEU A 1 171 ? 15.180 11.689 -13.081 1.00 97.31 171 LEU A O 1
ATOM 1308 N N . PHE A 1 172 ? 13.057 11.562 -12.343 1.00 97.50 172 PHE A N 1
ATOM 1309 C CA . PHE A 1 172 ? 12.585 10.586 -13.322 1.00 97.50 172 PHE A CA 1
ATOM 1310 C C . PHE A 1 172 ? 11.654 11.238 -14.349 1.00 97.50 172 PHE A C 1
ATOM 1312 O O . PHE A 1 172 ? 10.937 12.177 -14.001 1.00 97.50 172 PHE A O 1
ATOM 1319 N N . PRO A 1 173 ? 11.591 10.722 -15.589 1.00 97.06 173 PRO A N 1
ATOM 1320 C CA . PRO A 1 173 ? 10.663 11.221 -16.606 1.00 97.06 173 PRO A CA 1
ATOM 1321 C C . PRO A 1 173 ? 9.189 10.929 -16.280 1.00 97.06 173 PRO A C 1
ATOM 1323 O O . PRO A 1 173 ? 8.300 11.565 -16.843 1.00 97.06 173 PRO A O 1
ATOM 1326 N N . GLY A 1 174 ? 8.914 9.981 -15.377 1.00 98.12 174 GLY A N 1
ATOM 1327 C CA . GLY A 1 174 ? 7.562 9.642 -14.948 1.00 98.12 174 GLY A CA 1
ATOM 1328 C C . GLY A 1 174 ? 7.480 9.229 -13.480 1.00 98.12 174 GLY A C 1
ATOM 1329 O O . GLY A 1 174 ? 8.450 8.714 -12.914 1.00 98.12 174 GLY A O 1
ATOM 1330 N N . PHE A 1 175 ? 6.316 9.452 -12.866 1.00 98.19 175 PHE A N 1
ATOM 1331 C CA . PHE A 1 175 ? 6.059 9.132 -11.466 1.00 98.19 175 PHE A CA 1
ATOM 1332 C C . PHE A 1 175 ? 4.629 8.625 -11.220 1.00 98.19 175 PHE A C 1
ATOM 1334 O O . PHE A 1 175 ? 3.637 9.294 -11.518 1.00 98.19 175 PHE A O 1
ATOM 1341 N N . LEU A 1 176 ? 4.533 7.452 -10.598 1.00 97.31 176 LEU A N 1
ATOM 1342 C CA . LEU A 1 176 ? 3.300 6.855 -10.092 1.00 97.31 176 LEU A CA 1
ATOM 1343 C C . LEU A 1 176 ? 3.049 7.382 -8.667 1.00 97.31 176 LEU A C 1
ATOM 1345 O O . LEU A 1 176 ? 3.761 7.012 -7.729 1.00 97.31 176 LEU A O 1
ATOM 1349 N N . HIS A 1 177 ? 2.111 8.315 -8.503 1.00 95.44 177 HIS A N 1
ATOM 1350 C CA . HIS A 1 177 ? 1.932 9.089 -7.268 1.00 95.44 177 HIS A CA 1
ATOM 1351 C C . HIS A 1 177 ? 0.638 8.764 -6.517 1.00 95.44 177 HIS A C 1
ATOM 1353 O O . HIS A 1 177 ? -0.316 8.214 -7.063 1.00 95.44 177 HIS A O 1
ATOM 1359 N N . MET A 1 178 ? 0.579 9.215 -5.259 1.00 92.94 178 MET A N 1
ATOM 1360 C CA . MET A 1 178 ? -0.644 9.234 -4.439 1.00 92.94 178 MET A CA 1
ATOM 1361 C C . MET A 1 178 ? -1.026 10.629 -3.937 1.00 92.94 178 MET A C 1
ATOM 1363 O O . MET A 1 178 ? -1.892 10.767 -3.083 1.00 92.94 178 MET A O 1
ATOM 1367 N N . MET A 1 179 ? -0.405 11.679 -4.470 1.00 91.88 179 MET A N 1
ATOM 1368 C CA . MET A 1 179 ? -0.702 13.062 -4.087 1.00 91.88 179 MET A CA 1
ATOM 1369 C C . MET A 1 179 ? -2.062 13.520 -4.624 1.00 91.88 179 MET A C 1
ATOM 1371 O O . MET A 1 179 ? -2.438 13.151 -5.735 1.00 91.88 179 MET A O 1
ATOM 1375 N N . ARG A 1 180 ? -2.770 14.351 -3.849 1.00 92.06 180 ARG A N 1
ATOM 1376 C CA . ARG A 1 180 ? -4.033 14.989 -4.267 1.00 92.06 180 ARG A CA 1
ATOM 1377 C C . ARG A 1 180 ? -3.831 16.087 -5.315 1.00 92.06 180 ARG A C 1
ATOM 1379 O O . ARG A 1 180 ? -4.702 16.280 -6.148 1.00 92.06 180 ARG A O 1
ATOM 1386 N N . GLU A 1 181 ? -2.693 16.776 -5.252 1.00 93.00 181 GLU A N 1
ATOM 1387 C CA . GLU A 1 181 ? -2.341 17.922 -6.107 1.00 93.00 181 GLU A CA 1
ATOM 1388 C C . GLU A 1 181 ? -0.929 17.711 -6.695 1.00 93.00 181 GLU A C 1
ATOM 1390 O O . GLU A 1 181 ? 0.026 18.387 -6.290 1.00 93.00 181 GLU A O 1
ATOM 1395 N N . PRO A 1 182 ? -0.732 16.690 -7.556 1.00 94.94 182 PRO A N 1
ATOM 1396 C CA . PRO A 1 182 ? 0.585 16.332 -8.089 1.00 94.94 182 PRO A CA 1
ATOM 1397 C C . PRO A 1 182 ? 1.257 17.483 -8.849 1.00 94.94 182 PRO A C 1
ATOM 1399 O O . PRO A 1 182 ? 2.467 17.654 -8.747 1.00 94.94 182 PRO A O 1
ATOM 1402 N N . GLU A 1 183 ? 0.495 18.321 -9.544 1.00 95.19 183 GLU A N 1
ATOM 1403 C CA . GLU A 1 183 ? 0.981 19.468 -10.318 1.00 95.19 183 GLU A CA 1
ATOM 1404 C C . GLU A 1 183 ? 1.669 20.543 -9.465 1.00 95.19 183 GLU A C 1
ATOM 1406 O O . GLU A 1 183 ? 2.478 21.315 -9.974 1.00 95.19 183 GLU A O 1
ATOM 1411 N N . LYS A 1 184 ? 1.391 20.583 -8.155 1.00 95.31 184 LYS A N 1
ATOM 1412 C CA . LYS A 1 184 ? 2.080 21.476 -7.209 1.00 95.31 184 LYS A CA 1
ATOM 1413 C C . LYS A 1 184 ? 3.410 20.913 -6.711 1.00 95.31 184 LYS A C 1
ATOM 1415 O O . LYS A 1 184 ? 4.171 21.631 -6.065 1.00 95.31 184 LYS A O 1
ATOM 1420 N N . LYS A 1 185 ? 3.653 19.618 -6.917 1.00 95.19 185 LYS A N 1
ATOM 1421 C CA . LYS A 1 185 ? 4.769 18.876 -6.314 1.00 95.19 185 LYS A CA 1
ATOM 1422 C C . LYS A 1 185 ? 5.761 18.373 -7.357 1.00 95.19 185 LYS A C 1
ATOM 1424 O O . LYS A 1 185 ? 6.961 18.354 -7.095 1.00 95.19 185 LYS A O 1
ATOM 1429 N N . PHE A 1 186 ? 5.267 17.994 -8.529 1.00 97.19 186 PHE A N 1
ATOM 1430 C CA . PHE A 1 186 ? 6.067 17.515 -9.643 1.00 97.19 186 PHE A CA 1
ATOM 1431 C C . PHE A 1 186 ? 6.348 18.641 -10.645 1.00 97.19 186 PHE A C 1
ATOM 1433 O O . PHE A 1 186 ? 5.444 19.409 -10.976 1.00 97.19 186 PHE A O 1
ATOM 1440 N N . PRO A 1 187 ? 7.583 18.745 -11.161 1.00 97.12 187 PRO A N 1
ATOM 1441 C CA . PRO A 1 187 ? 7.878 19.602 -12.303 1.00 97.12 187 PRO A CA 1
ATOM 1442 C C . PRO A 1 187 ? 7.054 19.214 -13.539 1.00 97.12 187 PRO A C 1
ATOM 1444 O O . PRO A 1 187 ? 6.728 18.045 -13.736 1.00 97.12 187 PRO A O 1
ATOM 1447 N N . SER A 1 188 ? 6.791 20.176 -14.426 1.00 96.62 188 SER A N 1
ATOM 1448 C CA . SER A 1 188 ? 5.955 19.970 -15.620 1.00 96.62 188 SER A CA 1
ATOM 1449 C C . SER A 1 188 ? 6.514 18.967 -16.633 1.00 96.62 188 SER A C 1
ATOM 1451 O O . SER A 1 188 ? 5.762 18.470 -17.468 1.00 96.62 188 SER A O 1
ATOM 1453 N N . HIS A 1 189 ? 7.816 18.660 -16.583 1.00 96.12 189 HIS A N 1
ATOM 1454 C CA . HIS A 1 189 ? 8.440 17.657 -17.451 1.00 96.12 189 HIS A CA 1
ATOM 1455 C C . HIS A 1 189 ? 8.211 16.214 -16.987 1.00 96.12 189 HIS A C 1
ATOM 1457 O O . HIS A 1 189 ? 8.573 15.291 -17.712 1.00 96.12 189 HIS A O 1
ATOM 1463 N N . VAL A 1 190 ? 7.652 16.007 -15.792 1.00 98.06 190 VAL A N 1
ATOM 1464 C CA . VAL A 1 190 ? 7.429 14.677 -15.220 1.00 98.06 190 VAL A CA 1
ATOM 1465 C C . VAL A 1 190 ? 6.005 14.228 -15.513 1.00 98.06 190 VAL A C 1
ATOM 1467 O O . VAL A 1 190 ? 5.039 14.831 -15.046 1.00 98.06 190 VAL A O 1
ATOM 1470 N N . ALA A 1 191 ? 5.867 13.135 -16.262 1.00 97.94 191 ALA A N 1
ATOM 1471 C CA . ALA A 1 191 ? 4.572 12.507 -16.481 1.00 97.94 191 ALA A CA 1
ATOM 1472 C C . ALA A 1 191 ? 4.068 11.885 -15.171 1.00 97.94 191 ALA A C 1
ATOM 1474 O O . ALA A 1 191 ? 4.779 11.115 -14.527 1.00 97.94 191 ALA A O 1
ATOM 1475 N N . THR A 1 192 ? 2.841 12.196 -14.766 1.00 97.50 192 THR A N 1
ATOM 1476 C CA . THR A 1 192 ? 2.277 11.710 -13.502 1.00 97.50 192 THR A CA 1
ATOM 1477 C C . THR A 1 192 ? 1.059 10.829 -13.739 1.00 97.50 192 THR A C 1
ATOM 1479 O O . THR A 1 192 ? 0.271 11.058 -14.655 1.00 97.50 192 THR A O 1
ATOM 1482 N N . MET A 1 193 ? 0.917 9.794 -12.912 1.00 96.31 193 MET A N 1
ATOM 1483 C CA . MET A 1 193 ? -0.252 8.917 -12.896 1.00 96.31 193 MET A CA 1
ATOM 1484 C C . MET A 1 193 ? -0.620 8.573 -11.453 1.00 96.31 193 MET A C 1
ATOM 1486 O O . MET A 1 193 ? 0.256 8.234 -10.656 1.00 96.31 193 MET A O 1
ATOM 1490 N N . LEU A 1 194 ? -1.912 8.642 -11.116 1.00 95.81 194 LEU A N 1
ATOM 1491 C CA . LEU A 1 194 ? -2.416 8.332 -9.777 1.00 95.81 194 LEU A CA 1
ATOM 1492 C C . LEU A 1 194 ? -2.406 6.813 -9.528 1.00 95.81 194 LEU A C 1
ATOM 1494 O O . LEU A 1 194 ? -3.427 6.132 -9.639 1.00 95.81 194 LEU A O 1
ATOM 1498 N N . MET A 1 195 ? -1.246 6.281 -9.155 1.00 95.12 195 MET A N 1
ATOM 1499 C CA . MET A 1 195 ? -0.984 4.854 -8.980 1.00 95.12 195 MET A CA 1
ATOM 1500 C C . MET A 1 195 ? 0.052 4.619 -7.878 1.00 95.12 195 MET A C 1
ATOM 1502 O O . MET A 1 195 ? 0.978 5.409 -7.708 1.00 95.12 195 MET A O 1
ATOM 1506 N N . SER A 1 196 ? -0.081 3.534 -7.114 1.00 93.50 196 SER A N 1
ATOM 1507 C CA . SER A 1 196 ? 0.918 3.165 -6.102 1.00 93.50 196 SER A CA 1
ATOM 1508 C C . SER A 1 196 ? 1.098 1.670 -5.955 1.00 93.50 196 SER A C 1
ATOM 1510 O O . SER A 1 196 ? 0.297 0.878 -6.435 1.00 93.50 196 SER A O 1
ATOM 1512 N N . GLN A 1 197 ? 2.110 1.271 -5.186 1.00 92.00 197 GLN A N 1
ATOM 1513 C CA . GLN A 1 197 ? 2.384 -0.143 -4.941 1.00 92.00 197 GLN A CA 1
ATOM 1514 C C . GLN A 1 197 ? 1.212 -0.891 -4.270 1.00 92.00 197 GLN A C 1
ATOM 1516 O O . GLN A 1 197 ? 1.076 -2.106 -4.412 1.00 92.00 197 GLN A O 1
ATOM 1521 N N . SER A 1 198 ? 0.354 -0.180 -3.539 1.00 95.12 198 SER A N 1
ATOM 1522 C CA . SER A 1 198 ? -0.827 -0.748 -2.885 1.00 95.12 198 SER A CA 1
ATOM 1523 C C . SER A 1 198 ? -1.906 -1.184 -3.872 1.00 95.12 198 SER A C 1
ATOM 1525 O O . SER A 1 198 ? -2.680 -2.078 -3.528 1.00 95.12 198 SER A O 1
ATOM 1527 N N . ASP A 1 199 ? -1.909 -0.638 -5.094 1.00 95.31 199 ASP A N 1
ATOM 1528 C CA . ASP A 1 199 ? -2.824 -1.036 -6.172 1.00 95.31 199 ASP A CA 1
ATOM 1529 C C . ASP A 1 199 ? -2.608 -2.503 -6.589 1.00 95.31 199 ASP A C 1
ATOM 1531 O O . ASP A 1 199 ? -3.541 -3.161 -7.030 1.00 95.31 199 ASP A O 1
ATOM 1535 N N . PHE A 1 200 ? -1.408 -3.047 -6.354 1.00 92.62 200 PHE A N 1
ATOM 1536 C CA . PHE A 1 200 ? -1.005 -4.418 -6.699 1.00 92.62 200 PHE A CA 1
ATOM 1537 C C . PHE A 1 200 ? -0.964 -5.362 -5.485 1.00 92.62 200 PHE A C 1
ATOM 1539 O O . PHE A 1 200 ? -0.385 -6.442 -5.534 1.00 92.62 200 PHE A O 1
ATOM 1546 N N . SER A 1 201 ? -1.507 -4.938 -4.337 1.00 92.81 201 SER A N 1
ATOM 1547 C CA . SER A 1 201 ? -1.371 -5.658 -3.057 1.00 92.81 201 SER A CA 1
ATOM 1548 C C . SER A 1 201 ? -2.645 -6.391 -2.622 1.00 92.81 201 SER A C 1
ATOM 1550 O O . SER A 1 201 ? -2.826 -6.638 -1.426 1.00 92.81 201 SER A O 1
ATOM 1552 N N . LEU A 1 202 ? -3.534 -6.718 -3.565 1.00 95.19 202 LEU A N 1
ATOM 1553 C CA . LEU A 1 202 ? -4.814 -7.359 -3.277 1.00 95.19 202 LEU A CA 1
ATOM 1554 C C . LEU A 1 202 ? -4.593 -8.848 -2.957 1.00 95.19 202 LEU A C 1
ATOM 1556 O O . LEU A 1 202 ? -4.064 -9.580 -3.789 1.00 95.19 202 LEU A O 1
ATOM 1560 N N . PRO A 1 203 ? -4.971 -9.317 -1.759 1.00 94.19 203 PRO A N 1
ATOM 1561 C CA . PRO A 1 203 ? -4.794 -10.703 -1.370 1.00 94.19 203 PRO A CA 1
ATOM 1562 C C . PRO A 1 203 ? -5.861 -11.608 -2.001 1.00 94.19 203 PRO A C 1
ATOM 1564 O O . PRO A 1 203 ? -7.057 -11.307 -1.968 1.00 94.19 203 PRO A O 1
ATOM 1567 N N . GLU A 1 204 ? -5.438 -12.773 -2.486 1.00 90.75 204 GLU A N 1
ATOM 1568 C CA . GLU A 1 204 ? -6.341 -13.838 -2.926 1.00 90.75 204 GLU A CA 1
ATOM 1569 C C . GLU A 1 204 ? -6.929 -14.569 -1.715 1.00 90.75 204 GLU A C 1
ATOM 1571 O O . GLU A 1 204 ? -6.298 -15.425 -1.099 1.00 90.75 204 GLU A O 1
ATOM 1576 N N . PHE A 1 205 ? -8.150 -14.201 -1.328 1.00 89.69 205 PHE A N 1
ATOM 1577 C CA . PHE A 1 205 ? -8.856 -14.799 -0.192 1.00 89.69 205 PHE A CA 1
ATOM 1578 C C . PHE A 1 205 ? -10.302 -15.114 -0.547 1.00 89.69 205 PHE A C 1
ATOM 1580 O O . PHE A 1 205 ? -10.905 -14.350 -1.303 1.00 89.69 205 PHE A O 1
ATOM 1587 N N . PRO A 1 206 ? -10.916 -16.156 0.044 1.00 90.56 206 PRO A N 1
ATOM 1588 C CA . PRO A 1 206 ? -12.330 -16.430 -0.165 1.00 90.56 206 PRO A CA 1
ATOM 1589 C C . PRO A 1 206 ? -13.202 -15.260 0.328 1.00 90.56 206 PRO A C 1
ATOM 1591 O O . PRO A 1 206 ? -12.810 -14.564 1.277 1.00 90.56 206 PRO A O 1
ATOM 1594 N N . PRO A 1 207 ? -14.387 -15.050 -0.279 1.00 91.44 207 PRO A N 1
ATOM 1595 C CA . PRO A 1 207 ? -15.360 -14.070 0.191 1.00 91.44 207 PRO A CA 1
ATOM 1596 C C . PRO A 1 207 ? -15.684 -14.218 1.684 1.00 91.44 207 PRO A C 1
ATOM 1598 O O . PRO A 1 207 ? -15.492 -15.274 2.296 1.00 91.44 207 PRO A O 1
ATOM 1601 N N . ARG A 1 208 ? -16.171 -13.134 2.293 1.00 90.44 208 ARG A N 1
ATOM 1602 C CA . ARG A 1 208 ? -16.632 -13.151 3.683 1.00 90.44 208 ARG A CA 1
ATOM 1603 C C . ARG A 1 208 ? -17.848 -14.069 3.826 1.00 90.44 208 ARG A C 1
ATOM 1605 O O . ARG A 1 208 ? -18.812 -13.945 3.080 1.00 90.44 208 ARG A O 1
ATOM 1612 N N . ASP A 1 209 ? -17.816 -14.919 4.846 1.00 89.88 209 ASP A N 1
ATOM 1613 C CA . ASP A 1 209 ? -19.003 -15.609 5.343 1.00 89.88 209 ASP A CA 1
ATOM 1614 C C . ASP A 1 209 ? -19.748 -14.678 6.311 1.00 89.88 209 ASP A C 1
ATOM 1616 O O . ASP A 1 209 ? -19.257 -14.374 7.400 1.00 89.88 209 ASP A O 1
ATOM 1620 N N . TYR A 1 210 ? -20.911 -14.169 5.900 1.00 88.88 210 TYR A N 1
ATOM 1621 C CA . TYR A 1 210 ? -21.713 -13.247 6.714 1.00 88.88 210 TYR A CA 1
ATOM 1622 C C . TYR A 1 210 ? -22.464 -13.940 7.858 1.00 88.88 210 TYR A C 1
ATOM 1624 O O . TYR A 1 210 ? -22.968 -13.243 8.739 1.00 88.88 210 TYR A O 1
ATOM 1632 N N . ASN A 1 211 ? -22.489 -15.277 7.896 1.00 89.56 211 ASN A N 1
ATOM 1633 C CA . ASN A 1 211 ? -23.028 -16.025 9.033 1.00 89.56 211 ASN A CA 1
ATOM 1634 C C . ASN A 1 211 ? -22.055 -16.054 10.217 1.00 89.56 211 ASN A C 1
ATOM 1636 O O . ASN A 1 211 ? -22.459 -16.344 11.343 1.00 89.56 211 ASN A O 1
ATOM 1640 N N . GLN A 1 212 ? -20.777 -15.739 9.985 1.00 88.19 212 GLN A N 1
ATOM 1641 C CA . GLN A 1 212 ? -19.782 -15.649 11.044 1.00 88.19 212 GLN A CA 1
ATOM 1642 C C . GLN A 1 212 ? -19.747 -14.227 11.620 1.00 88.19 212 GLN A C 1
ATOM 1644 O O . GLN A 1 212 ? -19.472 -13.262 10.890 1.00 88.19 212 GLN A O 1
ATOM 1649 N N . PRO A 1 213 ? -20.016 -14.060 12.928 1.00 91.19 213 PRO A N 1
ATOM 1650 C CA . PRO A 1 213 ? -19.922 -12.757 13.562 1.00 91.19 213 PRO A CA 1
ATOM 1651 C C . PRO A 1 213 ? -18.467 -12.283 13.598 1.00 91.19 213 PRO A C 1
ATOM 1653 O O . PRO A 1 213 ? -17.530 -13.070 13.733 1.00 91.19 213 PRO A O 1
ATOM 1656 N N . LYS A 1 214 ? -18.277 -10.965 13.518 1.00 94.75 214 LYS A N 1
ATOM 1657 C CA . LYS A 1 214 ? -16.970 -10.346 13.761 1.00 94.75 214 LYS A CA 1
ATOM 1658 C C . LYS A 1 214 ? -16.630 -10.470 15.249 1.00 94.75 214 LYS A C 1
ATOM 1660 O O . LYS A 1 214 ? -17.484 -10.211 16.093 1.00 94.75 214 LYS A O 1
ATOM 1665 N N . LEU A 1 215 ? -15.393 -10.855 15.553 1.00 97.25 215 LEU A N 1
ATOM 1666 C CA . LEU A 1 215 ? -14.902 -11.050 16.923 1.00 97.25 215 LEU A CA 1
ATOM 1667 C C . LEU A 1 215 ? -14.384 -9.755 17.555 1.00 97.25 215 LEU A C 1
ATOM 1669 O O . LEU A 1 215 ? -14.325 -9.651 18.776 1.00 97.25 215 LEU A O 1
ATOM 1673 N N . TYR A 1 216 ? -13.998 -8.789 16.723 1.00 98.38 216 TYR A N 1
ATOM 1674 C CA . TYR A 1 216 ? -13.428 -7.517 17.146 1.00 98.38 216 TYR A CA 1
ATOM 1675 C C . TYR A 1 216 ? -14.140 -6.364 16.443 1.00 98.38 216 TYR A C 1
ATOM 1677 O O . TYR A 1 216 ? -14.639 -6.504 15.322 1.00 98.38 216 TYR A O 1
ATOM 1685 N N . ASP A 1 217 ? -14.146 -5.188 17.062 1.00 98.62 217 ASP A N 1
ATOM 1686 C CA . ASP A 1 217 ? -14.633 -3.990 16.388 1.00 98.62 217 ASP A CA 1
ATOM 1687 C C . ASP A 1 217 ? -13.591 -3.462 15.401 1.00 98.62 217 ASP A C 1
ATOM 1689 O O . ASP A 1 217 ? -13.944 -3.128 14.271 1.00 98.62 217 ASP A O 1
ATOM 1693 N N . PHE A 1 218 ? -12.308 -3.456 15.773 1.00 98.81 218 PHE A N 1
ATOM 1694 C CA . PHE A 1 218 ? -11.260 -2.907 14.914 1.00 98.81 218 PHE A CA 1
ATOM 1695 C C . PHE A 1 218 ? -9.926 -3.654 14.958 1.00 98.81 218 PHE A C 1
ATOM 1697 O O . PHE A 1 218 ? -9.544 -4.253 15.965 1.00 98.81 218 PHE A O 1
ATOM 1704 N N . THR A 1 219 ? -9.164 -3.534 13.870 1.00 98.81 219 THR A N 1
ATOM 1705 C CA . THR A 1 219 ? -7.737 -3.882 13.828 1.00 98.81 219 THR A CA 1
ATOM 1706 C C . THR A 1 219 ? -6.907 -2.657 13.472 1.00 98.81 219 THR A C 1
ATOM 1708 O O . THR A 1 219 ? -7.255 -1.908 12.564 1.00 98.81 219 THR A O 1
ATOM 1711 N N . PHE A 1 220 ? -5.787 -2.480 14.165 1.00 98.38 220 PHE A N 1
ATOM 1712 C CA . PHE A 1 220 ? -4.729 -1.533 13.827 1.00 98.38 220 PHE A CA 1
ATOM 1713 C C . PHE A 1 220 ? -3.436 -2.308 13.567 1.00 98.38 220 PHE A C 1
ATOM 1715 O O . PHE A 1 220 ? -3.053 -3.169 14.365 1.00 98.38 220 PHE A O 1
ATOM 1722 N N . SER A 1 221 ? -2.762 -1.999 12.457 1.00 95.50 221 SER A N 1
ATOM 1723 C CA . SER A 1 221 ? -1.469 -2.596 12.121 1.00 95.50 221 SER A CA 1
ATOM 1724 C C . SER A 1 221 ? -0.341 -1.623 12.403 1.00 95.50 221 SER A C 1
ATOM 1726 O O . SER A 1 221 ? -0.149 -0.657 11.661 1.00 95.50 221 SER A O 1
ATOM 1728 N N . ASN A 1 222 ? 0.452 -1.928 13.427 1.00 90.69 222 ASN A N 1
ATOM 1729 C CA . ASN A 1 222 ? 1.741 -1.283 13.603 1.00 90.69 222 ASN A CA 1
ATOM 1730 C C . ASN A 1 222 ? 2.820 -1.946 12.719 1.00 90.69 222 ASN A C 1
ATOM 1732 O O . ASN A 1 222 ? 2.518 -2.836 11.918 1.00 90.69 222 ASN A O 1
ATOM 1736 N N . SER A 1 223 ? 4.072 -1.501 12.846 1.00 84.25 223 SER A N 1
ATOM 1737 C CA . SER A 1 223 ? 5.261 -2.169 12.286 1.00 84.25 223 SER A CA 1
ATOM 1738 C C . SER A 1 223 ? 6.140 -2.745 13.411 1.00 84.25 223 SER A C 1
ATOM 1740 O O . SER A 1 223 ? 5.705 -2.795 14.558 1.00 84.25 223 SER A O 1
ATOM 1742 N N . ASP A 1 224 ? 7.364 -3.192 13.110 1.00 78.56 224 ASP A N 1
ATOM 1743 C CA . ASP A 1 224 ? 8.366 -3.604 14.113 1.00 78.56 224 ASP A CA 1
ATOM 1744 C C . ASP A 1 224 ? 8.791 -2.381 14.952 1.00 78.56 224 ASP A C 1
ATOM 1746 O O . ASP A 1 224 ? 9.732 -1.656 14.624 1.00 78.56 224 ASP A O 1
ATOM 1750 N N . CYS A 1 225 ? 7.992 -2.074 15.973 1.00 81.00 225 CYS A N 1
ATOM 1751 C CA . CYS A 1 225 ? 8.099 -0.874 16.790 1.00 81.00 225 CYS A CA 1
ATOM 1752 C C . CYS A 1 225 ? 9.081 -1.043 17.950 1.00 81.00 225 CYS A C 1
ATOM 1754 O O . CYS A 1 225 ? 9.252 -2.135 18.491 1.00 81.00 225 CYS A O 1
ATOM 1756 N N . ASP A 1 226 ? 9.669 0.069 18.399 1.00 86.88 226 ASP A N 1
ATOM 1757 C CA . ASP A 1 226 ? 10.472 0.087 19.621 1.00 86.88 226 ASP A CA 1
ATOM 1758 C C . ASP A 1 226 ? 9.564 0.015 20.856 1.00 86.88 226 ASP A C 1
ATOM 1760 O O . ASP A 1 226 ? 9.175 1.016 21.458 1.00 86.88 226 ASP A O 1
ATOM 1764 N N . VAL A 1 227 ? 9.202 -1.210 21.222 1.00 92.06 227 VAL A N 1
ATOM 1765 C CA . VAL A 1 227 ? 8.361 -1.504 22.385 1.00 92.06 227 VAL A CA 1
ATOM 1766 C C . VAL A 1 227 ? 9.056 -1.131 23.697 1.00 92.06 227 VAL A C 1
ATOM 1768 O O . VAL A 1 227 ? 8.380 -0.841 24.684 1.00 92.06 227 VAL A O 1
ATOM 1771 N N . HIS A 1 228 ? 10.392 -1.088 23.726 1.00 89.81 228 HIS A N 1
ATOM 1772 C CA . HIS A 1 228 ? 11.137 -0.696 24.924 1.00 89.81 228 HIS A CA 1
ATOM 1773 C C . HIS A 1 228 ? 10.988 0.792 25.227 1.00 89.81 228 HIS A C 1
ATOM 1775 O O . HIS A 1 228 ? 11.039 1.171 26.395 1.00 89.81 228 HIS A O 1
ATOM 1781 N N . ASN A 1 229 ? 10.734 1.600 24.199 1.00 92.12 229 ASN A N 1
ATOM 1782 C CA . ASN A 1 229 ? 10.431 3.015 24.328 1.00 92.12 229 ASN A CA 1
ATOM 1783 C C . ASN A 1 229 ? 8.931 3.319 24.160 1.00 92.12 229 ASN A C 1
ATOM 1785 O O . ASN A 1 229 ? 8.571 4.376 23.655 1.00 92.12 229 ASN A O 1
ATOM 1789 N N . ASP A 1 230 ? 8.032 2.406 24.548 1.00 93.06 230 ASP A N 1
ATOM 1790 C CA . ASP A 1 230 ? 6.572 2.602 24.455 1.00 93.06 230 ASP A CA 1
ATOM 1791 C C . ASP A 1 230 ? 6.073 2.895 23.023 1.00 93.06 230 ASP A C 1
ATOM 1793 O O . ASP A 1 230 ? 5.192 3.726 22.793 1.0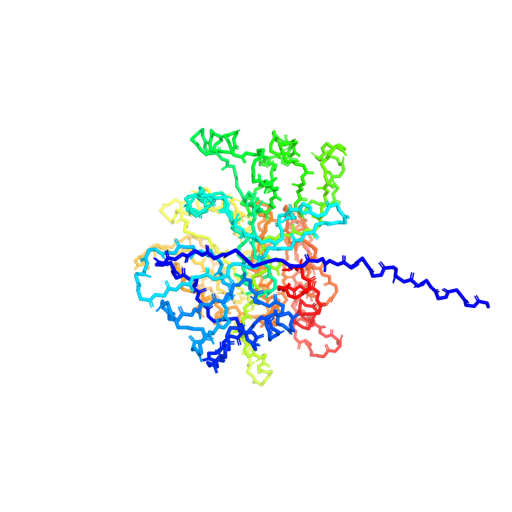0 93.06 230 ASP A O 1
ATOM 1797 N N . CYS A 1 231 ? 6.672 2.231 22.031 1.00 92.38 231 CYS A N 1
ATOM 1798 C CA . CYS A 1 231 ? 6.464 2.504 20.609 1.00 92.38 231 CYS A CA 1
ATOM 1799 C C . CYS A 1 231 ? 6.845 3.945 20.202 1.00 92.38 231 CYS A C 1
ATOM 1801 O O . CYS A 1 231 ? 6.522 4.358 19.091 1.00 92.38 231 CYS A O 1
ATOM 1803 N N . ASN A 1 232 ? 7.548 4.722 21.034 1.00 88.12 232 ASN A N 1
ATOM 1804 C CA . ASN A 1 232 ? 8.055 6.040 20.659 1.00 88.12 232 ASN A CA 1
ATOM 1805 C C . ASN A 1 232 ? 9.340 5.865 19.834 1.00 88.12 232 ASN A C 1
ATOM 1807 O O . ASN A 1 232 ? 10.370 5.410 20.324 1.00 88.12 232 ASN A O 1
ATOM 1811 N N . GLY A 1 233 ? 9.276 6.199 18.550 1.00 89.69 233 GLY A N 1
ATOM 1812 C CA . GLY A 1 233 ? 10.372 6.026 17.600 1.00 89.69 233 GLY A CA 1
ATOM 1813 C C . GLY A 1 233 ? 9.866 6.142 16.168 1.00 89.69 233 GLY A C 1
ATOM 1814 O O . GLY A 1 233 ? 8.728 6.555 15.948 1.00 89.69 233 GLY A O 1
ATOM 1815 N N . TRP A 1 234 ? 10.682 5.739 15.192 1.00 89.75 234 TRP A N 1
ATOM 1816 C CA . TRP A 1 234 ? 10.319 5.831 13.772 1.00 89.75 234 TRP A CA 1
ATOM 1817 C C . TRP A 1 234 ? 8.983 5.144 13.453 1.00 89.75 234 TRP A C 1
ATOM 1819 O O . TRP A 1 234 ? 8.138 5.724 12.781 1.00 89.75 234 TRP A O 1
ATOM 1829 N N . CYS A 1 235 ? 8.767 3.938 13.981 1.00 89.00 235 CYS A N 1
ATOM 1830 C CA . CYS A 1 235 ? 7.537 3.180 13.759 1.00 89.00 235 CYS A CA 1
ATOM 1831 C C . CYS A 1 235 ? 6.305 3.857 14.390 1.00 89.00 235 CYS A C 1
ATOM 1833 O O . CYS A 1 235 ? 5.269 3.978 13.742 1.00 89.00 235 CYS A O 1
ATOM 1835 N N . GLY A 1 236 ? 6.410 4.364 15.624 1.00 92.12 236 GLY A N 1
ATOM 1836 C CA . GLY A 1 236 ? 5.304 5.094 16.250 1.00 92.12 236 GLY A CA 1
ATOM 1837 C C . GLY A 1 236 ? 5.013 6.431 15.584 1.00 92.12 236 GLY A C 1
ATOM 1838 O O . GLY A 1 236 ? 3.853 6.816 15.487 1.00 92.12 236 GLY A O 1
ATOM 1839 N N . TRP A 1 237 ? 6.040 7.120 15.087 1.00 92.81 237 TRP A N 1
ATOM 1840 C CA . TRP A 1 237 ? 5.871 8.316 14.270 1.00 92.81 237 TRP A CA 1
ATOM 1841 C C . TRP A 1 237 ? 5.152 7.987 12.955 1.00 92.81 237 TRP A C 1
ATOM 1843 O O . TRP A 1 237 ? 4.124 8.593 12.657 1.00 92.81 237 TRP A O 1
ATOM 1853 N N . SER A 1 238 ? 5.610 6.971 12.214 1.00 91.56 238 SER A N 1
ATOM 1854 C CA . SER A 1 238 ? 5.020 6.620 10.917 1.00 91.56 238 SER A CA 1
ATOM 1855 C C . SER A 1 238 ? 3.594 6.089 11.044 1.00 91.56 238 SER A C 1
ATOM 1857 O O . SER A 1 238 ? 2.744 6.410 10.218 1.00 91.56 238 SER A O 1
ATOM 1859 N N . LYS A 1 239 ? 3.291 5.332 12.106 1.00 94.12 239 LYS A N 1
ATOM 1860 C CA . LYS A 1 239 ? 1.952 4.784 12.381 1.00 94.12 239 LYS A CA 1
ATOM 1861 C C . LYS A 1 239 ? 1.082 5.650 13.294 1.00 94.12 239 LYS A C 1
ATOM 1863 O O . LYS A 1 239 ? -0.005 5.222 13.673 1.00 94.12 239 LYS A O 1
ATOM 1868 N N . ASN A 1 240 ? 1.528 6.869 13.605 1.00 96.19 240 ASN A N 1
ATOM 1869 C CA . ASN A 1 240 ? 0.808 7.863 14.406 1.00 96.19 240 ASN A CA 1
ATOM 1870 C C . ASN A 1 240 ? 0.339 7.332 15.780 1.00 96.19 240 ASN A C 1
ATOM 1872 O O . ASN A 1 240 ? -0.810 7.490 16.194 1.00 96.19 240 ASN A O 1
ATOM 1876 N N . TRP A 1 241 ? 1.244 6.663 16.498 1.00 96.56 241 TRP A N 1
ATOM 1877 C CA . TRP A 1 241 ? 0.966 5.991 17.770 1.00 96.56 241 TRP A CA 1
ATOM 1878 C C . TRP A 1 241 ? 0.479 6.940 18.873 1.00 96.56 241 TRP A C 1
ATOM 1880 O O . TRP A 1 241 ? -0.351 6.566 19.703 1.00 96.56 241 TRP A O 1
ATOM 1890 N N . SER A 1 242 ? 0.946 8.190 18.873 1.00 95.56 242 SER A N 1
ATOM 1891 C CA . SER A 1 242 ? 0.457 9.218 19.797 1.00 95.56 242 SER A CA 1
ATOM 1892 C C . SER A 1 242 ? -1.043 9.468 19.615 1.00 95.56 242 SER A C 1
ATOM 1894 O O . SER A 1 242 ? -1.773 9.490 20.607 1.00 95.56 242 SER A O 1
ATOM 1896 N N . PHE A 1 243 ? -1.519 9.575 18.370 1.00 97.75 243 PHE A N 1
ATOM 1897 C CA . PHE A 1 243 ? -2.944 9.679 18.066 1.00 97.75 243 PHE A CA 1
ATOM 1898 C C . PHE A 1 243 ? -3.689 8.381 18.377 1.00 97.75 243 PHE A C 1
ATOM 1900 O O . PHE A 1 243 ? -4.769 8.435 18.959 1.00 97.75 243 PHE A O 1
ATOM 1907 N N . VAL A 1 244 ? -3.109 7.212 18.070 1.00 98.00 244 VAL A N 1
ATOM 1908 C CA . VAL A 1 244 ? -3.712 5.910 18.422 1.00 98.00 244 VAL A CA 1
ATOM 1909 C C . VAL A 1 244 ? -4.058 5.868 19.909 1.00 98.00 244 VAL A C 1
ATOM 1911 O O . VAL A 1 244 ? -5.184 5.524 20.256 1.00 98.00 244 VAL A O 1
ATOM 1914 N N . LYS A 1 245 ? -3.142 6.280 20.796 1.00 97.50 245 LYS A N 1
ATOM 1915 C CA . LYS A 1 245 ? -3.410 6.318 22.243 1.00 97.50 245 LYS A CA 1
ATOM 1916 C C . LYS A 1 245 ? -4.580 7.242 22.604 1.00 97.50 245 LYS A C 1
ATOM 1918 O O . LYS A 1 245 ? -5.367 6.878 23.474 1.00 97.50 245 LYS A O 1
ATOM 1923 N N . GLN A 1 246 ? -4.733 8.385 21.933 1.00 98.00 246 GLN A N 1
ATOM 1924 C CA . GLN A 1 246 ? -5.870 9.294 22.140 1.00 98.00 246 GLN A CA 1
ATOM 1925 C C . GLN A 1 246 ? -7.184 8.678 21.646 1.00 98.00 246 GLN A C 1
ATOM 1927 O O . GLN A 1 246 ? -8.156 8.609 22.399 1.00 98.00 246 GLN A O 1
ATOM 1932 N N . ALA A 1 247 ? -7.196 8.151 20.421 1.00 98.62 247 ALA A N 1
ATOM 1933 C CA . ALA A 1 247 ? -8.352 7.484 19.833 1.00 98.62 247 ALA A CA 1
ATOM 1934 C C . ALA A 1 247 ? -8.813 6.290 20.684 1.00 98.62 247 ALA A C 1
ATOM 1936 O O . ALA A 1 247 ? -10.010 6.118 20.915 1.00 98.62 247 ALA A O 1
ATOM 1937 N N . LEU A 1 248 ? -7.874 5.511 21.232 1.00 98.62 248 LEU A N 1
ATOM 1938 C CA . LEU A 1 248 ? -8.155 4.381 22.119 1.00 98.62 248 LEU A CA 1
ATOM 1939 C C . LEU A 1 248 ? -8.906 4.784 23.396 1.00 98.62 248 LEU A C 1
ATOM 1941 O O . LEU A 1 248 ? -9.746 4.012 23.862 1.00 98.62 248 LEU A O 1
ATOM 1945 N N . VAL A 1 249 ? -8.670 5.983 23.945 1.00 98.19 249 VAL A N 1
ATOM 1946 C CA . VAL A 1 249 ? -9.455 6.491 25.087 1.00 98.19 249 VAL A CA 1
ATOM 1947 C C . VAL A 1 249 ? -10.929 6.587 24.705 1.00 98.19 249 VAL A C 1
ATOM 1949 O O . VAL A 1 249 ? -11.776 6.082 25.435 1.00 98.19 249 VAL A O 1
ATOM 1952 N N . THR A 1 250 ? -11.244 7.152 23.541 1.00 98.50 250 THR A N 1
ATOM 1953 C CA . THR A 1 250 ? -12.623 7.244 23.045 1.00 98.50 250 THR A CA 1
ATOM 1954 C C . THR A 1 250 ? -13.187 5.872 22.679 1.00 98.50 250 THR A C 1
ATOM 1956 O O . THR A 1 250 ? -14.259 5.499 23.155 1.00 98.50 250 THR A O 1
ATOM 1959 N N . MET A 1 251 ? -12.461 5.085 21.882 1.00 98.69 251 MET A N 1
ATOM 1960 C CA . MET A 1 251 ? -12.916 3.782 21.386 1.00 98.69 251 MET A CA 1
ATOM 1961 C C . MET A 1 251 ? -13.197 2.803 22.531 1.00 98.69 251 MET A C 1
ATOM 1963 O O . MET A 1 251 ? -14.291 2.254 22.621 1.00 98.69 251 MET A O 1
ATOM 1967 N N . CYS A 1 252 ? -12.247 2.603 23.446 1.00 98.69 252 CYS A N 1
ATOM 1968 C CA . CYS A 1 252 ? -12.421 1.681 24.567 1.00 98.69 252 CYS A CA 1
ATOM 1969 C C . CYS A 1 252 ? -13.221 2.298 25.721 1.00 98.69 252 CYS A C 1
ATOM 1971 O O . CYS A 1 252 ? -13.937 1.587 26.431 1.00 98.69 252 CYS A O 1
ATOM 1973 N N . GLY A 1 253 ? -13.043 3.594 25.980 1.00 97.62 253 GLY A N 1
ATOM 1974 C CA . GLY A 1 253 ? -13.633 4.286 27.121 1.00 97.62 253 GLY A CA 1
ATOM 1975 C C . GLY A 1 253 ? -15.103 4.575 26.908 1.00 97.62 253 GLY A C 1
ATOM 1976 O O . GLY A 1 253 ? -15.921 4.078 27.678 1.00 97.62 253 GLY A O 1
ATOM 1977 N N . ASP A 1 254 ? -15.443 5.300 25.852 1.00 97.94 254 ASP A N 1
ATOM 1978 C CA . ASP A 1 254 ? -16.809 5.780 25.641 1.00 97.94 254 ASP A CA 1
ATOM 1979 C C . ASP A 1 254 ? -17.642 4.738 24.898 1.00 97.94 254 ASP A C 1
ATOM 1981 O O . ASP A 1 254 ? -18.722 4.365 25.348 1.00 97.94 254 ASP A O 1
ATOM 1985 N N . TYR A 1 255 ? -17.088 4.190 23.813 1.00 98.44 255 TYR A N 1
ATOM 1986 C CA . TYR A 1 255 ? -17.787 3.240 22.939 1.00 98.44 255 TYR A CA 1
ATOM 1987 C C . TYR A 1 255 ? -17.613 1.776 23.347 1.00 98.44 255 TYR A C 1
ATOM 1989 O O . TYR A 1 255 ? -18.259 0.900 22.777 1.00 98.44 255 TYR A O 1
ATOM 1997 N N . LYS A 1 256 ? -16.750 1.500 24.334 1.00 98.38 256 LYS A N 1
ATOM 1998 C CA . LYS A 1 256 ? -16.469 0.148 24.851 1.00 98.38 256 LYS A CA 1
ATOM 1999 C C . LYS A 1 256 ? -16.017 -0.852 23.776 1.00 98.38 256 LYS A C 1
ATOM 2001 O O . LYS A 1 256 ? -16.191 -2.051 23.964 1.00 98.38 256 LYS A O 1
ATOM 2006 N N . LEU A 1 257 ? -15.405 -0.369 22.695 1.00 98.62 257 LEU A N 1
ATOM 2007 C CA . LEU A 1 257 ? -14.963 -1.200 21.580 1.00 98.62 257 LEU A CA 1
ATOM 2008 C C . LEU A 1 257 ? -13.857 -2.169 21.998 1.00 98.62 257 LEU A C 1
ATOM 2010 O O . LEU A 1 257 ? -12.997 -1.850 22.825 1.00 98.62 257 LEU A O 1
ATOM 2014 N N . THR A 1 258 ? -13.869 -3.330 21.356 1.00 98.69 258 THR A N 1
ATOM 2015 C CA . THR A 1 258 ? -12.814 -4.340 21.415 1.00 98.69 258 THR A CA 1
ATOM 2016 C C . THR A 1 258 ? -11.962 -4.287 20.155 1.00 98.69 258 THR A C 1
ATOM 2018 O O . THR A 1 258 ? -12.450 -3.971 19.069 1.00 98.69 258 THR A O 1
ATOM 2021 N N . GLY A 1 259 ? -10.673 -4.588 20.264 1.00 98.50 259 GLY A N 1
ATOM 2022 C CA . GLY A 1 259 ? -9.792 -4.446 19.110 1.00 98.50 259 GLY A CA 1
ATOM 2023 C C . GLY A 1 259 ? -8.488 -5.208 19.195 1.00 98.50 259 GLY A C 1
ATOM 2024 O O . GLY A 1 259 ? -8.112 -5.748 20.236 1.00 98.50 259 GLY A O 1
ATOM 2025 N N . VAL A 1 260 ? -7.789 -5.231 18.065 1.00 98.69 260 VAL A N 1
ATOM 2026 C CA . VAL A 1 260 ? -6.495 -5.893 17.905 1.00 98.69 260 VAL A CA 1
ATOM 2027 C C . VAL A 1 260 ? -5.449 -4.862 17.508 1.00 98.69 260 VAL A C 1
ATOM 2029 O O . VAL A 1 260 ? -5.593 -4.196 16.483 1.00 98.69 260 VAL A O 1
ATOM 2032 N N . LEU A 1 261 ? -4.385 -4.753 18.302 1.00 98.06 261 LEU A N 1
ATOM 2033 C CA . LEU A 1 261 ? -3.209 -3.948 17.986 1.00 98.06 261 LEU A CA 1
ATOM 2034 C C . LEU A 1 261 ? -2.069 -4.888 17.596 1.00 98.06 261 LEU A C 1
ATOM 2036 O O . LEU A 1 261 ? -1.521 -5.622 18.426 1.00 98.06 261 LEU A O 1
ATOM 2040 N N . VAL A 1 262 ? -1.744 -4.891 16.309 1.00 97.12 262 VAL A N 1
ATOM 2041 C CA . VAL A 1 262 ? -0.743 -5.790 15.738 1.00 97.12 262 VAL A CA 1
ATOM 2042 C C . VAL A 1 262 ? 0.641 -5.167 15.852 1.00 97.12 262 VAL A C 1
ATOM 2044 O O . VAL A 1 262 ? 0.790 -3.968 15.629 1.00 97.12 262 VAL A O 1
ATOM 2047 N N . ALA A 1 263 ? 1.645 -5.983 16.183 1.00 95.50 263 ALA A N 1
ATOM 2048 C CA . ALA A 1 263 ? 3.041 -5.569 16.350 1.00 95.50 263 ALA A CA 1
ATOM 2049 C C . ALA A 1 263 ? 3.256 -4.479 17.424 1.00 95.50 263 ALA A C 1
ATOM 2051 O O . ALA A 1 263 ? 4.098 -3.597 17.292 1.00 95.50 263 ALA A O 1
ATOM 2052 N N . THR A 1 264 ? 2.507 -4.558 18.527 1.00 96.19 264 THR A N 1
ATOM 2053 C CA . THR A 1 264 ? 2.705 -3.700 19.712 1.00 96.19 264 THR A CA 1
ATOM 2054 C C . THR A 1 264 ? 3.308 -4.456 20.895 1.00 96.19 264 THR A C 1
ATOM 2056 O O . THR A 1 264 ? 3.247 -3.974 22.024 1.00 96.19 264 THR A O 1
ATOM 2059 N N . LYS A 1 265 ? 3.836 -5.661 20.660 1.00 95.62 265 LYS A N 1
ATOM 2060 C CA . LYS A 1 265 ? 4.644 -6.436 21.604 1.00 95.62 265 LYS A CA 1
ATOM 2061 C C . LYS A 1 265 ? 6.018 -6.718 21.024 1.00 95.62 265 LYS A C 1
ATOM 2063 O O . LYS A 1 265 ? 6.162 -6.812 19.805 1.00 95.62 265 LYS A O 1
ATOM 2068 N N . ASP A 1 266 ? 7.000 -6.878 21.906 1.00 93.75 266 ASP A N 1
ATOM 2069 C CA . ASP A 1 266 ? 8.329 -7.331 21.501 1.00 93.75 266 ASP A CA 1
ATOM 2070 C C . ASP A 1 266 ? 8.256 -8.731 20.863 1.00 93.75 266 ASP A C 1
ATOM 2072 O O . ASP A 1 266 ? 7.256 -9.443 20.976 1.00 93.75 266 ASP A O 1
ATOM 2076 N N . LYS A 1 267 ? 9.319 -9.150 20.173 1.00 91.25 267 LYS A N 1
ATOM 2077 C CA . LYS A 1 267 ? 9.335 -10.426 19.431 1.00 91.25 267 LYS A CA 1
ATOM 2078 C C . LYS A 1 267 ? 9.139 -11.646 20.336 1.00 91.25 267 LYS A C 1
ATOM 2080 O O . LYS A 1 267 ? 8.732 -12.699 19.858 1.00 91.25 267 LYS A O 1
ATOM 2085 N N . GLN A 1 268 ? 9.417 -11.508 21.632 1.00 92.62 268 GLN A N 1
ATOM 2086 C CA . GLN A 1 268 ? 9.256 -12.558 22.636 1.00 92.62 268 GLN A CA 1
ATOM 2087 C C . GLN A 1 268 ? 7.877 -12.531 23.318 1.00 92.62 268 GLN A C 1
ATOM 2089 O O . GLN A 1 268 ? 7.583 -13.419 24.116 1.00 92.62 268 GLN A O 1
ATOM 2094 N N . GLY A 1 269 ? 7.041 -11.526 23.041 1.00 93.56 269 GLY A N 1
ATOM 2095 C CA . GLY A 1 269 ? 5.738 -11.323 23.668 1.00 93.56 269 GLY A CA 1
ATOM 2096 C C . GLY A 1 269 ? 5.786 -10.920 25.148 1.00 93.56 269 GLY A C 1
ATOM 2097 O O . GLY A 1 269 ? 4.758 -11.008 25.820 1.00 93.56 269 GLY A O 1
ATOM 2098 N N . LYS A 1 270 ? 6.947 -10.505 25.669 1.00 93.62 270 LYS A N 1
ATOM 2099 C CA . LYS A 1 270 ? 7.184 -10.218 27.096 1.00 93.62 270 LYS A CA 1
ATOM 2100 C C . LYS A 1 270 ? 6.883 -8.772 27.471 1.00 93.62 270 LYS A C 1
ATOM 2102 O O . LYS A 1 270 ? 6.474 -8.513 28.600 1.00 93.62 270 LYS A O 1
ATOM 2107 N N . ARG A 1 271 ? 7.093 -7.836 26.548 1.00 94.81 271 ARG A N 1
ATOM 2108 C CA . ARG A 1 271 ? 6.776 -6.413 26.722 1.00 94.81 271 ARG A CA 1
ATOM 2109 C C . ARG A 1 271 ? 5.766 -5.960 25.686 1.00 94.81 271 ARG A C 1
ATOM 2111 O O . ARG A 1 271 ? 5.689 -6.526 24.597 1.00 94.81 271 ARG A O 1
ATOM 2118 N N . ALA A 1 272 ? 5.006 -4.931 26.036 1.00 95.81 272 ALA A N 1
ATOM 2119 C CA . ALA A 1 272 ? 3.995 -4.331 25.183 1.00 95.81 272 ALA A CA 1
ATOM 2120 C C . ALA A 1 272 ? 4.061 -2.806 25.273 1.00 95.81 272 ALA A C 1
ATOM 2122 O O . ALA A 1 272 ? 4.394 -2.267 26.329 1.00 95.81 272 ALA A O 1
ATOM 2123 N N . CYS A 1 273 ? 3.708 -2.126 24.184 1.00 96.06 273 CYS A N 1
ATOM 2124 C CA . CYS A 1 273 ? 3.445 -0.693 24.228 1.00 96.06 273 CYS A CA 1
ATOM 2125 C C . CYS A 1 273 ? 2.220 -0.443 25.107 1.00 96.06 273 CYS A C 1
ATOM 2127 O O . CYS A 1 273 ? 1.260 -1.219 25.088 1.00 96.06 273 CYS A O 1
ATOM 2129 N N . SER A 1 274 ? 2.269 0.622 25.891 1.00 96.50 274 SER A N 1
ATOM 2130 C CA . SER A 1 274 ? 1.214 1.007 26.812 1.00 96.50 274 SER A CA 1
ATOM 2131 C C . SER A 1 274 ? -0.074 1.333 26.066 1.00 96.50 274 SER A C 1
ATOM 2133 O O . SER A 1 274 ? -0.080 1.906 24.974 1.00 96.50 274 SER A O 1
ATOM 2135 N N . ILE A 1 275 ? -1.189 0.967 26.686 1.00 97.75 275 ILE A N 1
ATOM 2136 C CA . ILE A 1 275 ? -2.532 1.309 26.228 1.00 97.75 275 ILE A CA 1
ATOM 2137 C C . ILE A 1 275 ? -3.266 2.036 27.357 1.00 97.75 275 ILE A C 1
ATOM 2139 O O . ILE A 1 275 ? -2.941 1.828 28.529 1.00 97.75 275 ILE A O 1
ATOM 2143 N N . PRO A 1 276 ? -4.258 2.886 27.044 1.00 97.94 276 PRO A N 1
ATOM 2144 C CA . PRO A 1 276 ? -5.040 3.552 28.077 1.00 97.94 276 PRO A CA 1
ATOM 2145 C C . PRO A 1 276 ? -5.713 2.545 29.027 1.00 97.94 276 PRO A C 1
ATOM 2147 O O . PRO A 1 276 ? -6.217 1.523 28.551 1.00 97.94 276 PRO A O 1
ATOM 2150 N N . PRO A 1 277 ? -5.840 2.839 30.338 1.00 97.94 277 PRO A N 1
ATOM 2151 C CA . PRO A 1 277 ? -6.481 1.929 31.296 1.00 97.94 277 PRO A CA 1
ATOM 2152 C C . PRO A 1 277 ? -7.899 1.499 30.896 1.00 97.94 277 PRO A C 1
ATOM 2154 O O . PRO A 1 277 ? -8.301 0.362 31.128 1.00 97.94 277 PRO A O 1
ATOM 2157 N N . ALA A 1 278 ? -8.644 2.380 30.218 1.00 97.00 278 ALA A N 1
ATOM 2158 C CA . ALA A 1 278 ? -9.983 2.097 29.701 1.00 97.00 278 ALA A CA 1
ATOM 2159 C C . ALA A 1 278 ? -10.039 0.935 28.681 1.00 97.00 278 ALA A C 1
ATOM 2161 O O . ALA A 1 278 ? -11.120 0.380 28.443 1.00 97.00 278 ALA A O 1
ATOM 2162 N N . CYS A 1 279 ? -8.896 0.577 28.088 1.00 98.19 279 CYS A N 1
ATOM 2163 C CA . CYS A 1 279 ? -8.722 -0.518 27.136 1.00 98.19 279 CYS A CA 1
ATOM 2164 C C . CYS A 1 279 ? -8.302 -1.850 27.773 1.00 98.19 279 CYS A C 1
ATOM 2166 O O . CYS A 1 279 ? -8.271 -2.865 27.071 1.00 98.19 279 CYS A O 1
ATOM 2168 N N . HIS A 1 280 ? -7.977 -1.888 29.069 1.00 97.44 280 HIS A N 1
ATOM 2169 C CA . HIS A 1 280 ? -7.618 -3.139 29.737 1.00 97.44 280 HIS A CA 1
ATOM 2170 C C . HIS A 1 280 ? -8.768 -4.152 29.629 1.00 97.44 280 HIS A C 1
ATOM 2172 O O . HIS A 1 280 ? -9.925 -3.831 29.899 1.00 97.44 280 HIS A O 1
ATOM 2178 N N . GLY A 1 281 ? -8.451 -5.367 29.173 1.00 97.25 281 GLY A N 1
ATOM 2179 C CA . GLY A 1 281 ? -9.434 -6.427 28.919 1.00 97.25 281 GLY A CA 1
ATOM 2180 C C . GLY A 1 281 ? -10.233 -6.297 27.613 1.00 97.25 281 GLY A C 1
ATOM 2181 O O . GLY A 1 281 ? -11.020 -7.187 27.316 1.00 97.25 281 GLY A O 1
ATOM 2182 N N . LYS A 1 282 ? -10.033 -5.236 26.816 1.00 98.38 282 LYS A N 1
ATOM 2183 C CA . LYS A 1 282 ? -10.725 -5.029 25.523 1.00 98.38 282 LYS A CA 1
ATOM 2184 C C . LYS A 1 282 ? -9.812 -5.155 24.309 1.00 98.38 282 LYS A C 1
ATOM 2186 O O . LYS A 1 282 ? -10.291 -5.308 23.188 1.00 98.38 282 LYS A O 1
ATOM 2191 N N . ILE A 1 283 ? -8.503 -5.056 24.524 1.00 98.44 283 ILE A N 1
ATOM 2192 C CA . ILE A 1 283 ? -7.514 -5.025 23.454 1.00 98.44 283 ILE A CA 1
ATOM 2193 C C . ILE A 1 283 ? -6.650 -6.281 23.470 1.00 98.44 283 ILE A C 1
ATOM 2195 O O . ILE A 1 283 ? -6.043 -6.628 24.482 1.00 98.44 283 ILE A O 1
ATOM 2199 N N . THR A 1 284 ? -6.539 -6.912 22.305 1.00 98.25 284 THR A N 1
ATOM 2200 C CA . THR A 1 284 ? -5.544 -7.948 22.026 1.00 98.25 284 THR A CA 1
ATOM 2201 C C . THR A 1 284 ? -4.308 -7.297 21.414 1.00 98.25 284 THR A C 1
ATOM 2203 O O . THR A 1 284 ? -4.367 -6.762 20.312 1.00 98.25 284 THR A O 1
ATOM 2206 N N . GLN A 1 285 ? -3.174 -7.350 22.112 1.00 97.62 285 GLN A N 1
ATOM 2207 C CA . GLN A 1 285 ? -1.879 -6.911 21.580 1.00 97.62 285 GLN A CA 1
ATOM 2208 C C . GLN A 1 285 ? -1.057 -8.116 21.116 1.00 97.62 285 GLN A C 1
ATOM 2210 O O . GLN A 1 285 ? -0.905 -9.087 21.870 1.00 97.62 285 GLN A O 1
ATOM 2215 N N . THR A 1 286 ? -0.482 -8.040 19.915 1.00 97.31 286 THR A N 1
ATOM 2216 C CA . THR A 1 286 ? 0.318 -9.126 19.323 1.00 97.31 286 THR A CA 1
ATOM 2217 C C . THR A 1 286 ? 1.768 -8.711 19.084 1.00 97.31 286 THR A C 1
ATOM 2219 O O . THR A 1 286 ? 2.096 -7.524 19.035 1.00 97.31 286 THR A O 1
ATOM 2222 N N . THR A 1 287 ? 2.636 -9.704 18.889 1.00 95.75 287 THR A N 1
ATOM 2223 C CA . THR A 1 287 ? 3.951 -9.514 18.259 1.00 95.75 287 THR A CA 1
ATOM 2224 C C . THR A 1 287 ? 3.776 -9.190 16.771 1.00 95.75 287 THR A C 1
ATOM 2226 O O . THR A 1 287 ? 2.646 -9.132 16.269 1.00 95.75 287 THR A O 1
ATOM 2229 N N . PHE A 1 288 ? 4.879 -9.022 16.040 1.00 94.25 288 PHE A N 1
ATOM 2230 C CA . PHE A 1 288 ? 4.836 -9.089 14.579 1.00 94.25 288 PHE A CA 1
ATOM 2231 C C . PHE A 1 288 ? 4.204 -10.420 14.129 1.00 94.25 288 PHE A C 1
ATOM 2233 O O . PHE A 1 288 ? 4.463 -11.464 14.737 1.00 94.25 288 PHE A O 1
ATOM 2240 N N . LEU A 1 289 ? 3.348 -10.370 13.107 1.00 95.00 289 LEU A N 1
ATOM 2241 C CA . LEU A 1 289 ? 2.573 -11.509 12.613 1.00 95.00 289 LEU A CA 1
ATOM 2242 C C . LEU A 1 289 ? 2.968 -11.852 11.178 1.00 95.00 289 LEU A C 1
ATOM 2244 O O . LEU A 1 289 ? 3.368 -10.982 10.407 1.00 95.00 289 LEU A O 1
ATOM 2248 N N . THR A 1 290 ? 2.785 -13.117 10.801 1.00 95.06 290 THR A N 1
ATOM 2249 C CA . THR A 1 290 ? 2.741 -13.485 9.383 1.00 95.06 290 THR A CA 1
ATOM 2250 C C . THR A 1 290 ? 1.520 -12.852 8.718 1.00 95.06 290 THR A C 1
ATOM 2252 O O . THR A 1 290 ? 0.538 -12.511 9.385 1.00 95.06 290 THR A O 1
ATOM 2255 N N . GLN A 1 291 ? 1.559 -12.723 7.393 1.00 93.12 291 GLN A N 1
ATOM 2256 C CA . GLN A 1 291 ? 0.468 -12.115 6.635 1.00 93.12 291 GLN A CA 1
ATOM 2257 C C . GLN A 1 291 ? -0.860 -12.865 6.834 1.00 93.12 291 GLN A C 1
ATOM 2259 O O . GLN A 1 291 ? -1.870 -12.237 7.141 1.00 93.12 291 GLN A O 1
ATOM 2264 N N . ASP A 1 292 ? -0.850 -14.199 6.799 1.00 94.62 292 ASP A N 1
ATOM 2265 C CA . ASP A 1 292 ? -2.049 -15.010 7.050 1.00 94.62 292 ASP A CA 1
ATOM 2266 C C . ASP A 1 292 ? -2.623 -14.802 8.454 1.00 94.62 292 ASP A C 1
ATOM 2268 O O . ASP A 1 292 ? -3.838 -14.705 8.635 1.00 94.62 292 ASP A O 1
ATOM 2272 N N . ALA A 1 293 ? -1.760 -14.726 9.472 1.00 96.00 293 ALA A N 1
ATOM 2273 C CA . ALA A 1 293 ? -2.195 -14.479 10.842 1.00 96.00 293 ALA A CA 1
ATOM 2274 C C . ALA A 1 293 ? -2.781 -13.068 10.994 1.00 96.00 293 ALA A C 1
ATOM 2276 O O . ALA A 1 293 ? -3.809 -12.895 11.649 1.00 96.00 293 ALA A O 1
ATOM 2277 N N . PHE A 1 294 ? -2.173 -12.072 10.349 1.00 96.88 294 PHE A N 1
ATOM 2278 C CA . PHE A 1 294 ? -2.708 -10.717 10.298 1.00 96.88 29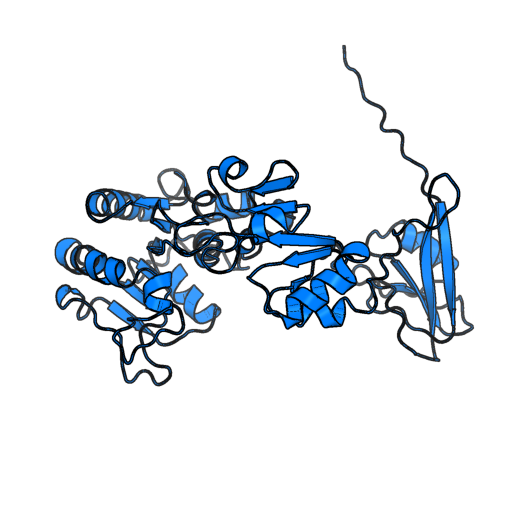4 PHE A CA 1
ATOM 2279 C C . PHE A 1 294 ? -4.082 -10.671 9.614 1.00 96.88 294 PHE A C 1
ATOM 2281 O O . PHE A 1 294 ? -5.032 -10.113 10.166 1.00 96.88 294 PHE A O 1
ATOM 2288 N N . PHE A 1 295 ? -4.227 -11.323 8.461 1.00 96.94 295 PHE A N 1
ATOM 2289 C CA . PHE A 1 295 ? -5.482 -11.377 7.714 1.00 96.94 295 PHE A CA 1
ATOM 2290 C C . PHE A 1 295 ? -6.606 -12.067 8.483 1.00 96.94 295 PHE A C 1
ATOM 2292 O O . PHE A 1 295 ? -7.760 -11.657 8.362 1.00 96.94 295 PHE A O 1
ATOM 2299 N N . LYS A 1 296 ? -6.299 -13.049 9.340 1.00 95.88 296 LYS A N 1
ATOM 2300 C CA . LYS A 1 296 ? -7.293 -13.628 10.259 1.00 95.88 296 LYS A CA 1
ATOM 2301 C C . LYS A 1 296 ? -7.851 -12.589 11.230 1.00 95.88 296 LYS A C 1
ATOM 2303 O O . LYS A 1 296 ? -9.063 -12.557 11.424 1.00 95.88 296 LYS A O 1
ATOM 2308 N N . TYR A 1 297 ? -7.015 -11.731 11.816 1.00 97.75 297 TYR A N 1
ATOM 2309 C CA . TYR A 1 297 ? -7.508 -10.649 12.675 1.00 97.75 297 TYR A CA 1
ATOM 2310 C C . TYR A 1 297 ? -8.311 -9.625 11.880 1.00 97.75 297 TYR A C 1
ATOM 2312 O O . TYR A 1 297 ? -9.425 -9.293 12.273 1.00 97.75 297 TYR A O 1
ATOM 2320 N N . LEU A 1 298 ? -7.788 -9.198 10.730 1.00 96.94 298 LEU A N 1
ATOM 2321 C CA . LEU A 1 298 ? -8.433 -8.197 9.887 1.00 96.94 298 LEU A CA 1
ATOM 2322 C C . LEU A 1 298 ? -9.838 -8.650 9.458 1.00 96.94 298 LEU A C 1
ATOM 2324 O O . LEU A 1 298 ? -10.814 -7.941 9.689 1.00 96.94 298 LEU A O 1
ATOM 2328 N N . ARG A 1 299 ? -9.976 -9.885 8.950 1.00 96.06 299 ARG A N 1
ATOM 2329 C CA . ARG A 1 299 ? -11.271 -10.481 8.565 1.00 96.06 299 ARG A CA 1
ATOM 2330 C C . ARG A 1 299 ? -12.242 -10.633 9.728 1.00 96.06 299 ARG A C 1
ATOM 2332 O O . ARG A 1 299 ? -13.446 -10.631 9.490 1.00 96.06 299 ARG A O 1
ATOM 2339 N N . ASN A 1 300 ? -11.754 -10.749 10.957 1.00 97.00 300 ASN A N 1
ATOM 2340 C CA . ASN A 1 300 ? -12.589 -10.837 12.152 1.00 97.00 300 ASN A CA 1
ATOM 2341 C C . ASN A 1 300 ? -12.903 -9.473 12.782 1.00 97.00 300 ASN A C 1
ATOM 2343 O O . ASN A 1 300 ? -13.621 -9.433 13.779 1.00 97.00 300 ASN A O 1
ATOM 2347 N N . SER A 1 301 ? -12.446 -8.374 12.181 1.00 98.19 301 SER A N 1
ATOM 2348 C CA . SER A 1 301 ? -12.757 -7.010 12.610 1.00 98.19 301 SER A CA 1
ATOM 2349 C C . SER A 1 301 ? -13.868 -6.374 11.784 1.00 98.19 301 SER A C 1
ATOM 2351 O O . SER A 1 301 ? -14.034 -6.665 10.592 1.00 98.19 301 SER A O 1
ATOM 2353 N N . ARG A 1 302 ? -14.650 -5.492 12.414 1.00 97.94 302 ARG A N 1
ATOM 2354 C CA . ARG A 1 302 ? -15.711 -4.730 11.738 1.00 97.94 302 ARG A CA 1
ATOM 2355 C C . ARG A 1 302 ? -15.153 -3.624 10.846 1.00 97.94 302 ARG A C 1
ATOM 2357 O O . ARG A 1 302 ? -15.757 -3.349 9.816 1.00 97.94 302 ARG A O 1
ATOM 2364 N N . PHE A 1 303 ? -14.014 -3.036 11.207 1.00 98.75 303 PHE A N 1
ATOM 2365 C CA . PHE A 1 303 ? -13.265 -2.106 10.360 1.00 98.75 303 PHE A CA 1
ATOM 2366 C C . PHE A 1 303 ? -11.753 -2.159 10.627 1.00 98.75 303 PHE A C 1
ATOM 2368 O O . PHE A 1 303 ? -11.294 -2.683 11.643 1.00 98.75 303 PHE A O 1
ATOM 2375 N N . SER A 1 304 ? -10.965 -1.601 9.713 1.00 98.69 304 SER A N 1
ATOM 2376 C CA . SER A 1 304 ? -9.527 -1.388 9.887 1.00 98.69 304 SER A CA 1
ATOM 2377 C C . SER A 1 304 ? -9.255 0.072 10.239 1.00 98.69 304 SER A C 1
ATOM 2379 O O . SER A 1 304 ? -9.735 0.969 9.551 1.00 98.69 304 SER A O 1
ATOM 2381 N N . PHE A 1 305 ? -8.481 0.325 11.293 1.00 98.81 305 PHE A N 1
ATOM 2382 C CA . PHE A 1 305 ? -8.139 1.671 11.752 1.00 98.81 305 PHE A CA 1
ATOM 2383 C C . PHE A 1 305 ? -6.765 2.091 11.220 1.00 98.81 305 PHE A C 1
ATOM 2385 O O . PHE A 1 305 ? -5.753 1.468 11.551 1.00 98.81 305 PHE A O 1
ATOM 2392 N N . LEU A 1 306 ? -6.735 3.128 10.378 1.00 98.50 306 LEU A N 1
ATOM 2393 C CA . LEU A 1 306 ? -5.545 3.631 9.686 1.00 98.50 306 LEU A CA 1
ATOM 2394 C C . LEU A 1 306 ? -5.282 5.105 10.061 1.00 98.50 306 LEU A C 1
ATOM 2396 O O . LEU A 1 306 ? -5.671 6.007 9.318 1.00 98.50 306 LEU A O 1
ATOM 2400 N N . PRO A 1 307 ? -4.642 5.376 11.213 1.00 97.88 307 PRO A N 1
ATOM 2401 C CA . PRO A 1 307 ? -4.403 6.735 11.695 1.00 97.88 307 PRO A CA 1
ATOM 2402 C C . PRO A 1 307 ? -3.135 7.399 11.168 1.00 97.88 307 PRO A C 1
ATOM 2404 O O . PRO A 1 307 ? -2.892 8.567 11.478 1.00 97.88 307 PRO A O 1
ATOM 2407 N N . GLN A 1 308 ? -2.307 6.660 10.434 1.00 95.81 308 GLN A N 1
ATOM 2408 C CA . GLN A 1 308 ? -1.037 7.147 9.923 1.00 95.81 308 GLN A CA 1
ATOM 2409 C C . GLN A 1 308 ? -1.200 8.359 8.998 1.00 95.81 308 GLN A C 1
ATOM 2411 O O . GLN A 1 308 ? -2.163 8.454 8.241 1.00 95.81 308 GLN A O 1
ATOM 2416 N N . ILE A 1 309 ? -0.213 9.251 9.049 1.00 95.69 309 ILE A N 1
ATOM 2417 C CA . ILE A 1 309 ? -0.075 10.393 8.136 1.00 95.69 309 ILE A CA 1
ATOM 2418 C C . ILE A 1 309 ? 1.051 10.099 7.132 1.00 95.69 309 ILE A C 1
ATOM 2420 O O . ILE A 1 309 ? 0.873 10.245 5.928 1.00 95.69 309 ILE A O 1
ATOM 2424 N N . HIS A 1 310 ? 2.172 9.570 7.624 1.00 94.31 310 HIS A N 1
ATOM 2425 C CA . HIS A 1 310 ? 3.397 9.300 6.866 1.00 94.31 310 HIS A CA 1
ATOM 2426 C C . HIS A 1 310 ? 3.375 7.935 6.166 1.00 94.31 310 HIS A C 1
ATOM 2428 O O . HIS A 1 310 ? 4.144 7.030 6.499 1.00 94.31 310 HIS A O 1
ATOM 2434 N N . ASP A 1 311 ? 2.452 7.756 5.222 1.00 93.88 311 ASP A N 1
ATOM 2435 C CA . ASP A 1 311 ? 2.302 6.508 4.467 1.00 93.88 311 ASP A CA 1
ATOM 2436 C C . ASP A 1 311 ? 1.744 6.783 3.063 1.00 93.88 311 ASP A C 1
ATOM 2438 O O . ASP A 1 311 ? 0.549 7.006 2.877 1.00 93.88 311 ASP A O 1
ATOM 2442 N N . ALA A 1 312 ? 2.622 6.813 2.062 1.00 94.25 312 ALA A N 1
ATOM 2443 C CA . ALA A 1 312 ? 2.286 7.116 0.674 1.00 94.25 312 ALA A CA 1
ATOM 2444 C C . ALA A 1 312 ? 1.688 5.914 -0.069 1.00 94.25 312 ALA A C 1
ATOM 2446 O O . ALA A 1 312 ? 1.164 6.079 -1.168 1.00 94.25 312 ALA A O 1
ATOM 2447 N N . SER A 1 313 ? 1.755 4.703 0.492 1.00 94.81 313 SER A N 1
ATOM 2448 C CA . SER A 1 313 ? 1.149 3.512 -0.108 1.00 94.81 313 SER A CA 1
ATOM 2449 C C . SER A 1 313 ? 0.789 2.482 0.968 1.00 94.81 313 SER A C 1
ATOM 2451 O O . SER A 1 313 ? 1.455 1.447 1.110 1.00 94.81 313 SER A O 1
ATOM 2453 N N . PRO A 1 314 ? -0.287 2.738 1.733 1.00 94.56 314 PRO A N 1
ATOM 2454 C CA . PRO A 1 314 ? -0.681 1.876 2.834 1.00 94.56 314 PRO A CA 1
ATOM 2455 C C . PRO A 1 314 ? -1.288 0.572 2.308 1.00 94.56 314 PRO A C 1
ATOM 2457 O O . PRO A 1 314 ? -2.504 0.470 2.161 1.00 94.56 314 PRO A O 1
ATOM 2460 N N . ARG A 1 315 ? -0.478 -0.472 2.100 1.00 95.25 315 ARG A N 1
ATOM 2461 C CA . ARG A 1 315 ? -0.955 -1.780 1.586 1.00 95.25 315 ARG A CA 1
ATOM 2462 C C . ARG A 1 315 ? -2.069 -2.393 2.433 1.00 95.25 315 ARG A C 1
ATOM 2464 O O . ARG A 1 315 ? -2.947 -3.071 1.915 1.00 95.25 315 ARG A O 1
ATOM 2471 N N . VAL A 1 316 ? -2.060 -2.108 3.736 1.00 96.00 316 VAL A N 1
ATOM 2472 C CA . VAL A 1 316 ? -3.108 -2.539 4.673 1.00 96.00 316 VAL A CA 1
ATOM 2473 C C . VAL A 1 316 ? -4.491 -2.032 4.248 1.00 96.00 316 VAL A C 1
ATOM 2475 O O . VAL A 1 316 ? -5.476 -2.708 4.516 1.00 96.00 316 VAL A O 1
ATOM 2478 N N . SER A 1 317 ? -4.585 -0.885 3.564 1.00 97.31 317 SER A N 1
ATOM 2479 C CA . SER A 1 317 ? -5.861 -0.360 3.064 1.00 97.31 317 SER A CA 1
ATOM 2480 C C . SER A 1 317 ? -6.476 -1.280 2.005 1.00 97.31 317 SER A C 1
ATOM 2482 O O . SER A 1 317 ? -7.537 -1.846 2.249 1.00 97.31 317 SER A O 1
ATOM 2484 N N . THR A 1 318 ? -5.798 -1.518 0.879 1.00 97.12 318 THR A N 1
ATOM 2485 C CA . THR A 1 318 ? -6.303 -2.388 -0.197 1.00 97.12 318 THR A CA 1
ATOM 2486 C C . THR A 1 318 ? -6.470 -3.834 0.266 1.00 97.12 318 THR A C 1
ATOM 2488 O O . THR A 1 318 ? -7.449 -4.483 -0.098 1.00 97.12 318 THR A O 1
ATOM 2491 N N . GLN A 1 319 ? -5.598 -4.311 1.159 1.00 97.81 319 GLN A N 1
ATOM 2492 C CA . GLN A 1 319 ? -5.745 -5.618 1.803 1.00 97.81 319 GLN A CA 1
ATOM 2493 C C . GLN A 1 319 ? -7.004 -5.709 2.672 1.00 97.81 319 GLN A C 1
ATOM 2495 O O . GLN A 1 319 ? -7.747 -6.679 2.552 1.00 97.81 319 GLN A O 1
ATOM 2500 N N . ALA A 1 320 ? -7.282 -4.713 3.521 1.00 98.19 320 ALA A N 1
ATOM 2501 C CA . ALA A 1 320 ? -8.508 -4.678 4.320 1.00 98.19 320 ALA A CA 1
ATOM 2502 C C . ALA A 1 320 ? -9.745 -4.694 3.419 1.00 98.19 320 ALA A C 1
ATOM 2504 O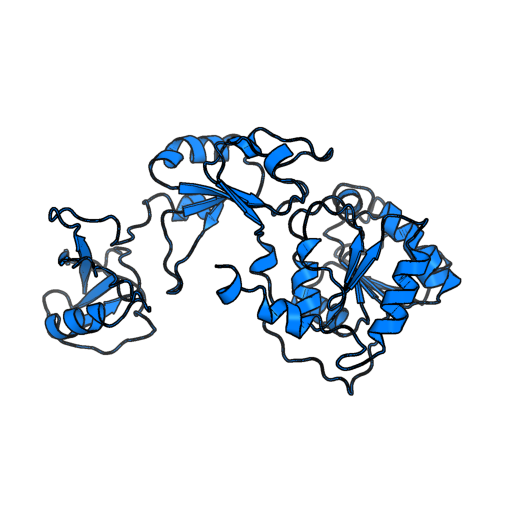 O . ALA A 1 320 ? -10.644 -5.514 3.619 1.00 98.19 320 ALA A O 1
ATOM 2505 N N . LEU A 1 321 ? -9.750 -3.854 2.381 1.00 98.25 321 LEU A N 1
ATOM 2506 C CA . LEU A 1 321 ? -10.881 -3.757 1.470 1.00 98.25 321 LEU A CA 1
ATOM 2507 C C . LEU A 1 321 ? -11.141 -5.084 0.749 1.00 98.25 321 LEU A C 1
ATOM 2509 O O . LEU A 1 321 ? -12.271 -5.564 0.747 1.00 98.25 321 LEU A O 1
ATOM 2513 N N . ALA A 1 322 ? -10.099 -5.735 0.229 1.00 97.69 322 ALA A N 1
ATOM 2514 C CA . ALA A 1 322 ? -10.211 -7.029 -0.446 1.00 97.69 322 ALA A CA 1
ATOM 2515 C C . ALA A 1 322 ? -10.688 -8.154 0.491 1.00 97.69 322 ALA A C 1
ATOM 2517 O O . ALA A 1 322 ? -11.342 -9.105 0.060 1.00 97.69 322 ALA A O 1
ATOM 2518 N N . LEU A 1 323 ? -10.415 -8.037 1.791 1.00 97.44 323 LEU A N 1
ATOM 2519 C CA . LEU A 1 323 ? -10.907 -8.944 2.832 1.00 97.44 323 LEU A CA 1
ATOM 2520 C C . LEU A 1 323 ? -12.320 -8.608 3.331 1.00 97.44 323 LEU A C 1
ATOM 2522 O O . LEU A 1 323 ? -12.780 -9.196 4.313 1.00 97.44 323 LEU A O 1
ATOM 2526 N N . ASP A 1 324 ? -13.014 -7.709 2.638 1.00 97.19 324 ASP A N 1
ATOM 2527 C CA . ASP A 1 324 ? -14.342 -7.210 2.977 1.00 97.19 324 ASP A CA 1
ATOM 2528 C C . ASP A 1 324 ? -14.395 -6.497 4.341 1.00 97.19 324 ASP A C 1
ATOM 2530 O O . ASP A 1 324 ? -15.257 -6.749 5.191 1.00 97.19 324 ASP A O 1
ATOM 2534 N N . VAL A 1 325 ? -13.407 -5.631 4.583 1.00 98.06 325 VAL A N 1
ATOM 2535 C CA . VAL A 1 325 ? -13.276 -4.843 5.812 1.00 98.06 325 VAL A CA 1
ATOM 2536 C C . VAL A 1 325 ? -13.174 -3.361 5.445 1.00 98.06 325 VAL A C 1
ATOM 2538 O O . VAL A 1 325 ? -12.188 -2.965 4.821 1.00 98.06 325 VAL A O 1
ATOM 2541 N N . PRO A 1 326 ? -14.160 -2.522 5.819 1.00 98.56 326 PRO A N 1
ATOM 2542 C CA . PRO A 1 326 ? -14.091 -1.091 5.561 1.00 98.56 326 PRO A CA 1
ATOM 2543 C C . PRO A 1 326 ? -12.990 -0.429 6.395 1.00 98.56 326 PRO A C 1
ATOM 2545 O O . PRO A 1 326 ? -12.564 -0.958 7.427 1.00 98.56 326 PRO A O 1
ATOM 2548 N N . VAL A 1 327 ? -12.537 0.744 5.964 1.00 98.75 327 VAL A N 1
ATOM 2549 C CA . VAL A 1 327 ? -11.413 1.452 6.593 1.00 98.75 327 VAL A CA 1
ATOM 2550 C C . VAL A 1 327 ? -11.858 2.759 7.252 1.00 98.75 327 VAL A C 1
ATOM 2552 O O . VAL A 1 327 ? -12.622 3.525 6.676 1.00 98.75 327 VAL A O 1
ATOM 2555 N N . LEU A 1 328 ? -11.366 3.024 8.462 1.00 98.88 328 LEU A N 1
ATOM 2556 C CA . LEU A 1 328 ? -11.422 4.338 9.102 1.00 98.88 328 LEU A CA 1
ATOM 2557 C C . LEU A 1 328 ? -10.039 4.971 8.963 1.00 98.88 328 LEU A C 1
ATOM 2559 O O . LEU A 1 328 ? -9.100 4.543 9.640 1.00 98.88 328 LEU A O 1
ATOM 2563 N N . MET A 1 329 ? -9.903 5.934 8.057 1.00 98.75 329 MET A N 1
ATOM 2564 C CA . MET A 1 329 ? -8.611 6.456 7.608 1.00 98.75 329 MET A CA 1
ATOM 2565 C C . MET A 1 329 ? -8.419 7.919 8.010 1.00 98.75 329 MET A C 1
ATOM 2567 O O . MET A 1 329 ? -9.352 8.716 7.943 1.00 98.75 329 MET A O 1
ATOM 2571 N N . ASN A 1 330 ? -7.197 8.287 8.389 1.00 98.44 330 ASN A N 1
ATOM 2572 C CA . ASN A 1 330 ? -6.843 9.689 8.576 1.00 98.44 330 ASN A CA 1
ATOM 2573 C C . ASN A 1 330 ? -6.844 10.416 7.218 1.00 98.44 330 ASN A C 1
ATOM 2575 O O . ASN A 1 330 ? -6.171 9.989 6.282 1.00 98.44 330 ASN A O 1
ATOM 2579 N N . TRP A 1 331 ? -7.580 11.520 7.104 1.00 97.56 331 TRP A N 1
ATOM 2580 C CA . TRP A 1 331 ? -7.686 12.330 5.889 1.00 97.56 331 TRP A CA 1
ATOM 2581 C C . TRP A 1 331 ? -6.338 12.880 5.412 1.00 97.56 331 TRP A C 1
ATOM 2583 O O . TRP A 1 331 ? -6.121 13.022 4.204 1.00 97.56 331 TRP A O 1
ATOM 2593 N N . HIS A 1 332 ? -5.440 13.166 6.358 1.00 95.69 332 HIS A N 1
ATOM 2594 C CA . HIS A 1 332 ? -4.125 13.755 6.121 1.00 95.69 332 HIS A CA 1
ATOM 2595 C C . HIS A 1 332 ? -3.057 12.740 5.699 1.00 95.69 332 HIS A C 1
ATOM 2597 O O . HIS A 1 332 ? -1.902 13.120 5.529 1.00 95.69 332 HIS A O 1
ATOM 2603 N N . ILE A 1 333 ? -3.408 11.464 5.525 1.00 95.56 333 ILE A N 1
ATOM 2604 C CA . ILE A 1 333 ? -2.479 10.454 5.015 1.00 95.56 333 ILE A CA 1
ATOM 2605 C C . ILE A 1 333 ? -1.900 10.851 3.646 1.00 95.56 333 ILE A C 1
ATOM 2607 O O . ILE A 1 333 ? -2.627 11.299 2.756 1.00 95.56 333 ILE A O 1
ATOM 2611 N N . GLN A 1 334 ? -0.591 10.654 3.465 1.00 93.25 334 GLN A N 1
ATOM 2612 C CA . GLN A 1 334 ? 0.110 10.956 2.209 1.00 93.25 334 GLN A CA 1
ATOM 2613 C C . GLN A 1 334 ? -0.474 10.198 1.013 1.00 93.25 334 GLN A C 1
ATOM 2615 O O . GLN A 1 334 ? -0.564 10.728 -0.093 1.00 93.25 334 GLN A O 1
ATOM 2620 N N . GLY A 1 335 ? -0.866 8.941 1.220 1.00 93.00 335 GLY A N 1
ATOM 2621 C CA . GLY A 1 335 ? -1.438 8.096 0.187 1.00 93.00 335 GLY A CA 1
ATOM 2622 C C . GLY A 1 335 ? -2.438 7.090 0.735 1.00 93.00 335 GLY A C 1
ATOM 2623 O O . GLY A 1 335 ? -2.598 6.894 1.928 1.00 93.00 335 GLY A O 1
ATOM 2624 N N . GLY A 1 336 ? -3.173 6.463 -0.170 1.00 93.44 336 GLY A N 1
ATOM 2625 C CA . GLY A 1 336 ? -4.260 5.533 0.144 1.00 93.44 336 GLY A CA 1
ATOM 2626 C C . GLY A 1 336 ? -5.632 6.183 0.307 1.00 93.44 336 GLY A C 1
ATOM 2627 O O . GLY A 1 336 ? -6.637 5.479 0.284 1.00 93.44 336 GLY A O 1
ATOM 2628 N N . TRP A 1 337 ? -5.699 7.515 0.362 1.00 96.25 337 TRP A N 1
ATOM 2629 C CA . TRP A 1 337 ? -6.965 8.249 0.422 1.00 96.25 337 TRP A CA 1
ATOM 2630 C C . TRP A 1 337 ? -7.895 7.920 -0.756 1.00 96.25 337 TRP A C 1
ATOM 2632 O O . TRP A 1 337 ? -9.107 7.873 -0.578 1.00 96.25 337 TRP A O 1
ATOM 2642 N N . LYS A 1 338 ? -7.346 7.633 -1.947 1.00 96.25 338 LYS A N 1
ATOM 2643 C CA . LYS A 1 338 ? -8.143 7.313 -3.145 1.00 96.25 338 LYS A CA 1
ATOM 2644 C C . LYS A 1 338 ? -8.991 6.045 -2.991 1.00 96.25 338 LYS A C 1
ATOM 2646 O O . LYS A 1 338 ? -9.947 5.869 -3.733 1.00 96.25 338 LYS A O 1
ATOM 2651 N N . TYR A 1 339 ? -8.655 5.180 -2.030 1.00 97.44 339 TYR A N 1
ATOM 2652 C CA . TYR A 1 339 ? -9.394 3.947 -1.769 1.00 97.44 339 TYR A CA 1
ATOM 2653 C C . TYR A 1 339 ? -10.623 4.151 -0.878 1.00 97.44 339 TYR A C 1
ATOM 2655 O O . TYR A 1 339 ? -11.408 3.218 -0.711 1.00 97.44 339 TYR A O 1
ATOM 2663 N N . VAL A 1 340 ? -10.782 5.328 -0.266 1.00 98.19 340 VAL A N 1
ATOM 2664 C CA . VAL A 1 340 ? -11.847 5.608 0.702 1.00 98.19 340 VAL A CA 1
ATOM 2665 C C . VAL A 1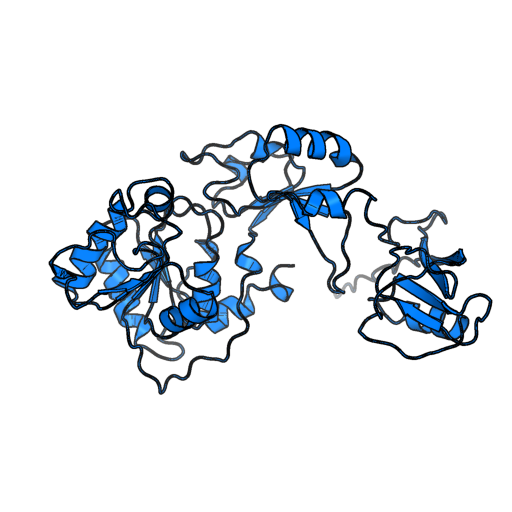 340 ? -12.927 6.470 0.063 1.00 98.19 340 VAL A C 1
ATOM 2667 O O . VAL A 1 340 ? -12.677 7.587 -0.382 1.00 98.19 340 VAL A O 1
ATOM 2670 N N . ASN A 1 341 ? -14.140 5.934 0.038 1.00 97.81 341 ASN A N 1
ATOM 2671 C CA . ASN A 1 341 ? -15.349 6.563 -0.467 1.00 97.81 341 ASN A CA 1
ATOM 2672 C C . ASN A 1 341 ? -16.575 5.988 0.262 1.00 97.81 341 ASN A C 1
ATOM 2674 O O . ASN A 1 341 ? -16.451 5.201 1.205 1.00 97.81 341 ASN A O 1
ATOM 2678 N N . GLU A 1 342 ? -17.773 6.337 -0.202 1.00 96.88 342 GLU A N 1
ATOM 2679 C CA . GLU A 1 342 ? -19.037 5.924 0.398 1.00 96.88 342 GLU A CA 1
ATOM 2680 C C . GLU A 1 342 ? -19.235 4.403 0.459 1.00 96.88 342 GLU A C 1
ATOM 2682 O O . GLU A 1 342 ? -20.022 3.932 1.281 1.00 96.88 342 GLU A O 1
ATOM 2687 N N . LYS A 1 343 ? -18.532 3.620 -0.365 1.00 97.88 343 LYS A N 1
ATOM 2688 C CA . LYS A 1 343 ? -18.601 2.153 -0.401 1.00 97.88 343 LYS A CA 1
ATOM 2689 C C . LYS A 1 343 ? -17.533 1.477 0.446 1.00 97.88 343 LYS A C 1
ATOM 2691 O O . LYS A 1 343 ? -17.692 0.298 0.747 1.00 97.88 343 LYS A O 1
ATOM 2696 N N . THR A 1 344 ? -16.465 2.167 0.831 1.00 98.38 344 THR A N 1
ATOM 2697 C CA . THR A 1 344 ? -15.261 1.512 1.366 1.00 98.38 344 THR A CA 1
ATOM 2698 C C . THR A 1 344 ? -14.868 1.952 2.769 1.00 98.38 344 THR A C 1
ATOM 2700 O O . THR A 1 344 ? -14.140 1.216 3.437 1.00 98.38 344 THR A O 1
ATOM 2703 N N . GLY A 1 345 ? -15.335 3.100 3.260 1.00 98.44 345 GLY A N 1
ATOM 2704 C CA . GLY A 1 345 ? -14.944 3.540 4.593 1.00 98.44 345 GLY A CA 1
ATOM 2705 C C . GLY A 1 345 ? -15.325 4.968 4.946 1.00 98.44 345 GLY A C 1
ATOM 2706 O O . GLY A 1 345 ? -16.211 5.562 4.344 1.00 98.44 345 GLY A O 1
ATOM 2707 N N . GLU A 1 346 ? -14.638 5.500 5.952 1.00 98.75 346 GLU A N 1
ATOM 2708 C CA . GLU A 1 346 ? -14.817 6.857 6.462 1.00 98.75 346 GLU A CA 1
ATOM 2709 C C . GLU A 1 346 ? -13.465 7.524 6.692 1.00 98.75 346 GLU A C 1
ATOM 2711 O O . GLU A 1 346 ? -12.474 6.872 7.039 1.00 98.75 346 GLU A O 1
ATOM 2716 N N . PHE A 1 347 ? -13.458 8.847 6.567 1.00 98.69 347 PHE A N 1
ATOM 2717 C CA . PHE A 1 347 ? -12.337 9.678 6.974 1.00 98.69 347 PHE A CA 1
ATOM 2718 C C . PHE A 1 347 ? -12.573 10.342 8.328 1.00 98.69 347 PHE A C 1
ATOM 2720 O O . PHE A 1 347 ? -13.712 10.631 8.703 1.00 98.69 347 PHE A O 1
ATOM 2727 N N . PHE A 1 348 ? -11.470 10.632 9.010 1.00 98.69 348 PHE A N 1
ATOM 2728 C CA . PHE A 1 348 ? -11.383 11.579 10.120 1.00 98.69 348 PHE A CA 1
ATOM 2729 C C . PHE A 1 348 ? -10.134 12.450 9.942 1.00 98.69 348 PHE A C 1
ATOM 2731 O O . PHE A 1 348 ? -9.176 12.017 9.304 1.00 98.69 348 PHE A O 1
ATOM 2738 N N . HIS A 1 349 ? -10.114 13.646 10.514 1.00 97.81 349 HIS A N 1
ATOM 2739 C CA . HIS A 1 349 ? -8.964 14.553 10.463 1.00 97.81 349 HIS A CA 1
ATOM 2740 C C . HIS A 1 349 ? -8.152 14.461 11.755 1.00 97.81 349 HIS A C 1
ATOM 2742 O O . HIS A 1 349 ? -6.942 14.229 11.735 1.00 97.81 349 HIS A O 1
ATOM 2748 N N . ASP A 1 350 ? -8.841 14.580 12.888 1.00 97.75 350 ASP A N 1
ATOM 2749 C CA . ASP A 1 350 ? -8.259 14.571 14.224 1.00 97.75 350 ASP A CA 1
ATOM 2750 C C . ASP A 1 350 ? -9.337 14.243 15.277 1.00 97.75 350 ASP A C 1
ATOM 2752 O O . ASP A 1 350 ? -10.397 13.707 14.964 1.00 97.75 350 ASP A O 1
ATOM 2756 N N . MET A 1 351 ? -9.081 14.514 16.560 1.00 97.94 351 MET A N 1
ATOM 2757 C CA . MET A 1 351 ? -10.040 14.198 17.625 1.00 97.94 351 MET A CA 1
ATOM 2758 C C . MET A 1 351 ? -11.330 15.038 17.584 1.00 97.94 351 MET A C 1
ATOM 2760 O O . MET A 1 351 ? -12.312 14.636 18.211 1.00 97.94 351 MET A O 1
ATOM 2764 N N . SER A 1 352 ? -11.354 16.170 16.871 1.00 97.88 352 SER A N 1
ATOM 2765 C CA . SER A 1 352 ? -12.534 17.035 16.731 1.00 97.88 352 SER A CA 1
ATOM 2766 C C . SER A 1 352 ? -13.656 16.383 15.919 1.00 97.88 352 SER A C 1
ATOM 2768 O O . SER A 1 352 ? -14.827 16.589 16.236 1.00 97.88 352 SER A O 1
ATOM 2770 N N . ASP A 1 353 ? -13.320 15.539 14.937 1.00 98.38 353 ASP A N 1
ATOM 2771 C CA . ASP A 1 353 ? -14.279 14.837 14.075 1.00 98.38 353 ASP A CA 1
ATOM 2772 C C . ASP A 1 353 ? -14.186 13.302 14.156 1.00 98.38 353 ASP A C 1
ATOM 2774 O O . ASP A 1 353 ? -15.039 12.597 13.605 1.00 98.38 353 ASP A O 1
ATOM 2778 N N . PHE A 1 354 ? -13.217 12.766 14.910 1.00 98.75 354 PHE A N 1
ATOM 2779 C CA . PHE A 1 354 ? -13.041 11.325 15.103 1.00 98.75 354 PHE A CA 1
ATOM 2780 C C . PHE A 1 354 ? -14.301 10.628 15.630 1.00 98.75 354 PHE A C 1
ATOM 2782 O O . PHE A 1 354 ? -14.653 9.555 15.148 1.00 98.75 354 PHE A O 1
ATOM 2789 N N . ARG A 1 355 ? -15.005 11.226 16.604 1.00 98.69 355 ARG A N 1
ATOM 2790 C CA . ARG A 1 355 ? -16.236 10.652 17.183 1.00 98.69 355 ARG A CA 1
ATOM 2791 C C . ARG A 1 355 ? -17.334 10.473 16.121 1.00 98.69 355 ARG A C 1
ATOM 2793 O O . ARG A 1 355 ? -17.733 9.329 15.917 1.00 98.69 355 ARG A O 1
ATOM 2800 N N . PRO A 1 356 ? -17.767 11.527 15.399 1.00 98.62 356 PRO A N 1
ATOM 2801 C CA . PRO A 1 356 ? -18.706 11.372 14.289 1.00 98.62 356 PRO A CA 1
ATOM 2802 C C . PRO A 1 356 ? -18.266 10.351 13.231 1.00 98.62 356 PRO A C 1
ATOM 2804 O O . PRO A 1 356 ? -19.087 9.576 12.744 1.00 98.62 356 PRO A O 1
ATOM 2807 N N . ALA A 1 357 ? -16.982 10.326 12.855 1.00 98.69 357 ALA A N 1
ATOM 2808 C CA . ALA A 1 357 ? -16.474 9.363 11.874 1.00 98.69 357 ALA A CA 1
ATOM 2809 C C . ALA A 1 357 ? -16.555 7.914 12.381 1.00 98.69 357 ALA A C 1
ATOM 2811 O O . ALA A 1 357 ? -16.978 7.012 11.652 1.00 98.69 357 ALA A O 1
ATOM 2812 N N . LEU A 1 358 ? -16.213 7.702 13.654 1.00 98.81 358 LEU A N 1
ATOM 2813 C CA . LEU A 1 358 ? -16.322 6.414 14.325 1.00 98.81 358 LEU A CA 1
ATOM 2814 C C . LEU A 1 358 ? -17.782 5.944 14.402 1.00 98.81 358 LEU A C 1
ATOM 2816 O O . LEU A 1 358 ? -18.066 4.782 14.122 1.00 98.81 358 LEU A O 1
ATOM 2820 N N . GLU A 1 359 ? -18.721 6.829 14.732 1.00 98.62 359 GLU A N 1
ATOM 2821 C CA . GLU A 1 359 ? -20.154 6.509 14.755 1.00 98.62 359 GLU A CA 1
ATOM 2822 C C . GLU A 1 359 ? -20.659 6.059 13.381 1.00 98.62 359 GLU A C 1
ATOM 2824 O O . GLU A 1 359 ? -21.327 5.025 13.287 1.00 98.62 359 GLU A O 1
ATOM 2829 N N . ARG A 1 360 ? -20.289 6.775 12.308 1.00 98.56 360 ARG A N 1
ATOM 2830 C CA . ARG A 1 360 ? -20.676 6.416 10.934 1.00 98.56 360 ARG A CA 1
ATOM 2831 C C . ARG A 1 360 ? -20.165 5.035 10.540 1.00 98.56 360 ARG A C 1
ATOM 2833 O O . ARG A 1 360 ? -20.963 4.192 10.119 1.00 98.56 360 ARG A O 1
ATOM 2840 N N . ILE A 1 361 ? -18.872 4.762 10.738 1.00 98.62 361 ILE A N 1
ATOM 2841 C CA . ILE A 1 361 ? -18.307 3.463 10.355 1.00 98.62 361 ILE A CA 1
ATOM 2842 C C . ILE A 1 361 ? -18.854 2.326 11.226 1.00 98.62 361 ILE A C 1
ATOM 2844 O O . ILE A 1 361 ? -19.118 1.229 10.729 1.00 98.62 361 ILE A O 1
ATOM 2848 N N . LEU A 1 362 ? -19.110 2.569 12.516 1.00 98.25 362 LEU A N 1
ATOM 2849 C CA . LEU A 1 362 ? -19.752 1.592 13.393 1.00 98.25 362 LEU A CA 1
ATOM 2850 C C . LEU A 1 362 ? -21.191 1.301 12.959 1.00 98.25 362 LEU A C 1
ATOM 2852 O O . LEU A 1 362 ? -21.590 0.139 12.968 1.00 98.25 362 LEU A O 1
ATOM 2856 N N . ALA A 1 363 ? -21.975 2.311 12.592 1.00 97.56 363 ALA A N 1
ATOM 2857 C CA . ALA A 1 363 ? -23.347 2.106 12.145 1.00 97.56 363 ALA A CA 1
ATOM 2858 C C . ALA A 1 363 ? -23.380 1.299 10.839 1.00 97.56 363 ALA A C 1
ATOM 2860 O O . ALA A 1 363 ? -24.010 0.244 10.772 1.00 97.56 363 ALA A O 1
ATOM 2861 N N . ARG A 1 364 ? -22.625 1.740 9.829 1.00 97.00 364 ARG A N 1
ATOM 2862 C CA . ARG A 1 364 ? -22.670 1.158 8.482 1.00 97.00 364 ARG A CA 1
ATOM 2863 C C . ARG A 1 364 ? -21.969 -0.196 8.365 1.00 97.00 364 ARG A C 1
ATOM 2865 O O . ARG A 1 364 ? -22.405 -1.028 7.578 1.00 97.00 364 ARG A O 1
ATOM 2872 N N . SER A 1 365 ? -20.954 -0.480 9.188 1.00 94.50 365 SER A N 1
ATOM 2873 C CA . SER A 1 365 ? -20.294 -1.804 9.221 1.00 94.50 365 SER A CA 1
ATOM 2874 C C . SER A 1 365 ? -21.192 -2.949 9.711 1.00 94.50 365 SER A C 1
ATOM 2876 O O . SER A 1 365 ? -20.826 -4.116 9.558 1.00 94.50 365 SER A O 1
ATOM 2878 N N . LYS A 1 366 ? -22.343 -2.639 10.327 1.00 91.38 366 LYS A N 1
ATOM 2879 C CA . LYS A 1 366 ? -23.345 -3.635 10.745 1.00 91.38 366 LYS A CA 1
ATOM 2880 C C . LYS A 1 366 ? -24.347 -3.970 9.642 1.00 91.38 366 LYS A C 1
ATOM 2882 O O . LYS A 1 366 ? -25.004 -5.003 9.731 1.00 91.38 366 LYS A O 1
ATOM 2887 N N . LEU A 1 367 ? -24.485 -3.095 8.650 1.00 91.62 367 LEU A N 1
ATOM 2888 C CA . LEU A 1 367 ? -25.436 -3.253 7.558 1.00 91.62 367 LEU A CA 1
ATOM 2889 C C . LEU A 1 367 ? -24.864 -4.193 6.492 1.00 91.62 367 LEU A C 1
ATOM 2891 O O . LEU A 1 367 ? -23.648 -4.334 6.352 1.00 91.62 367 LEU A O 1
ATOM 2895 N N . GLN A 1 368 ? -25.755 -4.845 5.749 1.00 84.38 368 GLN A N 1
ATOM 2896 C CA . GLN A 1 368 ? -25.407 -5.746 4.651 1.00 84.38 368 GLN A CA 1
ATOM 2897 C C . GLN A 1 368 ? -25.952 -5.205 3.328 1.00 84.38 368 GLN A C 1
ATOM 2899 O O . GLN A 1 368 ? -26.879 -4.396 3.301 1.00 84.38 368 GLN A O 1
ATOM 2904 N N . GLY A 1 369 ? -25.382 -5.673 2.219 1.00 83.44 369 GLY A N 1
ATOM 2905 C CA . GLY A 1 369 ? -25.848 -5.301 0.889 1.00 83.44 369 GLY A CA 1
ATOM 2906 C C . GLY A 1 369 ? -25.672 -3.803 0.588 1.00 83.44 369 GLY A C 1
ATOM 2907 O O . GLY A 1 369 ? -24.703 -3.197 1.050 1.00 83.44 369 GLY A O 1
ATOM 2908 N N . PRO A 1 370 ? -26.579 -3.198 -0.201 1.00 86.56 370 PRO A N 1
ATOM 2909 C CA . PRO A 1 370 ? -26.456 -1.811 -0.657 1.00 86.56 370 PRO A CA 1
ATOM 2910 C C . PRO A 1 370 ? -26.433 -0.748 0.448 1.00 86.56 370 PRO A C 1
ATOM 2912 O O . PRO A 1 370 ? -25.892 0.331 0.227 1.00 86.56 370 PRO A O 1
ATOM 2915 N N . GLU A 1 371 ? -27.006 -1.038 1.619 1.00 89.75 371 GLU A N 1
ATOM 2916 C CA . GLU A 1 371 ? -27.064 -0.099 2.750 1.00 89.75 371 GLU A CA 1
ATOM 2917 C C . GLU A 1 371 ? -25.748 -0.061 3.551 1.00 89.75 371 GLU A C 1
ATOM 2919 O O . GLU A 1 371 ? -25.420 0.940 4.197 1.00 89.75 371 GLU A O 1
ATOM 2924 N N . GLY A 1 372 ? -24.971 -1.148 3.498 1.00 94.69 372 GLY A N 1
ATOM 2925 C CA . GLY A 1 372 ? -23.656 -1.263 4.123 1.00 94.69 372 GLY A CA 1
ATOM 2926 C C . GLY A 1 372 ? -22.504 -0.832 3.219 1.00 94.69 372 GLY A C 1
ATOM 2927 O O . GLY A 1 372 ? -22.683 -0.365 2.093 1.00 94.69 372 GLY A O 1
ATOM 2928 N N . TYR A 1 373 ? -21.283 -0.993 3.728 1.00 97.56 373 TYR A N 1
ATOM 2929 C CA . TYR A 1 373 ? -20.088 -0.882 2.893 1.00 97.56 373 TYR A CA 1
ATOM 2930 C C . TYR A 1 373 ? -19.970 -2.100 1.967 1.00 97.56 373 TYR A C 1
ATOM 2932 O O . TYR A 1 373 ? -20.318 -3.217 2.345 1.00 97.56 373 TYR A O 1
ATOM 2940 N N . GLN A 1 374 ? -19.419 -1.885 0.774 1.00 97.19 374 GLN A N 1
ATOM 2941 C CA . GLN A 1 374 ? -19.105 -2.916 -0.220 1.00 97.19 374 GLN A CA 1
ATOM 2942 C C . GLN A 1 374 ? -17.614 -2.855 -0.603 1.00 97.19 374 GLN A C 1
ATOM 2944 O O . GLN A 1 374 ? -17.280 -2.708 -1.785 1.00 97.19 374 GLN A O 1
ATOM 2949 N N . PRO A 1 375 ? -16.697 -2.930 0.381 1.00 97.50 375 PRO A N 1
ATOM 2950 C CA . PRO A 1 375 ? -15.294 -2.610 0.165 1.00 97.50 375 PRO A CA 1
ATOM 2951 C C . PRO A 1 375 ? -14.616 -3.595 -0.789 1.00 97.50 375 PRO A C 1
ATOM 2953 O O . PRO A 1 375 ? -13.868 -3.175 -1.672 1.00 97.50 375 PRO A O 1
ATOM 2956 N N . ARG A 1 376 ? -14.930 -4.893 -0.668 1.00 97.06 376 ARG A N 1
ATOM 2957 C CA . ARG A 1 376 ? -14.340 -5.935 -1.514 1.00 97.06 376 ARG A CA 1
ATOM 2958 C C . ARG A 1 376 ? -14.780 -5.816 -2.964 1.00 97.06 376 ARG A C 1
ATOM 2960 O O . ARG A 1 376 ? -13.948 -5.907 -3.858 1.00 97.06 376 ARG A O 1
ATOM 2967 N N . LYS A 1 377 ? -16.080 -5.615 -3.189 1.00 96.56 377 LYS A N 1
ATOM 2968 C CA . LYS A 1 377 ? -16.628 -5.437 -4.536 1.00 96.56 377 LYS A CA 1
ATOM 2969 C C . LYS A 1 377 ? -15.956 -4.250 -5.219 1.00 96.56 377 LYS A C 1
ATOM 2971 O O . LYS A 1 377 ? -15.390 -4.404 -6.291 1.00 96.56 377 LYS A O 1
ATOM 2976 N N . TRP A 1 378 ? -15.957 -3.098 -4.550 1.00 97.56 378 TRP A N 1
ATOM 2977 C CA . TRP A 1 378 ? -15.389 -1.886 -5.120 1.00 97.56 378 TRP A CA 1
ATOM 2978 C C . TRP A 1 378 ? -13.890 -2.024 -5.410 1.00 97.56 378 TRP A C 1
ATOM 2980 O O . TRP A 1 378 ? -13.456 -1.663 -6.497 1.00 97.56 378 TRP A O 1
ATOM 2990 N N . VAL A 1 379 ? -13.090 -2.576 -4.488 1.00 97.44 379 VAL A N 1
ATOM 2991 C CA . VAL A 1 379 ? -11.637 -2.658 -4.715 1.00 97.44 379 VAL A CA 1
ATOM 2992 C C . VAL A 1 379 ? -11.276 -3.625 -5.846 1.00 97.44 379 VAL A C 1
ATOM 2994 O O . VAL A 1 379 ? -10.370 -3.315 -6.607 1.00 97.44 379 VAL A O 1
ATOM 2997 N N . LEU A 1 380 ? -11.999 -4.742 -6.005 1.00 95.94 380 LEU A N 1
ATOM 2998 C CA . LEU A 1 380 ? -11.770 -5.702 -7.096 1.00 95.94 380 LEU A CA 1
ATOM 2999 C C . LEU A 1 380 ? -12.214 -5.165 -8.466 1.00 95.94 380 LEU A C 1
ATOM 3001 O O . LEU A 1 380 ? -11.668 -5.571 -9.483 1.00 95.94 380 LEU A O 1
ATOM 3005 N N . GLU A 1 381 ? -13.187 -4.251 -8.497 1.00 96.62 381 GLU A N 1
ATOM 3006 C CA . GLU A 1 381 ? -13.637 -3.582 -9.727 1.00 96.62 381 GLU A CA 1
ATOM 3007 C C . GLU A 1 381 ? -12.694 -2.449 -10.177 1.00 96.62 381 GLU A C 1
ATOM 3009 O O . GLU A 1 381 ? -12.811 -1.992 -11.308 1.00 96.62 381 GLU A O 1
ATOM 3014 N N . ASN A 1 382 ? -11.800 -1.957 -9.306 1.00 96.75 382 ASN A N 1
ATOM 3015 C CA . ASN A 1 382 ? -11.021 -0.733 -9.559 1.00 96.75 382 ASN A CA 1
ATOM 3016 C C . ASN A 1 382 ? -9.497 -0.903 -9.419 1.00 96.75 382 ASN A C 1
ATOM 3018 O O . ASN A 1 382 ? -8.751 -0.069 -9.926 1.00 96.75 382 ASN A O 1
ATOM 3022 N N . TYR A 1 383 ? -9.020 -1.935 -8.719 1.00 96.56 383 TYR A N 1
ATOM 3023 C CA . TYR A 1 383 ? -7.597 -2.160 -8.437 1.00 96.56 383 TYR A CA 1
ATOM 3024 C C . TYR A 1 383 ? -7.228 -3.640 -8.554 1.00 96.56 383 TYR A C 1
ATOM 3026 O O . TYR A 1 383 ? -8.088 -4.507 -8.691 1.00 96.56 383 TYR A O 1
ATOM 3034 N N . GLY A 1 384 ? -5.933 -3.931 -8.466 1.00 93.00 384 GLY A N 1
ATOM 3035 C CA . GLY A 1 384 ? -5.355 -5.238 -8.760 1.00 93.00 384 GLY A CA 1
ATOM 3036 C C . GLY A 1 384 ? -4.552 -5.197 -10.049 1.00 93.00 384 GLY A C 1
ATOM 3037 O O . GLY A 1 384 ? -4.619 -4.222 -10.794 1.00 93.00 384 GLY A O 1
ATOM 3038 N N . ASN A 1 385 ? -3.802 -6.266 -10.306 1.00 88.88 385 ASN A N 1
ATOM 3039 C CA . ASN A 1 385 ? -2.908 -6.350 -11.463 1.00 88.88 385 ASN A CA 1
ATOM 3040 C C . ASN A 1 385 ? -3.661 -6.046 -12.769 1.00 88.88 385 ASN A C 1
ATOM 3042 O O . ASN A 1 385 ? -3.253 -5.177 -13.520 1.00 88.88 385 ASN A O 1
ATOM 3046 N N . GLU A 1 386 ? -4.836 -6.645 -12.979 1.00 87.94 386 GLU A N 1
ATOM 3047 C CA . GLU A 1 386 ? -5.615 -6.439 -14.211 1.00 87.94 386 GLU A CA 1
ATOM 3048 C C . GLU A 1 386 ? -6.127 -5.003 -14.397 1.00 87.94 386 GLU A C 1
ATOM 3050 O O . GLU A 1 386 ? -6.167 -4.501 -15.516 1.00 87.94 386 GLU A O 1
ATOM 3055 N N . GLN A 1 387 ? -6.544 -4.343 -13.313 1.00 91.62 387 GLN A N 1
ATOM 3056 C CA . GLN A 1 387 ? -7.168 -3.016 -13.390 1.00 91.62 387 GLN A CA 1
ATOM 3057 C C . GLN A 1 387 ? -6.140 -1.884 -13.327 1.00 91.62 387 GLN A C 1
ATOM 3059 O O . GLN A 1 387 ? -6.394 -0.781 -13.804 1.00 91.62 387 GLN A O 1
ATOM 3064 N N . SER A 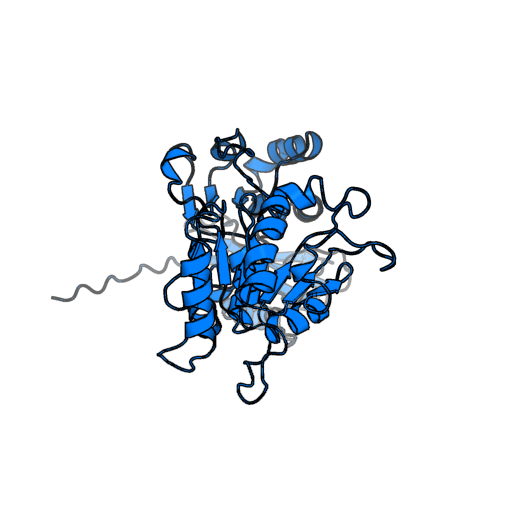1 388 ? -4.997 -2.132 -12.683 1.00 88.69 388 SER A N 1
ATOM 3065 C CA . SER A 1 388 ? -3.972 -1.122 -12.421 1.00 88.69 388 SER A CA 1
ATOM 3066 C C . SER A 1 388 ? -2.752 -1.235 -13.332 1.00 88.69 388 SER A C 1
ATOM 3068 O O . SER A 1 388 ? -2.096 -0.218 -13.524 1.00 88.69 388 SER A O 1
ATOM 3070 N N . GLY A 1 389 ? -2.435 -2.393 -13.916 1.00 74.94 389 GLY A N 1
ATOM 3071 C CA . GLY A 1 389 ? -1.295 -2.516 -14.834 1.00 74.94 389 GLY A CA 1
ATOM 3072 C C . GLY A 1 389 ? -0.710 -3.910 -14.927 1.00 74.94 389 GLY A C 1
ATOM 3073 O O . GLY A 1 389 ? -0.232 -4.405 -13.879 1.00 74.94 389 GLY A O 1
#

Foldseek 3Di:
DDDDPDPPDFPKDKDWDKDAQWDADDAQVPWQDFAFQVVQVVVLVVGPQFFKKKDFGVGRGGIGGHNGPPTDRHNGIMIIGMFIAHPVRHTDCVSAPADPCLVVLCVDPQWPFDADPSRHTHLETEGADDDDPVNVVVCVVCCVPGAYEYAHFAFLPPADPVNAADPNLAVHQEYQFFAPCNPVHHDPSYHYDPHHPLLALQDDDDAADPVDAQPFAEEEEFDQAPLVVLSPDPRCQQQVVVQVQVLLCCQLPVVVGAYEYEQQAHPVNPGGRDHPPSCVVRYHYYRHDDPVVSLVRLLSHLAYEREGQRGGRPSVQNHSLLSVHAYEHAPNHRGPNVLDDPQGAFYDPGPVCSVVRSVVSSVQSVDDDPSHHNSNVVSVVQGHPVNRD

Sequence (389 aa):
SGESGAGSQRSVSVTWKVHRGKSCQGYADGDATERTLEASKAACMDNEACVAIECATHAENSCSLRANSNLVQYQPTDCYERVDLDASGKPTASGTRVHPMYTKLIQEYPFQPVHTQSGQQVNIIVVRSPMSAGQQKMYEKYKDDILFIGISSFNDYPLDAKSEPTHFCGLFPGFLHMMREPEKKFPSHVATMLMSQSDFSLPEFPPRDYNQPKLYDFTFSNSDCDVHNDCNGWCGWSKNWSFVKQALVTMCGDYKLTGVLVATKDKQGKRACSIPPACHGKITQTTFLTQDAFFKYLRNSRFSFLPQIHDASPRVSTQALALDVPVLMNWHIQGGWKYVNEKTGEFFHDMSDFRPALERILARSKLQGPEGYQPRKWVLENYGNEQSG

Radius of gyration: 25.69 Å; chains: 1; bounding box: 53×53×73 Å

pLDDT: mean 91.36, std 11.96, range [30.8, 98.88]